Protein AF-A0A0K8U5Z9-F1 (afdb_monomer)

Mean predicted aligned error: 18.18 Å

InterPro domains:
  IPR028974 TSP type-3 repeat [SSF103647] (393-458)

Solvent-accessible surface area (backbone atoms only — not comparable to full-atom values): 28623 Å² total; per-residue (Å²): 112,55,76,53,70,53,75,48,70,63,86,96,46,80,46,78,51,72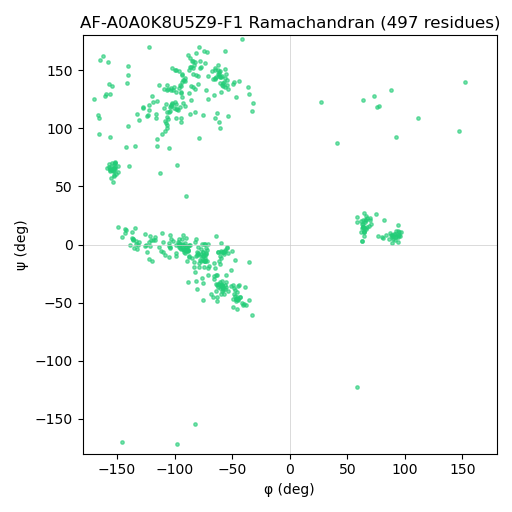,55,82,56,80,74,88,82,92,71,101,77,82,78,72,84,50,69,85,72,48,47,69,58,53,59,46,53,57,50,46,73,73,64,78,67,91,80,92,84,88,82,92,83,87,84,85,91,76,88,86,86,84,84,85,87,84,87,80,82,87,90,84,89,88,85,90,83,89,88,81,89,81,91,79,82,88,86,86,87,85,87,84,85,87,86,89,81,90,76,90,81,90,76,79,85,69,81,77,75,78,72,76,33,47,73,55,68,88,77,55,34,20,70,71,26,62,36,29,44,61,84,81,46,45,34,73,71,34,67,37,32,42,57,86,78,53,37,37,75,68,24,62,36,35,35,53,58,80,52,40,23,56,57,30,66,38,32,38,14,79,68,53,40,38,50,75,45,60,37,37,45,24,84,72,52,44,42,51,72,41,58,38,46,34,23,68,63,54,44,35,51,74,43,58,40,40,47,8,76,61,67,29,40,60,68,30,58,36,47,48,32,63,73,51,42,33,70,75,25,62,36,40,45,30,60,73,52,42,27,79,73,24,53,35,37,45,36,62,73,52,40,22,82,70,24,58,37,34,45,28,60,61,52,43,20,76,72,25,60,40,33,38,26,73,66,52,41,21,78,72,25,50,38,35,36,18,67,71,52,44,26,91,72,27,56,40,35,3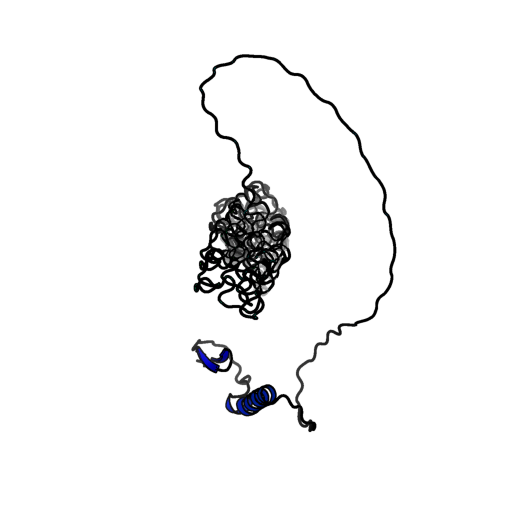2,19,66,77,54,44,23,83,73,43,61,40,37,35,17,69,76,52,42,46,95,77,44,64,42,44,45,17,64,78,54,42,30,87,76,23,61,38,49,54,40,44,65,53,46,27,76,78,24,62,37,36,43,61,86,82,53,40,25,83,77,25,55,38,38,44,60,86,80,53,43,18,84,71,24,62,40,36,42,38,75,81,53,40,21,81,72,22,59,41,36,35,25,68,74,53,42,16,61,56,20,54,39,38,31,24,60,79,55,43,34,86,72,37,54,38,36,32,22,65,80,53,43,23,56,78,33,62,41,37,30,22,63,81,48,43,24,72,50,28,32,35,55,55,5,60,65,56,40,59,82,76,50,68,52,78,39,36,81,24,46,78,81,48,31,50,71,80,39,54,36,62,52,41,62,84,48,44,59,93,74,40,56,32,76,44,9,79,82,60,65,59,92,125

Structure (mmCIF, N/CA/C/O backbone):
data_AF-A0A0K8U5Z9-F1
#
_entry.id   AF-A0A0K8U5Z9-F1
#
loop_
_atom_site.group_PDB
_atom_site.id
_atom_site.type_symbol
_atom_site.label_atom_id
_atom_site.label_alt_id
_atom_site.label_comp_id
_atom_site.label_asym_id
_atom_site.label_entity_id
_atom_site.label_seq_id
_atom_site.pdbx_PDB_ins_code
_atom_site.Cartn_x
_atom_site.Cartn_y
_atom_site.Cartn_z
_atom_site.occupancy
_atom_site.B_iso_or_equiv
_atom_site.auth_seq_id
_atom_site.auth_comp_id
_atom_site.auth_asym_id
_atom_site.auth_atom_id
_atom_site.pdbx_PDB_model_num
ATOM 1 N N . MET A 1 1 ? 17.920 -26.132 25.962 1.00 36.66 1 MET A N 1
ATOM 2 C CA . MET A 1 1 ? 19.042 -25.831 25.040 1.00 36.66 1 MET A CA 1
ATOM 3 C C . MET A 1 1 ? 19.056 -26.894 23.954 1.00 36.66 1 MET A C 1
ATOM 5 O O . MET A 1 1 ? 19.840 -27.839 24.026 1.00 36.66 1 MET A O 1
ATOM 9 N N . GLY A 1 2 ? 18.119 -26.790 23.013 1.00 43.84 2 GLY A N 1
ATOM 10 C CA . GLY A 1 2 ? 18.152 -27.577 21.784 1.00 43.84 2 GLY A CA 1
ATOM 11 C C . GLY A 1 2 ? 19.141 -26.939 20.813 1.00 43.84 2 GLY A C 1
ATOM 12 O O . GLY A 1 2 ? 19.318 -25.725 20.826 1.00 43.84 2 GLY A O 1
ATOM 13 N N . ARG A 1 3 ? 19.834 -27.761 20.027 1.00 42.06 3 ARG A N 1
ATOM 14 C CA . ARG A 1 3 ? 20.599 -27.310 18.863 1.00 42.06 3 ARG A CA 1
ATOM 15 C C . ARG A 1 3 ? 19.789 -27.693 17.641 1.00 42.06 3 ARG A C 1
ATOM 17 O O . ARG A 1 3 ? 19.616 -28.889 17.417 1.00 42.06 3 ARG A O 1
ATOM 24 N N . PHE A 1 4 ? 19.314 -26.703 16.899 1.00 47.22 4 PHE A N 1
ATOM 25 C CA . PHE A 1 4 ? 18.760 -26.910 15.568 1.00 47.22 4 PHE A CA 1
ATOM 26 C C . PHE A 1 4 ? 19.868 -26.668 14.551 1.00 47.22 4 PHE A C 1
ATOM 28 O O . PHE A 1 4 ? 20.607 -25.689 14.653 1.00 47.22 4 PHE A O 1
ATOM 35 N N . THR A 1 5 ? 20.024 -27.608 13.625 1.00 42.28 5 THR A N 1
ATOM 36 C CA . THR A 1 5 ? 20.978 -27.516 12.523 1.00 42.28 5 THR A CA 1
ATOM 37 C C . THR A 1 5 ? 20.190 -27.677 11.237 1.00 42.28 5 THR A C 1
ATOM 39 O O . THR A 1 5 ? 19.703 -28.775 10.971 1.00 42.28 5 THR A O 1
ATOM 42 N N . PHE A 1 6 ? 20.075 -26.605 10.460 1.00 49.59 6 PHE A N 1
ATOM 43 C CA . PHE A 1 6 ? 19.545 -26.664 9.102 1.00 49.59 6 PHE A CA 1
ATOM 44 C C . PHE A 1 6 ? 20.711 -26.841 8.124 1.00 49.59 6 PHE A C 1
ATOM 46 O O . PHE A 1 6 ? 21.819 -26.338 8.344 1.00 49.59 6 PHE A O 1
ATOM 53 N N . LEU A 1 7 ? 20.484 -27.650 7.091 1.00 44.81 7 LEU A N 1
ATOM 54 C CA . LEU A 1 7 ? 21.443 -27.919 6.024 1.00 44.81 7 LEU A CA 1
ATOM 55 C C . LEU A 1 7 ? 20.937 -27.212 4.772 1.00 44.81 7 LEU A C 1
ATOM 57 O O . LEU A 1 7 ? 19.972 -27.675 4.174 1.00 44.81 7 LEU A O 1
ATOM 61 N N . VAL A 1 8 ? 21.591 -26.113 4.406 1.00 47.22 8 VAL A N 1
ATOM 62 C CA . VAL A 1 8 ? 21.262 -25.323 3.215 1.00 47.22 8 VAL A CA 1
ATOM 63 C C . VAL A 1 8 ? 22.146 -25.801 2.066 1.00 47.22 8 VAL A C 1
ATOM 65 O O . VAL A 1 8 ? 23.359 -25.990 2.239 1.00 47.22 8 VAL A O 1
ATOM 68 N N . LEU A 1 9 ? 21.530 -26.065 0.915 1.00 43.53 9 LEU A N 1
ATOM 69 C CA . LEU A 1 9 ? 22.205 -26.472 -0.312 1.00 43.53 9 LEU A CA 1
ATOM 70 C C . LEU A 1 9 ? 22.194 -25.287 -1.285 1.00 43.53 9 LEU A C 1
ATOM 72 O O . LEU A 1 9 ? 21.195 -25.069 -1.953 1.00 43.53 9 LEU A O 1
ATOM 76 N N . CYS A 1 10 ? 23.310 -24.566 -1.387 1.00 44.69 10 CYS A N 1
ATOM 77 C CA . CYS A 1 10 ? 23.512 -23.563 -2.436 1.00 44.69 10 CYS A CA 1
ATOM 78 C C . CYS A 1 10 ? 24.361 -24.205 -3.542 1.00 44.69 10 CYS A C 1
ATOM 80 O O . CYS A 1 10 ? 25.543 -24.527 -3.343 1.00 44.69 10 CYS A O 1
ATOM 82 N N . GLY A 1 11 ? 23.742 -24.484 -4.690 1.00 64.06 11 GLY A N 1
ATOM 83 C CA . GLY A 1 11 ? 24.374 -25.188 -5.807 1.00 64.06 11 GLY A CA 1
ATOM 84 C C . GLY A 1 11 ? 24.905 -26.582 -5.426 1.00 64.06 11 GLY A C 1
ATOM 85 O O . GLY A 1 11 ? 24.177 -27.456 -4.960 1.00 64.06 11 GLY A O 1
ATOM 86 N N . LEU A 1 12 ? 26.208 -26.831 -5.624 1.00 51.00 12 LEU A N 1
ATOM 87 C CA . LEU A 1 12 ? 26.854 -28.117 -5.293 1.00 51.00 12 LEU A CA 1
ATOM 88 C C . LEU A 1 12 ? 27.425 -28.190 -3.862 1.00 51.00 12 LEU A C 1
ATOM 90 O O . LEU A 1 12 ? 28.099 -29.176 -3.525 1.00 51.00 12 LEU A O 1
ATOM 94 N N . ILE A 1 13 ? 27.203 -27.170 -3.028 1.00 38.03 13 ILE A N 1
ATOM 95 C CA . ILE A 1 13 ? 27.810 -27.048 -1.698 1.00 38.03 13 ILE A CA 1
ATOM 96 C C . ILE A 1 13 ? 26.724 -27.118 -0.619 1.00 38.03 13 ILE A C 1
ATOM 98 O O . ILE A 1 13 ? 25.785 -26.334 -0.606 1.00 38.03 13 ILE A O 1
ATOM 102 N N . LEU A 1 14 ? 26.881 -28.066 0.313 1.00 45.00 14 LEU A N 1
ATOM 103 C CA . LEU A 1 14 ? 26.001 -28.222 1.473 1.00 45.00 14 LEU A CA 1
ATOM 104 C C . LEU A 1 14 ? 26.660 -27.605 2.715 1.00 45.00 14 LEU A C 1
ATOM 106 O O . LEU A 1 14 ? 27.711 -28.087 3.159 1.00 45.00 14 LEU A O 1
ATOM 110 N N . SER A 1 15 ? 26.025 -26.585 3.288 1.00 41.19 15 SER A N 1
ATOM 111 C CA . SER A 1 15 ? 26.491 -25.861 4.476 1.00 41.19 15 SER A CA 1
ATOM 112 C C . SER A 1 15 ? 25.547 -26.094 5.659 1.00 41.19 15 SER A C 1
ATOM 114 O O . SER A 1 15 ? 24.331 -26.103 5.507 1.00 41.19 15 SER A O 1
ATOM 116 N N . ALA A 1 16 ? 26.106 -26.315 6.855 1.00 43.75 16 ALA A N 1
ATOM 117 C CA . ALA A 1 16 ? 25.338 -26.557 8.079 1.00 43.75 16 ALA A CA 1
ATOM 118 C C . ALA A 1 16 ? 25.357 -25.314 8.975 1.00 43.75 16 ALA A C 1
ATOM 120 O O . ALA A 1 16 ? 26.408 -24.975 9.529 1.00 43.75 16 ALA A O 1
ATOM 121 N N . VAL A 1 17 ? 24.203 -24.678 9.163 1.00 44.56 17 VAL A N 1
ATOM 122 C CA . VAL A 1 17 ? 24.038 -23.527 10.063 1.00 44.56 17 VAL A CA 1
ATOM 123 C C . VAL A 1 17 ? 23.361 -24.015 11.343 1.00 44.56 17 VAL A C 1
ATOM 125 O O . VAL A 1 17 ? 22.437 -24.821 11.292 1.00 44.56 17 VAL A O 1
ATOM 128 N N . SER A 1 18 ? 23.874 -23.629 12.518 1.00 43.69 18 SER A N 1
ATOM 129 C CA . SER A 1 18 ? 23.323 -24.073 13.809 1.00 43.69 18 SER A CA 1
ATOM 130 C C . SER A 1 18 ? 23.023 -22.909 14.741 1.00 43.69 18 SER A C 1
ATOM 132 O O . SER A 1 18 ? 23.949 -22.244 15.208 1.00 43.69 18 SER A O 1
ATOM 134 N N . PHE A 1 19 ? 21.750 -22.755 15.093 1.00 42.69 19 PHE A N 1
ATOM 135 C CA . PHE A 1 19 ? 21.274 -21.781 16.073 1.00 42.69 19 PHE A CA 1
ATOM 136 C C . PHE A 1 19 ? 21.171 -22.399 17.477 1.00 42.69 19 PHE A C 1
ATOM 138 O O . PHE A 1 19 ? 20.895 -23.592 17.645 1.00 42.69 19 PHE A O 1
ATOM 145 N N . ASN A 1 20 ? 21.422 -21.589 18.513 1.00 41.28 20 ASN A N 1
ATOM 146 C CA . ASN A 1 20 ? 21.188 -21.967 19.913 1.00 41.28 20 ASN A CA 1
ATOM 147 C C . ASN A 1 20 ? 20.099 -21.061 20.511 1.00 41.28 20 ASN A C 1
ATOM 149 O O . ASN A 1 20 ? 20.426 -20.078 21.169 1.00 41.28 20 ASN A O 1
ATOM 153 N N . GLY A 1 21 ? 18.830 -21.420 20.313 1.00 38.69 21 GLY A N 1
ATOM 154 C CA . GLY A 1 21 ? 17.681 -20.825 21.005 1.00 38.69 21 GLY A CA 1
ATOM 155 C C . GLY A 1 21 ? 17.253 -21.651 22.226 1.00 38.69 21 GLY A C 1
ATOM 156 O O . GLY A 1 21 ? 17.446 -22.873 22.282 1.00 38.69 21 GLY A O 1
ATOM 157 N N . ALA A 1 22 ? 16.705 -20.994 23.248 1.00 35.56 22 ALA A N 1
ATOM 158 C CA . ALA A 1 22 ? 16.238 -21.627 24.478 1.00 35.56 22 ALA A CA 1
ATOM 159 C C . ALA A 1 22 ? 14.704 -21.702 24.515 1.00 35.56 22 ALA A C 1
ATOM 161 O O . ALA A 1 22 ? 14.079 -20.895 25.179 1.00 35.56 22 ALA A O 1
ATOM 162 N N . PHE A 1 23 ? 14.118 -22.719 23.880 1.00 36.81 23 PHE A N 1
ATOM 163 C CA . PHE A 1 23 ? 12.707 -23.056 24.092 1.00 36.81 23 PHE A CA 1
ATOM 164 C C . PHE A 1 23 ? 12.519 -23.977 25.306 1.00 36.81 23 PHE A C 1
ATOM 166 O O . PHE A 1 23 ? 13.281 -24.935 25.517 1.00 36.81 23 PHE A O 1
ATOM 173 N N . VAL A 1 24 ? 11.499 -23.661 26.105 1.00 43.12 24 VAL A N 1
ATOM 174 C CA . VAL A 1 24 ? 10.912 -24.502 27.150 1.00 43.12 24 VAL A CA 1
ATOM 175 C C . VAL A 1 24 ? 9.554 -24.962 26.634 1.00 43.12 24 VAL A C 1
ATOM 177 O O . VAL A 1 24 ? 8.602 -24.202 26.665 1.00 43.12 24 VAL A O 1
ATOM 180 N N . SER A 1 25 ? 9.446 -26.216 26.212 1.00 38.19 25 SER A N 1
ATOM 181 C CA . SER A 1 25 ? 8.189 -26.963 26.274 1.00 38.19 25 SER A CA 1
ATOM 182 C C . SER A 1 25 ? 8.508 -28.457 26.267 1.00 38.19 25 SER A C 1
ATOM 184 O O . SER A 1 25 ? 9.484 -28.918 25.668 1.00 38.19 25 SER A O 1
ATOM 186 N N . GLY A 1 26 ? 7.783 -29.197 27.102 1.00 42.81 26 GLY A N 1
ATOM 187 C CA . GLY A 1 26 ? 8.053 -30.591 27.401 1.00 42.81 26 GLY A CA 1
ATOM 188 C C . GLY A 1 26 ? 7.196 -31.530 26.572 1.00 42.81 26 GLY A C 1
ATOM 189 O O . GLY A 1 26 ? 6.005 -31.604 26.813 1.00 42.81 26 GLY A O 1
ATOM 190 N N . ASP A 1 27 ? 7.825 -32.328 25.714 1.00 36.81 27 ASP A N 1
ATOM 191 C CA . ASP A 1 27 ? 7.513 -33.752 25.565 1.00 36.81 27 ASP A CA 1
ATOM 192 C C . ASP A 1 27 ? 8.698 -34.464 24.883 1.00 36.81 27 ASP A C 1
ATOM 194 O O . ASP A 1 27 ? 9.217 -34.035 23.854 1.00 36.81 27 ASP A O 1
ATOM 198 N N . ASP A 1 28 ? 9.180 -35.549 25.482 1.00 43.66 28 ASP A N 1
ATOM 199 C CA . ASP A 1 28 ? 10.490 -36.166 25.207 1.00 43.66 28 ASP A CA 1
ATOM 200 C C . ASP A 1 28 ? 10.394 -37.230 24.087 1.00 43.66 28 ASP A C 1
ATOM 202 O O . ASP A 1 28 ? 10.945 -38.332 24.202 1.00 43.66 28 ASP A O 1
ATOM 206 N N . SER A 1 29 ? 9.633 -36.951 23.016 1.00 45.25 29 SER A N 1
ATOM 207 C CA . SER A 1 29 ? 9.351 -37.952 21.969 1.00 45.25 29 SER A CA 1
ATOM 208 C C . SER A 1 29 ? 9.456 -37.517 20.502 1.00 45.25 29 SER A C 1
ATOM 210 O O . SER A 1 29 ? 9.397 -38.399 19.646 1.00 45.25 29 SER A O 1
ATOM 212 N N . ASN A 1 30 ? 9.737 -36.248 20.177 1.00 48.53 30 ASN A N 1
ATOM 213 C CA . ASN A 1 30 ? 9.819 -35.801 18.776 1.00 48.53 30 ASN A CA 1
ATOM 214 C C . ASN A 1 30 ? 11.238 -35.391 18.336 1.00 48.53 30 ASN A C 1
ATOM 216 O O . ASN A 1 30 ? 11.506 -34.250 17.973 1.00 48.53 30 ASN A O 1
ATOM 220 N N . VAL A 1 31 ? 12.185 -36.336 18.384 1.00 51.44 31 VAL A N 1
ATOM 221 C CA . VAL A 1 31 ? 13.505 -36.152 17.757 1.00 51.44 31 VAL A CA 1
ATOM 222 C C . VAL A 1 31 ? 13.451 -36.757 16.357 1.00 51.44 31 VAL A C 1
ATOM 224 O O . VAL A 1 31 ? 13.403 -37.981 16.214 1.00 51.44 31 VAL A O 1
ATOM 227 N N . GLY A 1 32 ? 13.457 -35.897 15.334 1.00 49.88 32 GLY A N 1
ATOM 228 C CA . GLY A 1 32 ? 13.536 -36.294 13.927 1.00 49.88 32 GLY A CA 1
ATOM 229 C C . GLY A 1 32 ? 14.767 -37.163 13.605 1.00 49.88 32 GLY A C 1
ATOM 230 O O . GLY A 1 32 ? 15.690 -37.290 14.421 1.00 49.88 32 GLY A O 1
ATOM 231 N N . PRO A 1 33 ? 14.800 -37.814 12.428 1.00 53.69 33 PRO A N 1
ATOM 232 C CA . PRO A 1 33 ? 15.883 -38.721 12.066 1.00 53.69 33 PRO A CA 1
ATOM 233 C C . PRO A 1 33 ? 17.231 -37.989 12.059 1.00 53.69 33 PRO A C 1
ATOM 235 O O . PRO A 1 33 ? 17.388 -36.921 11.478 1.00 53.69 33 PRO A O 1
ATOM 238 N N . SER A 1 34 ? 18.228 -38.578 12.719 1.00 57.56 34 SER A N 1
ATOM 239 C CA . SER A 1 34 ? 19.574 -38.003 12.805 1.00 57.56 34 SER A CA 1
ATOM 240 C C . SER A 1 34 ? 20.239 -37.879 11.428 1.00 57.56 34 SER A C 1
ATOM 242 O O . SER A 1 34 ? 19.991 -38.684 10.534 1.00 57.56 34 SER A O 1
ATOM 244 N N . GLU A 1 35 ? 21.182 -36.946 11.281 1.00 52.16 35 GLU A N 1
ATOM 245 C CA . GLU A 1 35 ? 21.986 -36.745 10.059 1.00 52.16 35 GLU A CA 1
ATOM 246 C C . GLU A 1 35 ? 22.585 -38.060 9.514 1.00 52.16 35 GLU A C 1
ATOM 248 O O . GLU A 1 35 ? 22.602 -38.317 8.311 1.00 52.16 35 GLU A O 1
ATOM 253 N N . ALA A 1 36 ? 23.014 -38.958 10.409 1.00 57.34 36 ALA A N 1
ATOM 254 C CA . ALA A 1 36 ? 23.545 -40.270 10.042 1.00 57.34 36 ALA A CA 1
ATOM 255 C C . ALA A 1 36 ? 22.497 -41.202 9.402 1.00 57.34 36 ALA A C 1
ATOM 257 O O . ALA A 1 36 ? 22.865 -42.101 8.643 1.00 57.34 36 ALA A O 1
ATOM 258 N N . GLN A 1 37 ? 21.214 -41.013 9.718 1.00 58.53 37 GLN A N 1
ATOM 259 C CA . GLN A 1 37 ? 20.091 -41.753 9.140 1.00 58.53 37 GLN A CA 1
ATOM 260 C C . GLN A 1 37 ? 19.675 -41.185 7.776 1.00 58.53 37 GLN A C 1
ATOM 262 O O . GLN A 1 37 ? 19.280 -41.971 6.919 1.00 58.53 37 GLN A O 1
ATOM 267 N N . CYS A 1 38 ? 19.829 -39.877 7.544 1.00 53.44 38 CYS A N 1
ATOM 268 C CA . CYS A 1 38 ? 19.439 -39.222 6.286 1.00 53.44 38 CYS A CA 1
ATOM 269 C C . CYS A 1 38 ? 20.550 -39.225 5.218 1.00 53.44 38 CYS A C 1
ATOM 271 O O . CYS A 1 38 ? 20.264 -39.367 4.028 1.00 53.44 38 CYS A O 1
ATOM 273 N N . ARG A 1 39 ? 21.829 -39.163 5.622 1.00 62.94 39 ARG A N 1
ATOM 274 C CA . ARG A 1 39 ? 22.999 -39.114 4.718 1.00 62.94 39 ARG A CA 1
ATOM 275 C C . ARG A 1 39 ? 23.009 -40.167 3.589 1.00 62.94 39 ARG A C 1
ATOM 277 O O . ARG A 1 39 ? 23.338 -39.792 2.466 1.00 62.94 39 ARG A O 1
ATOM 284 N N . PRO A 1 40 ? 22.650 -41.450 3.807 1.00 61.88 40 PRO A N 1
ATOM 285 C CA . PRO A 1 40 ? 22.680 -42.449 2.736 1.00 61.88 40 PRO A CA 1
ATOM 286 C C . PRO A 1 40 ? 21.665 -42.181 1.618 1.00 61.88 40 PRO A C 1
ATOM 288 O O . PRO A 1 40 ? 21.900 -42.575 0.478 1.00 61.88 40 PRO A O 1
ATOM 291 N N . TYR A 1 41 ? 20.539 -41.541 1.943 1.00 62.78 41 TYR A N 1
ATOM 292 C CA . TYR A 1 41 ? 19.476 -41.231 0.986 1.00 62.78 41 TYR A CA 1
ATOM 293 C C . TYR A 1 41 ? 19.818 -39.978 0.173 1.00 62.78 41 TYR A C 1
ATOM 295 O O . TYR A 1 41 ? 19.641 -39.976 -1.041 1.00 62.78 41 TYR A O 1
ATOM 303 N N . ILE A 1 42 ? 20.434 -38.981 0.814 1.00 61.16 42 ILE A N 1
ATOM 304 C CA . ILE A 1 42 ? 20.927 -37.757 0.162 1.00 61.16 42 ILE A CA 1
ATOM 305 C C . ILE A 1 42 ? 22.085 -38.078 -0.799 1.00 61.16 42 ILE A C 1
ATOM 307 O O . ILE A 1 42 ? 22.082 -37.652 -1.951 1.00 61.16 42 ILE A O 1
ATOM 311 N N . GLU A 1 43 ? 23.048 -38.910 -0.383 1.00 62.88 43 GLU A N 1
ATOM 312 C CA . GLU A 1 43 ? 24.146 -39.355 -1.262 1.00 62.88 43 GLU A CA 1
ATOM 313 C C . GLU A 1 43 ? 23.649 -40.176 -2.465 1.00 62.88 43 GLU A C 1
ATOM 315 O O . GLU A 1 43 ? 24.300 -40.209 -3.513 1.00 62.88 43 GLU A O 1
ATOM 320 N N . LYS A 1 44 ? 22.497 -40.842 -2.323 1.00 62.16 44 LYS A N 1
ATOM 321 C CA . LYS A 1 44 ? 21.847 -41.575 -3.408 1.00 62.16 44 LYS A CA 1
ATOM 322 C C . LYS A 1 44 ? 21.165 -40.617 -4.392 1.00 62.16 44 LYS A C 1
ATOM 324 O O . LYS A 1 44 ? 21.437 -40.737 -5.581 1.00 62.16 44 LYS A O 1
ATOM 329 N N . ALA A 1 45 ? 20.396 -39.640 -3.906 1.00 59.56 45 ALA A N 1
ATOM 330 C CA . ALA A 1 45 ? 19.744 -38.623 -4.739 1.00 59.56 45 ALA A CA 1
ATOM 331 C C . ALA A 1 45 ? 20.761 -37.793 -5.548 1.00 59.56 45 ALA A C 1
ATOM 333 O O . ALA A 1 45 ? 20.615 -37.627 -6.755 1.00 59.56 45 ALA A O 1
ATOM 334 N N . ILE A 1 46 ? 21.873 -37.386 -4.922 1.00 62.72 46 ILE A N 1
ATOM 335 C CA . ILE A 1 46 ? 22.962 -36.662 -5.603 1.00 62.72 46 ILE A CA 1
ATOM 336 C C . ILE A 1 46 ? 23.623 -37.521 -6.695 1.00 62.72 46 ILE A C 1
ATOM 338 O O . ILE A 1 46 ? 24.049 -37.001 -7.725 1.00 62.72 46 ILE A O 1
ATOM 342 N N . ASN A 1 47 ? 23.743 -38.838 -6.494 1.00 55.84 47 ASN A N 1
ATOM 343 C CA . ASN A 1 47 ? 24.288 -39.729 -7.524 1.00 55.84 47 ASN A CA 1
ATOM 344 C C . ASN A 1 47 ? 23.293 -39.996 -8.662 1.00 55.84 47 ASN A C 1
ATOM 346 O O . ASN A 1 47 ? 23.727 -40.166 -9.801 1.00 55.84 47 ASN A O 1
ATOM 350 N N . GLU A 1 48 ? 21.992 -40.031 -8.375 1.00 59.78 48 GLU A N 1
ATOM 351 C CA . GLU A 1 48 ? 20.939 -40.191 -9.385 1.00 59.78 48 GLU A CA 1
ATOM 352 C C . GLU A 1 48 ? 20.854 -38.944 -10.285 1.00 59.78 48 GLU A C 1
ATOM 354 O O . GLU A 1 48 ? 20.889 -39.089 -11.508 1.00 59.78 48 GLU A O 1
ATOM 359 N N . LEU A 1 49 ? 20.937 -37.736 -9.710 1.00 57.22 49 LEU A N 1
ATOM 360 C CA . LEU A 1 49 ? 21.028 -36.471 -10.458 1.00 57.22 49 LEU A CA 1
ATOM 361 C C . LEU A 1 49 ? 22.297 -36.369 -11.323 1.00 57.22 49 LEU A C 1
ATOM 363 O O . LEU A 1 49 ? 22.265 -35.839 -12.426 1.00 57.22 49 LEU A O 1
ATOM 367 N N . LYS A 1 50 ? 23.424 -36.934 -10.869 1.00 53.47 50 LYS A N 1
ATOM 368 C CA . LYS A 1 50 ? 24.699 -36.896 -11.612 1.00 53.47 50 LYS A CA 1
ATOM 369 C C . LYS A 1 50 ? 24.814 -37.905 -12.753 1.00 53.47 50 LYS A C 1
ATOM 371 O O . LYS A 1 50 ? 25.757 -37.803 -13.537 1.00 53.47 50 LYS A O 1
ATOM 376 N N . THR A 1 51 ? 23.958 -38.927 -12.811 1.00 57.53 51 THR A N 1
ATOM 377 C CA . THR A 1 51 ? 24.151 -40.056 -13.743 1.00 57.53 51 THR A CA 1
ATOM 378 C C . THR A 1 51 ? 23.003 -40.294 -14.717 1.00 57.53 51 THR A C 1
ATOM 380 O O . THR A 1 51 ? 23.217 -41.015 -15.689 1.00 57.53 51 THR A O 1
ATOM 383 N N . GLY A 1 52 ? 21.837 -39.671 -14.520 1.00 51.09 52 GLY A N 1
ATOM 384 C CA . GLY A 1 52 ? 20.772 -39.608 -15.527 1.00 51.09 52 GLY A CA 1
ATOM 385 C C . GLY A 1 52 ? 20.138 -40.947 -15.943 1.00 51.09 52 GLY A C 1
ATOM 386 O O . GLY A 1 52 ? 19.446 -40.982 -16.956 1.00 51.09 52 GLY A O 1
ATOM 387 N N . GLU A 1 53 ? 20.332 -42.052 -15.210 1.00 43.03 53 GLU A N 1
ATOM 388 C CA . GLU A 1 53 ? 19.665 -43.336 -15.504 1.00 43.03 53 GLU A CA 1
ATOM 389 C C . GLU A 1 53 ? 18.786 -43.827 -14.335 1.00 43.03 53 GLU A C 1
ATOM 391 O O . GLU A 1 53 ? 19.293 -43.996 -13.222 1.00 43.03 53 GLU A O 1
ATOM 396 N N . PRO A 1 54 ? 17.499 -44.169 -14.564 1.00 46.53 54 PRO A N 1
ATOM 397 C CA . PRO A 1 54 ? 16.677 -44.843 -13.569 1.00 46.53 54 PRO A CA 1
ATOM 398 C C . PRO A 1 54 ? 16.926 -46.358 -13.633 1.00 46.53 54 PRO A C 1
ATOM 400 O O . PRO A 1 54 ? 16.935 -46.955 -14.712 1.00 46.53 54 PRO A O 1
ATOM 403 N N . SER A 1 55 ? 17.089 -47.021 -12.483 1.00 40.34 55 SER A N 1
ATOM 404 C CA . SER A 1 55 ? 17.140 -48.491 -12.429 1.00 40.34 55 SER A CA 1
ATOM 405 C C . SER A 1 55 ? 16.006 -49.077 -11.583 1.00 40.34 55 SER A C 1
ATOM 407 O O . SER A 1 55 ? 15.844 -48.758 -10.408 1.00 40.34 55 SER A O 1
ATOM 409 N N . ASP A 1 56 ? 15.223 -49.947 -12.227 1.00 44.41 56 ASP A N 1
ATOM 410 C CA . ASP A 1 56 ? 14.094 -50.712 -11.691 1.00 44.41 56 ASP A CA 1
ATOM 411 C C . ASP A 1 56 ? 14.436 -51.562 -10.446 1.00 44.41 56 ASP A C 1
ATOM 413 O O . ASP A 1 56 ? 15.397 -52.339 -10.459 1.00 44.41 56 ASP A O 1
ATOM 417 N N . GLY A 1 57 ? 13.543 -51.563 -9.441 1.00 36.22 57 GLY A N 1
ATOM 418 C CA . GLY A 1 57 ? 13.385 -52.687 -8.499 1.00 36.22 57 GLY A CA 1
ATOM 419 C C . GLY A 1 57 ? 12.994 -52.334 -7.054 1.00 36.22 57 GLY A C 1
ATOM 420 O O . GLY A 1 57 ? 13.854 -52.067 -6.224 1.00 36.22 57 GLY A O 1
ATOM 421 N N . ILE A 1 58 ? 11.697 -52.432 -6.742 1.00 41.16 58 ILE A N 1
ATOM 422 C CA . ILE A 1 58 ? 11.049 -52.211 -5.429 1.00 41.16 58 ILE A CA 1
ATOM 423 C C . ILE A 1 58 ? 11.375 -53.319 -4.399 1.00 41.16 58 ILE A C 1
ATOM 425 O O . ILE A 1 58 ? 11.321 -54.499 -4.744 1.00 41.16 58 ILE A O 1
ATOM 429 N N . GLU A 1 59 ? 11.507 -52.972 -3.108 1.00 30.17 59 GLU A N 1
ATOM 430 C CA . GLU A 1 59 ? 10.909 -53.778 -2.024 1.00 30.17 59 GLU A CA 1
ATOM 431 C C . GLU A 1 59 ? 10.331 -52.863 -0.925 1.00 30.17 59 GLU A C 1
ATOM 433 O O . GLU A 1 59 ? 11.050 -52.290 -0.111 1.00 30.17 59 GLU A O 1
ATOM 438 N N . ALA A 1 60 ? 9.004 -52.703 -0.948 1.00 38.50 60 ALA A N 1
ATOM 439 C CA . ALA A 1 60 ? 8.224 -52.094 0.118 1.00 38.50 60 ALA A CA 1
ATOM 440 C C . ALA A 1 60 ? 8.192 -53.043 1.325 1.00 38.50 60 ALA A C 1
ATOM 442 O O . ALA A 1 60 ? 7.779 -54.199 1.200 1.00 38.50 60 ALA A O 1
ATOM 443 N N . GLY A 1 61 ? 8.602 -52.549 2.489 1.00 33.44 61 GLY A N 1
ATOM 444 C CA . GLY A 1 61 ? 8.540 -53.283 3.744 1.00 33.44 61 GLY A CA 1
ATOM 445 C C . GLY A 1 61 ? 8.751 -52.362 4.938 1.00 33.44 61 GLY A C 1
ATOM 446 O O . GLY A 1 61 ? 9.875 -51.947 5.189 1.00 33.44 61 GLY A O 1
ATOM 447 N N . ASP A 1 62 ? 7.653 -52.145 5.665 1.00 30.88 62 ASP A N 1
ATOM 448 C CA . ASP A 1 62 ? 7.530 -51.609 7.031 1.00 30.88 62 ASP A CA 1
ATOM 449 C C . ASP A 1 62 ? 7.323 -50.078 7.190 1.00 30.88 62 ASP A C 1
ATOM 451 O O . ASP A 1 62 ? 8.251 -49.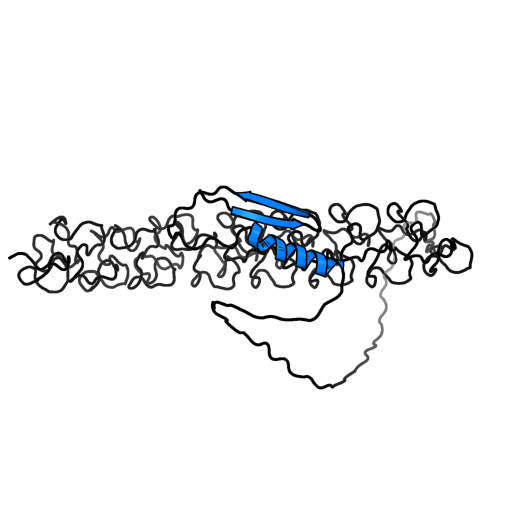284 7.286 1.00 30.88 62 ASP A O 1
ATOM 455 N N . ILE A 1 63 ? 6.027 -49.727 7.254 1.00 39.09 63 ILE A N 1
ATOM 456 C CA . ILE A 1 63 ? 5.351 -48.434 7.526 1.00 39.09 63 ILE A CA 1
ATOM 457 C C . ILE A 1 63 ? 5.439 -48.065 9.042 1.00 39.09 63 ILE A C 1
ATOM 459 O O . ILE A 1 63 ? 5.682 -48.968 9.851 1.00 39.09 63 ILE A O 1
ATOM 463 N N . PRO A 1 64 ? 5.136 -46.820 9.486 1.00 31.67 64 PRO A N 1
ATOM 464 C CA . PRO A 1 64 ? 3.754 -46.567 9.922 1.00 31.67 64 PRO A CA 1
ATOM 465 C C . PRO A 1 64 ? 3.173 -45.196 9.519 1.00 31.67 64 PRO A C 1
ATOM 467 O O . PRO A 1 64 ? 3.867 -44.214 9.303 1.00 31.67 64 PRO A O 1
ATOM 470 N N . SER A 1 65 ? 1.850 -45.227 9.418 1.00 41.16 65 SER A N 1
ATOM 471 C CA . SER A 1 65 ? 0.866 -44.210 9.051 1.00 41.16 65 SER A CA 1
ATOM 472 C C . SER A 1 65 ? 0.915 -42.896 9.843 1.00 41.16 65 SER A C 1
ATOM 474 O O . SER A 1 65 ? 0.854 -42.936 11.071 1.00 41.16 65 SER A O 1
ATOM 476 N N . GLY A 1 66 ? 0.859 -41.781 9.113 1.00 29.38 66 GLY A N 1
ATOM 477 C CA . GLY A 1 66 ? 0.328 -40.469 9.505 1.00 29.38 66 GLY A CA 1
ATOM 478 C C . GLY A 1 66 ? -0.414 -39.895 8.288 1.00 29.38 66 GLY A C 1
ATOM 479 O O . GLY A 1 66 ? -0.078 -40.267 7.167 1.00 29.38 66 GLY A O 1
ATOM 480 N N . GLU A 1 67 ? -1.489 -39.150 8.513 1.00 29.58 67 GLU A N 1
ATOM 481 C CA . GLU A 1 67 ? -2.595 -38.859 7.588 1.00 29.58 67 GLU A CA 1
ATOM 482 C C . GLU A 1 67 ? -2.245 -38.382 6.169 1.00 29.58 67 GLU A C 1
ATOM 484 O O . GLU A 1 67 ? -1.402 -37.525 5.948 1.00 29.58 67 GLU A O 1
ATOM 489 N N . THR A 1 68 ? -2.983 -38.934 5.202 1.00 26.75 68 THR A N 1
ATOM 490 C CA . THR A 1 68 ? -3.137 -38.407 3.845 1.00 26.75 68 THR A CA 1
ATOM 491 C C . THR A 1 68 ? -4.403 -37.555 3.792 1.00 26.75 68 THR A C 1
ATOM 493 O O . THR A 1 68 ? -5.496 -38.106 3.954 1.00 26.75 68 THR A O 1
ATOM 496 N N . ILE A 1 69 ? -4.268 -36.266 3.494 1.00 26.61 69 ILE A N 1
ATOM 497 C CA . ILE A 1 69 ? -5.323 -35.452 2.882 1.00 26.61 69 ILE A CA 1
ATOM 498 C C . ILE A 1 69 ? -5.035 -35.372 1.380 1.00 26.61 69 ILE A C 1
ATOM 500 O O . ILE A 1 69 ? -3.896 -35.215 0.953 1.00 26.61 69 ILE A O 1
ATOM 504 N N . SER A 1 70 ? -6.065 -35.644 0.583 1.00 25.30 70 SER A N 1
ATOM 505 C CA . SER A 1 70 ? -6.043 -35.653 -0.878 1.00 25.30 70 SER A CA 1
ATOM 506 C C . SER A 1 70 ? -6.834 -34.455 -1.383 1.00 25.30 70 SER A C 1
ATOM 508 O O . SER A 1 70 ? -7.974 -34.292 -0.960 1.00 25.30 70 SER A O 1
ATOM 510 N N . ALA A 1 71 ? -6.291 -33.723 -2.351 1.00 25.30 71 ALA A N 1
ATOM 511 C CA . ALA A 1 71 ? -7.077 -32.968 -3.317 1.00 25.30 71 ALA A CA 1
ATOM 512 C C . ALA A 1 71 ? -6.680 -33.455 -4.719 1.00 25.30 71 ALA A C 1
ATOM 514 O O . ALA A 1 71 ? -5.507 -33.474 -5.087 1.00 25.30 71 ALA A O 1
ATOM 515 N N . GLU A 1 72 ? -7.663 -33.979 -5.453 1.00 25.92 72 GLU A N 1
ATOM 516 C CA . GLU A 1 72 ? -7.534 -34.411 -6.843 1.00 25.92 72 GLU A CA 1
ATOM 517 C C . GLU A 1 72 ? -7.767 -33.206 -7.767 1.00 25.92 72 GLU A C 1
ATOM 519 O O . GLU A 1 72 ? -8.851 -32.630 -7.737 1.00 25.92 72 GLU A O 1
ATOM 524 N N . VAL A 1 73 ? -6.819 -32.884 -8.654 1.00 25.67 73 VAL A N 1
ATOM 525 C CA . VAL A 1 73 ? -7.087 -32.043 -9.834 1.00 25.67 73 VAL A CA 1
ATOM 526 C C . VAL A 1 73 ? -7.581 -32.948 -10.966 1.00 25.67 73 VAL A C 1
ATOM 528 O O . VAL A 1 73 ? -6.859 -33.806 -11.482 1.00 25.67 73 VAL A O 1
ATOM 531 N N . SER A 1 74 ? -8.854 -32.786 -11.328 1.00 26.05 74 SER A N 1
ATOM 532 C CA . SER A 1 74 ? -9.471 -33.397 -12.509 1.00 26.05 74 SER A CA 1
ATOM 533 C C . SER A 1 74 ? -9.161 -32.566 -13.751 1.00 26.05 74 SER A C 1
ATOM 535 O O . SER A 1 74 ? -9.691 -31.477 -13.916 1.00 26.05 74 SER A O 1
ATOM 537 N N . THR A 1 75 ? -8.390 -33.124 -14.681 1.00 28.58 75 THR A N 1
ATOM 538 C CA . THR A 1 75 ? -8.284 -32.620 -16.056 1.00 28.58 75 THR A CA 1
ATOM 539 C C . THR A 1 75 ? -9.381 -33.240 -16.917 1.00 28.58 75 THR A C 1
ATOM 541 O O . THR A 1 75 ? -9.538 -34.461 -16.902 1.00 28.58 75 THR A O 1
ATOM 544 N N . ASN A 1 76 ? -10.141 -32.435 -17.675 1.00 25.89 76 ASN A N 1
ATOM 545 C CA . ASN A 1 76 ? -10.833 -32.880 -18.896 1.00 25.89 76 ASN A CA 1
ATOM 546 C C . ASN A 1 76 ? -11.373 -31.716 -19.765 1.00 25.89 76 ASN A C 1
ATOM 548 O O . ASN A 1 76 ? -12.431 -31.174 -19.470 1.00 25.89 76 ASN A O 1
ATOM 552 N N . ASN A 1 77 ? -10.732 -31.569 -20.933 1.00 27.58 77 ASN A N 1
ATOM 553 C CA . ASN A 1 77 ? -11.286 -31.361 -22.288 1.00 27.58 77 ASN A CA 1
ATOM 554 C C . ASN A 1 77 ? -11.823 -29.981 -22.754 1.00 27.58 77 ASN A C 1
ATOM 556 O O . ASN A 1 77 ? -12.880 -29.534 -22.323 1.00 27.58 77 ASN A O 1
ATOM 560 N N . GLU A 1 78 ? -11.163 -29.475 -23.812 1.00 28.70 78 GLU A N 1
ATOM 561 C CA . GLU A 1 78 ? -11.660 -28.705 -24.988 1.00 28.70 78 GLU A CA 1
ATOM 562 C C . GLU A 1 78 ? -13.004 -29.231 -25.601 1.00 28.70 78 GLU A C 1
ATOM 564 O O . GLU A 1 78 ? -13.405 -30.338 -25.204 1.00 28.70 78 GLU A O 1
ATOM 569 N N . PRO A 1 79 ? -13.667 -28.625 -26.647 1.00 45.50 79 PRO A N 1
ATOM 570 C CA . PRO A 1 79 ? -13.248 -27.570 -27.624 1.00 45.50 79 PRO A CA 1
ATOM 571 C C . PRO A 1 79 ? -14.342 -26.550 -28.116 1.00 45.50 79 PRO A C 1
ATOM 573 O O . PRO A 1 79 ? -15.485 -26.593 -27.666 1.00 45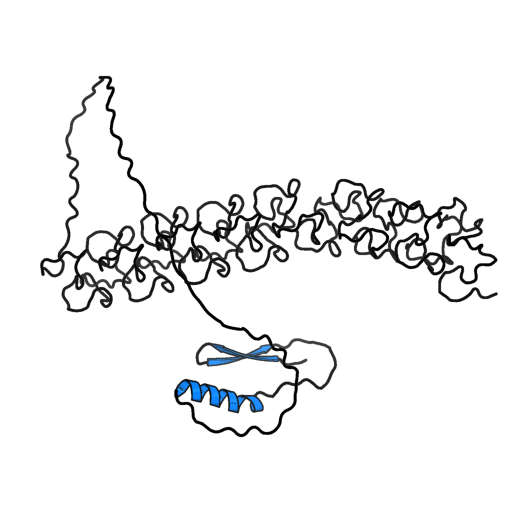.50 79 PRO A O 1
ATOM 576 N N . ASP A 1 80 ? -13.966 -25.759 -29.150 1.00 28.70 80 ASP A N 1
ATOM 577 C CA . ASP A 1 80 ? -14.720 -25.051 -30.240 1.00 28.70 80 ASP A CA 1
ATOM 578 C C . ASP A 1 80 ? -14.724 -23.500 -30.147 1.00 28.70 80 ASP A C 1
ATOM 580 O O . ASP A 1 80 ? -15.254 -22.952 -29.193 1.00 28.70 80 ASP A O 1
ATOM 584 N N . GLN A 1 81 ? -14.034 -22.727 -31.011 1.00 30.52 81 GLN A N 1
ATOM 585 C CA . GLN A 1 81 ? -14.207 -22.405 -32.458 1.00 30.52 81 GLN A CA 1
ATOM 586 C C . GLN A 1 81 ? -15.377 -21.448 -32.819 1.00 30.52 81 GLN A C 1
ATOM 588 O O . GLN A 1 81 ? -16.537 -21.790 -32.600 1.00 30.52 81 GLN A O 1
ATOM 593 N N . GLN A 1 82 ? -15.017 -20.387 -33.578 1.00 30.09 82 GLN A N 1
ATOM 594 C CA . GLN A 1 82 ? -15.812 -19.418 -34.388 1.00 30.09 82 GLN A CA 1
ATOM 595 C C . GLN A 1 82 ? -16.332 -18.170 -33.636 1.00 30.09 82 GLN A C 1
ATOM 597 O O . GLN A 1 82 ? -16.864 -18.294 -32.545 1.00 30.09 82 GLN A O 1
ATOM 602 N N . ASP A 1 83 ? -16.212 -16.934 -34.142 1.00 30.50 83 ASP A N 1
ATOM 603 C CA . ASP A 1 83 ? -16.564 -16.472 -35.494 1.00 30.50 83 ASP A CA 1
ATOM 604 C C . ASP A 1 83 ? -15.955 -15.089 -35.848 1.00 30.50 83 ASP A C 1
ATOM 606 O O . ASP A 1 83 ? -15.661 -14.264 -34.987 1.00 30.50 83 ASP A O 1
ATOM 610 N N . ASP A 1 84 ? -15.875 -14.846 -37.156 1.00 31.36 84 ASP A N 1
ATOM 611 C CA . ASP A 1 84 ? -15.414 -13.644 -37.860 1.00 31.36 84 ASP A CA 1
ATOM 612 C C . ASP A 1 84 ? -16.285 -12.379 -37.637 1.00 31.36 84 ASP A C 1
ATOM 614 O O . ASP A 1 84 ? -17.516 -12.476 -37.594 1.00 31.36 84 ASP A O 1
ATOM 618 N N . ASN A 1 85 ? -15.697 -11.170 -37.726 1.00 31.86 85 ASN A N 1
ATOM 619 C CA . ASN A 1 85 ? -16.224 -10.100 -38.603 1.00 31.86 85 ASN A CA 1
ATOM 620 C C . ASN A 1 85 ? -15.308 -8.871 -38.764 1.00 31.86 85 ASN A C 1
ATOM 622 O O . ASN A 1 85 ? -15.004 -8.158 -37.818 1.00 31.86 85 ASN A O 1
ATOM 626 N N . ALA A 1 86 ? -15.013 -8.566 -40.029 1.00 30.61 86 ALA A N 1
ATOM 627 C CA . ALA A 1 86 ? -14.559 -7.272 -40.539 1.00 30.61 86 ALA A CA 1
ATOM 628 C C . ALA A 1 86 ? -15.732 -6.288 -40.757 1.00 30.61 86 ALA A C 1
ATOM 630 O O . ALA A 1 86 ? -16.868 -6.752 -40.863 1.00 30.61 86 ALA A O 1
ATOM 631 N N . ILE A 1 87 ? -15.425 -4.982 -40.921 1.00 31.72 87 ILE A N 1
ATOM 632 C CA . ILE A 1 87 ? -16.147 -3.835 -41.571 1.00 31.72 87 ILE A CA 1
ATOM 633 C C . ILE A 1 87 ? -15.663 -2.552 -40.831 1.00 31.72 87 ILE A C 1
ATOM 635 O O . ILE A 1 87 ? -15.547 -2.604 -39.622 1.00 31.72 87 ILE A O 1
ATOM 639 N N . ASP A 1 88 ? -15.369 -1.362 -41.370 1.00 29.89 88 ASP A N 1
ATOM 640 C CA . ASP A 1 88 ? -15.500 -0.700 -42.673 1.00 29.89 88 ASP A CA 1
ATOM 641 C C . ASP A 1 88 ? -14.477 0.452 -42.754 1.00 29.89 88 ASP A C 1
ATOM 643 O O . ASP A 1 88 ? -14.110 1.068 -41.761 1.00 29.89 88 ASP A O 1
ATOM 647 N N . SER A 1 89 ? -14.161 0.807 -43.988 1.00 32.16 89 SER A N 1
ATOM 648 C CA . SER A 1 89 ? -13.502 2.016 -44.470 1.00 32.16 89 SER A CA 1
ATOM 649 C C . SER A 1 89 ? -14.156 3.360 -44.090 1.00 32.16 89 SER A C 1
ATOM 651 O O . SER A 1 89 ? -15.380 3.489 -44.045 1.00 32.16 89 SER A O 1
ATOM 653 N N . GLY A 1 90 ? -13.331 4.411 -43.976 1.00 28.38 90 GLY A N 1
ATOM 654 C CA . GLY A 1 90 ? -13.791 5.794 -43.808 1.00 28.38 90 GLY A CA 1
ATOM 655 C C . GLY A 1 90 ? -12.772 6.874 -44.197 1.00 28.38 90 GLY A C 1
ATOM 656 O O . GLY A 1 90 ? -12.349 7.651 -43.354 1.00 28.38 90 GLY A O 1
ATOM 657 N N . GLU A 1 91 ? -12.415 6.977 -45.484 1.00 30.12 91 GLU A N 1
ATOM 658 C CA . GLU A 1 91 ? -11.826 8.203 -46.055 1.00 30.12 91 GLU A CA 1
ATOM 659 C C . GLU A 1 91 ? -12.779 9.407 -45.878 1.00 30.12 91 GLU A C 1
ATOM 661 O O . GLU A 1 91 ? -13.955 9.292 -46.232 1.00 30.12 91 GLU A O 1
ATOM 666 N N . MET A 1 92 ? -12.271 10.595 -45.502 1.00 31.02 92 MET A N 1
ATOM 667 C CA . MET A 1 92 ? -12.754 11.884 -46.046 1.00 31.02 92 MET A CA 1
ATOM 668 C C . MET A 1 92 ? -11.831 13.093 -45.758 1.00 31.02 92 MET A C 1
ATOM 670 O O . MET A 1 92 ? -11.919 13.763 -44.741 1.00 31.02 92 MET A O 1
ATOM 674 N N . GLN A 1 93 ? -10.976 13.378 -46.742 1.00 28.97 93 GLN A N 1
ATOM 675 C CA . GLN A 1 93 ? -10.716 14.673 -47.399 1.00 28.97 93 GLN A CA 1
ATOM 676 C C . GLN A 1 93 ? -10.949 16.025 -46.670 1.00 28.97 93 GLN A C 1
ATOM 678 O O . GLN A 1 93 ? -12.077 16.453 -46.458 1.00 28.97 93 GLN A O 1
ATOM 683 N N . SER A 1 94 ? -9.843 16.785 -46.619 1.00 28.59 94 SER A N 1
ATOM 684 C CA . SER A 1 94 ? -9.646 18.177 -47.086 1.00 28.59 94 SER A CA 1
ATOM 685 C C . SER A 1 94 ? -10.420 19.343 -46.454 1.00 28.59 94 SER A C 1
ATOM 687 O O . SER A 1 94 ? -11.621 19.469 -46.659 1.00 28.59 94 SER A O 1
ATOM 689 N N . ASP A 1 95 ? -9.671 20.339 -45.961 1.00 30.12 95 ASP A N 1
ATOM 690 C CA . ASP A 1 95 ? -9.786 21.725 -46.444 1.00 30.12 95 ASP A CA 1
ATOM 691 C C . ASP A 1 95 ? -8.528 22.562 -46.107 1.00 30.12 95 ASP A C 1
ATOM 693 O O . ASP A 1 95 ? -8.053 22.603 -44.978 1.00 30.12 95 ASP A O 1
ATOM 697 N N . GLN A 1 96 ? -7.983 23.241 -47.123 1.00 28.64 96 GLN A N 1
ATOM 698 C CA . GLN A 1 96 ? -6.966 24.301 -47.011 1.00 28.64 96 GLN A CA 1
ATOM 699 C C . GLN A 1 96 ? -7.641 25.704 -47.068 1.00 28.64 96 GLN A C 1
ATOM 701 O O . GLN A 1 96 ? -8.851 25.795 -47.262 1.00 28.64 96 GLN A O 1
ATOM 706 N N . PRO A 1 97 ? -6.900 26.829 -47.154 1.00 42.34 97 PRO A N 1
ATOM 707 C CA . PRO A 1 97 ? -6.200 27.537 -46.083 1.00 42.34 97 PRO A CA 1
ATOM 708 C C . PRO A 1 97 ? -6.691 29.005 -45.988 1.00 42.34 97 PRO A C 1
ATOM 710 O O . PRO A 1 97 ? -7.348 29.521 -46.897 1.00 42.34 97 PRO A O 1
ATOM 713 N N . VAL A 1 98 ? -6.311 29.750 -44.947 1.00 30.80 98 VAL A N 1
ATOM 714 C CA . VAL A 1 98 ? -6.432 31.222 -44.951 1.00 30.80 98 VAL A CA 1
ATOM 715 C C . VAL A 1 98 ? -5.124 31.830 -44.470 1.00 30.80 98 VAL A C 1
ATOM 717 O O . VAL A 1 98 ? -4.741 31.678 -43.318 1.00 30.80 98 VAL A O 1
ATOM 720 N N . GLY A 1 99 ? -4.435 32.499 -45.392 1.00 27.62 99 GLY A N 1
ATOM 721 C CA . GLY A 1 99 ? -3.269 33.315 -45.092 1.00 27.62 99 GLY A CA 1
ATOM 722 C C . GLY A 1 99 ? -3.652 34.717 -44.637 1.00 27.62 99 GLY A C 1
ATOM 723 O O . GLY A 1 99 ? -4.708 35.229 -45.004 1.00 27.62 99 GLY A O 1
ATOM 724 N N . ASP A 1 100 ? -2.728 35.358 -43.930 1.00 31.62 100 ASP A N 1
ATOM 725 C CA . ASP A 1 100 ? -2.608 36.809 -43.920 1.00 31.62 100 ASP A CA 1
ATOM 726 C C . ASP A 1 100 ? -1.129 37.216 -43.908 1.00 31.62 100 ASP A C 1
ATOM 728 O O . ASP A 1 100 ? -0.263 36.579 -43.313 1.00 31.62 100 ASP A O 1
ATOM 732 N N . GLU A 1 101 ? -0.846 38.252 -44.692 1.00 31.42 101 GLU A N 1
ATOM 733 C CA . GLU A 1 101 ? 0.481 38.667 -45.128 1.00 31.42 101 GLU A CA 1
ATOM 734 C C . GLU A 1 101 ? 1.186 39.635 -44.152 1.00 31.42 101 GLU A C 1
ATOM 736 O O . GLU A 1 101 ? 0.561 40.554 -43.627 1.00 31.42 101 GLU A O 1
ATOM 741 N N . LYS A 1 102 ? 2.531 39.551 -44.156 1.00 28.06 102 LYS A N 1
ATOM 742 C CA . LYS A 1 102 ? 3.548 40.617 -43.955 1.00 28.06 102 LYS A CA 1
ATOM 743 C C . LYS A 1 102 ? 3.803 41.149 -42.536 1.00 28.06 102 LYS A C 1
ATOM 745 O O . LYS A 1 102 ? 3.066 42.000 -42.061 1.00 28.06 102 LYS A O 1
ATOM 750 N N . GLU A 1 103 ? 5.041 40.958 -42.066 1.00 31.77 103 GLU A N 1
ATOM 751 C CA . GLU A 1 103 ? 6.092 41.978 -42.242 1.00 31.77 103 GLU A CA 1
ATOM 752 C C . GLU A 1 103 ? 7.501 41.356 -42.180 1.00 31.77 103 GLU A C 1
ATOM 754 O O . GLU A 1 103 ? 7.837 40.586 -41.292 1.00 31.77 103 GLU A O 1
ATOM 759 N N . THR A 1 104 ? 8.312 41.675 -43.185 1.00 25.61 104 THR A N 1
ATOM 760 C CA . THR A 1 104 ? 9.686 41.210 -43.404 1.00 25.61 104 THR A CA 1
ATOM 761 C C . THR A 1 104 ? 10.701 42.017 -42.594 1.00 25.61 104 THR A C 1
ATOM 763 O O . THR A 1 104 ? 10.725 43.244 -42.728 1.00 25.61 104 THR A O 1
ATOM 766 N N . VAL A 1 105 ? 11.641 41.348 -41.923 1.00 29.59 105 VAL A N 1
ATOM 767 C CA . VAL A 1 105 ? 13.007 41.863 -41.731 1.00 29.59 105 VAL A CA 1
ATOM 768 C C . VAL A 1 105 ? 13.985 40.751 -42.100 1.00 29.59 105 VAL A C 1
ATOM 770 O O . VAL A 1 105 ? 14.119 39.766 -41.388 1.00 29.59 105 VAL A O 1
ATOM 773 N N . GLU A 1 106 ? 14.640 40.923 -43.248 1.00 29.22 106 GLU A N 1
ATOM 774 C CA . GLU A 1 106 ? 15.778 40.115 -43.681 1.00 29.22 106 GLU A CA 1
ATOM 775 C C . GLU A 1 106 ? 16.973 40.343 -42.746 1.00 29.22 106 GLU A C 1
ATOM 777 O O . GLU A 1 106 ? 17.423 41.482 -42.577 1.00 29.22 106 GLU A O 1
ATOM 782 N N . ILE A 1 107 ? 17.545 39.254 -42.237 1.00 32.44 107 ILE A N 1
ATOM 783 C CA . ILE A 1 107 ? 18.990 39.143 -42.051 1.00 32.44 107 ILE A CA 1
ATOM 784 C C . ILE A 1 107 ? 19.398 37.833 -42.732 1.00 32.44 107 ILE A C 1
ATOM 786 O O . ILE A 1 107 ? 18.882 36.769 -42.419 1.00 32.44 107 ILE A O 1
ATOM 790 N N . THR A 1 108 ? 20.245 37.975 -43.745 1.00 32.12 108 THR A N 1
ATOM 791 C CA . THR A 1 108 ? 20.953 36.931 -44.496 1.00 32.12 108 THR A CA 1
ATOM 792 C C . THR A 1 108 ? 21.785 36.079 -43.523 1.00 32.12 108 THR A C 1
ATOM 794 O O . THR A 1 108 ? 22.331 36.635 -42.578 1.00 32.12 108 THR A O 1
ATOM 797 N N . ASP A 1 109 ? 21.882 34.759 -43.637 1.00 29.36 109 ASP A N 1
ATOM 798 C CA . ASP A 1 109 ? 22.517 34.005 -44.718 1.00 29.36 109 ASP A CA 1
ATOM 799 C C . ASP A 1 109 ? 22.044 32.535 -44.705 1.00 29.36 109 ASP A C 1
ATOM 801 O O . ASP A 1 109 ? 21.463 32.059 -43.738 1.00 29.36 109 ASP A O 1
ATOM 805 N N . ALA A 1 110 ? 22.249 31.864 -45.834 1.00 41.53 110 ALA A N 1
ATOM 806 C CA . ALA A 1 110 ? 21.773 30.527 -46.153 1.00 41.53 110 ALA A CA 1
ATOM 807 C C . ALA A 1 110 ? 22.611 29.394 -45.539 1.00 41.53 110 ALA A C 1
ATOM 809 O O . ALA A 1 110 ? 23.827 29.417 -45.686 1.00 41.53 110 ALA A O 1
ATOM 810 N N . GLU A 1 111 ? 21.921 28.376 -45.032 1.00 35.94 111 GLU A N 1
ATOM 811 C CA . GLU A 1 111 ? 22.267 26.943 -44.996 1.00 35.94 111 GLU A CA 1
ATOM 812 C C . GLU A 1 111 ? 20.894 26.254 -44.866 1.00 35.94 111 GLU A C 1
ATOM 814 O O . GLU A 1 111 ? 20.167 26.486 -43.911 1.00 35.94 111 GLU A O 1
ATOM 819 N N . SER A 1 112 ? 20.264 25.874 -45.981 1.00 36.38 112 SER A N 1
ATOM 820 C CA . SER A 1 112 ? 20.283 24.493 -46.478 1.00 36.38 112 SER A CA 1
ATOM 821 C C . SER A 1 112 ? 20.128 23.511 -45.323 1.00 36.38 112 SER A C 1
ATOM 823 O O . SER A 1 112 ? 21.126 23.082 -44.766 1.00 36.38 112 SER A O 1
ATOM 825 N N . ALA A 1 113 ? 18.878 23.200 -44.973 1.00 41.44 113 ALA A N 1
ATOM 826 C CA . ALA A 1 113 ? 18.567 21.922 -44.356 1.00 41.44 113 ALA A CA 1
ATOM 827 C C . ALA A 1 113 ? 18.988 20.857 -45.375 1.00 41.44 113 ALA A C 1
ATOM 829 O O . ALA A 1 113 ? 18.359 20.716 -46.429 1.00 41.44 113 ALA A O 1
ATOM 830 N N . GLU A 1 114 ? 20.152 20.267 -45.143 1.00 40.84 114 GLU A N 1
ATOM 831 C CA . GLU A 1 114 ? 20.458 18.944 -45.654 1.00 40.84 114 GLU A CA 1
ATOM 832 C C . GLU A 1 114 ? 19.659 18.014 -44.732 1.00 40.84 114 GLU A C 1
ATOM 834 O O . GLU A 1 114 ? 19.878 18.013 -43.527 1.00 40.84 114 GLU A O 1
ATOM 839 N N . GLU A 1 115 ? 18.626 17.363 -45.276 1.00 46.28 115 GLU A N 1
ATOM 840 C CA . GLU A 1 115 ? 18.249 16.034 -44.789 1.00 46.28 115 GLU A CA 1
ATOM 841 C C . GLU A 1 115 ? 19.549 15.230 -44.883 1.00 46.28 115 GLU A C 1
ATOM 843 O O . GLU A 1 115 ? 20.081 15.073 -45.990 1.00 46.28 115 GLU A O 1
ATOM 848 N N . GLU A 1 116 ? 20.137 14.876 -43.742 1.00 45.56 116 GLU A N 1
ATOM 849 C CA . GLU A 1 116 ? 21.239 13.925 -43.728 1.00 45.56 116 GLU A CA 1
ATOM 850 C C . GLU A 1 116 ? 20.641 12.599 -44.216 1.00 45.56 116 GLU A C 1
ATOM 852 O O . GLU A 1 116 ? 19.768 12.027 -43.580 1.00 45.56 116 GLU A O 1
ATOM 857 N N . GLU A 1 117 ? 20.996 12.181 -45.437 1.00 46.31 117 GLU A N 1
ATOM 858 C CA . GLU A 1 117 ? 20.909 10.764 -45.791 1.00 46.31 117 GLU A CA 1
ATOM 859 C C . GLU A 1 117 ? 21.867 10.068 -44.822 1.00 46.31 117 GLU A C 1
ATOM 861 O O . GLU A 1 117 ? 23.086 10.212 -44.989 1.00 46.31 117 GLU A O 1
ATOM 866 N N . GLU A 1 118 ? 21.323 9.372 -43.822 1.00 56.16 118 GLU A N 1
ATOM 867 C CA . GLU A 1 118 ? 22.064 8.397 -43.026 1.00 56.16 118 GLU A CA 1
ATOM 868 C C . GLU A 1 118 ? 22.854 7.511 -43.969 1.00 56.16 118 GLU A C 1
ATOM 870 O O . GLU A 1 118 ? 22.407 7.042 -45.029 1.00 56.16 118 GLU A O 1
ATOM 875 N N . LYS A 1 119 ? 24.137 7.456 -43.676 1.00 60.38 119 LYS A N 1
ATOM 876 C CA . LYS A 1 119 ? 25.125 7.043 -44.639 1.00 60.38 119 LYS A CA 1
ATOM 877 C C . LYS A 1 119 ? 25.417 5.579 -44.383 1.00 60.38 119 LYS A C 1
ATOM 879 O O . LYS A 1 119 ? 26.548 5.288 -44.025 1.00 60.38 119 LYS A O 1
ATOM 884 N N . SER A 1 120 ? 24.424 4.729 -44.661 1.00 68.12 120 SER A N 1
ATOM 885 C CA . SER A 1 120 ? 24.476 3.269 -44.501 1.00 68.12 120 SER A CA 1
ATOM 886 C C . SER A 1 120 ? 25.881 2.721 -44.770 1.00 68.12 120 SER A C 1
ATOM 888 O O . SER A 1 120 ? 26.396 2.874 -45.900 1.00 68.12 120 SER A O 1
ATOM 890 N N . ILE A 1 121 ? 26.502 2.166 -43.735 1.00 83.44 121 ILE A N 1
ATOM 891 C CA . ILE A 1 121 ? 27.841 1.584 -43.775 1.00 83.44 121 ILE A CA 1
ATOM 892 C C . ILE A 1 121 ? 27.759 0.152 -44.327 1.00 83.44 121 ILE A C 1
ATOM 894 O O . ILE A 1 121 ? 26.685 -0.413 -44.470 1.00 83.44 121 ILE A O 1
ATOM 898 N N . ASP A 1 122 ? 28.885 -0.315 -44.856 1.00 87.00 122 ASP A N 1
ATOM 899 C CA . ASP A 1 122 ? 29.109 -1.653 -45.422 1.00 87.00 122 ASP A CA 1
ATOM 900 C C . ASP A 1 122 ? 30.540 -1.985 -44.985 1.00 87.00 122 ASP A C 1
ATOM 902 O O . ASP A 1 122 ? 31.514 -1.595 -45.660 1.00 87.00 122 ASP A O 1
ATOM 906 N N . THR A 1 123 ? 30.655 -2.497 -43.757 1.00 88.75 123 THR A N 1
ATOM 907 C CA . THR A 1 123 ? 31.921 -2.679 -43.034 1.00 88.75 123 THR A CA 1
ATOM 908 C C . THR A 1 123 ? 32.836 -3.673 -43.756 1.00 88.75 123 THR A C 1
ATOM 910 O O . THR A 1 123 ? 34.002 -3.347 -44.054 1.00 88.75 123 THR A O 1
ATOM 913 N N . ASP A 1 124 ? 32.318 -4.835 -44.156 1.00 88.94 124 ASP A N 1
ATOM 914 C CA . ASP A 1 124 ? 33.095 -5.895 -44.807 1.00 88.94 124 ASP A CA 1
ATOM 915 C C . ASP A 1 124 ? 33.277 -5.703 -46.339 1.00 88.94 124 ASP A C 1
ATOM 917 O O . ASP A 1 124 ? 34.238 -6.206 -46.961 1.00 88.94 124 ASP A O 1
ATOM 921 N N . GLY A 1 125 ? 32.427 -4.883 -46.967 1.00 88.75 125 GLY A N 1
ATOM 922 C CA . GLY A 1 125 ? 32.449 -4.564 -48.390 1.00 88.75 125 GLY A CA 1
ATOM 923 C C . GLY A 1 125 ? 31.784 -5.601 -49.306 1.00 88.75 125 GLY A C 1
ATOM 924 O O . GLY A 1 125 ? 32.152 -5.655 -50.502 1.00 88.75 125 GLY A O 1
ATOM 925 N N . ASP A 1 126 ? 30.890 -6.455 -48.807 1.00 90.12 126 ASP A N 1
ATOM 926 C CA . ASP A 1 126 ? 30.163 -7.462 -49.583 1.00 90.12 126 ASP A CA 1
ATOM 927 C C . ASP A 1 126 ? 28.979 -6.875 -50.386 1.00 90.12 126 ASP A C 1
ATOM 929 O O . ASP A 1 126 ? 28.598 -7.416 -51.446 1.00 90.12 126 ASP A O 1
ATOM 933 N N . GLY A 1 127 ? 28.528 -5.680 -49.988 1.00 88.06 127 GLY A N 1
ATOM 934 C CA . GLY A 1 127 ? 27.455 -4.910 -50.604 1.00 88.06 127 GLY A CA 1
ATOM 935 C C . GLY A 1 127 ? 26.073 -5.069 -49.964 1.00 88.06 127 GLY A C 1
ATOM 936 O O . GLY A 1 127 ? 25.102 -4.636 -50.607 1.00 88.06 127 GLY A O 1
ATOM 937 N N . ILE A 1 128 ? 25.986 -5.697 -48.796 1.00 86.06 128 ILE A N 1
ATOM 938 C CA . ILE A 1 128 ? 24.925 -5.563 -47.795 1.00 86.06 128 ILE A CA 1
ATOM 939 C C . ILE A 1 128 ? 25.301 -4.371 -46.883 1.00 86.06 128 ILE A C 1
ATOM 941 O O . ILE A 1 128 ? 26.394 -3.819 -47.002 1.00 86.06 128 ILE A O 1
ATOM 945 N N . ARG A 1 129 ? 24.336 -3.813 -46.160 1.00 86.69 129 ARG A N 1
ATOM 946 C CA . ARG A 1 129 ? 24.556 -2.696 -45.229 1.00 86.69 129 ARG A CA 1
ATOM 947 C C . ARG A 1 129 ? 24.576 -3.258 -43.817 1.00 86.69 129 ARG A C 1
ATOM 949 O O . ARG A 1 129 ? 23.873 -4.237 -43.650 1.00 86.69 129 ARG A O 1
ATOM 956 N N . ASN A 1 130 ? 25.278 -2.632 -42.876 1.00 84.31 130 ASN A N 1
ATOM 957 C CA . ASN A 1 130 ? 25.345 -3.106 -41.485 1.00 84.31 130 ASN A CA 1
ATOM 958 C C . ASN A 1 130 ? 23.940 -3.405 -40.912 1.00 84.31 130 ASN A C 1
ATOM 960 O O . ASN A 1 130 ? 23.676 -4.574 -40.687 1.00 84.31 130 ASN A O 1
ATOM 964 N N . GLU A 1 131 ? 23.009 -2.435 -40.977 1.00 79.19 131 GLU A N 1
ATOM 965 C CA . GLU A 1 131 ? 21.549 -2.559 -40.691 1.00 79.19 131 GLU A CA 1
ATOM 966 C C . GLU A 1 131 ? 20.795 -3.754 -41.345 1.00 79.19 131 GLU A C 1
ATOM 968 O O . GLU A 1 131 ? 19.614 -3.975 -41.114 1.00 79.19 131 GLU A O 1
ATOM 973 N N . ASP A 1 132 ? 21.396 -4.445 -42.318 1.00 82.56 132 ASP A N 1
ATOM 974 C CA . ASP A 1 132 ? 20.799 -5.563 -43.062 1.00 82.56 132 ASP A CA 1
ATOM 975 C C . ASP A 1 132 ? 21.753 -6.792 -43.109 1.00 82.56 132 ASP A C 1
ATOM 977 O O . ASP A 1 132 ? 21.463 -7.764 -43.834 1.00 82.56 132 ASP A O 1
ATOM 981 N N . ASP A 1 133 ? 22.933 -6.738 -42.470 1.00 86.38 133 ASP A N 1
ATOM 982 C CA . ASP A 1 133 ? 24.024 -7.706 -42.630 1.00 86.38 133 ASP A CA 1
ATOM 983 C C . ASP A 1 133 ? 24.174 -8.617 -41.417 1.00 86.38 133 ASP A C 1
ATOM 985 O O . ASP A 1 133 ? 24.490 -8.198 -40.321 1.00 86.38 133 ASP A O 1
ATOM 989 N N . THR A 1 134 ? 24.053 -9.918 -41.658 1.00 87.38 134 THR A N 1
ATOM 990 C CA . THR A 1 134 ? 24.146 -10.955 -40.622 1.00 87.38 134 THR A CA 1
ATOM 991 C C . THR A 1 134 ? 25.588 -11.353 -40.254 1.00 87.38 134 THR A C 1
ATOM 993 O O . THR A 1 134 ? 25.766 -12.370 -39.585 1.00 87.38 134 THR A O 1
ATOM 996 N N . ASP A 1 135 ? 26.602 -10.710 -40.845 1.00 88.56 135 ASP A N 1
ATOM 997 C CA . ASP A 1 135 ? 28.052 -10.946 -40.656 1.00 88.56 135 ASP A CA 1
ATOM 998 C C . ASP A 1 135 ? 28.791 -9.620 -40.936 1.00 88.56 135 ASP A C 1
ATOM 1000 O O . ASP A 1 135 ? 29.533 -9.522 -41.919 1.00 88.56 135 ASP A O 1
ATOM 1004 N N . ILE A 1 136 ? 28.524 -8.592 -40.117 1.00 89.12 136 ILE A N 1
ATOM 1005 C CA . ILE A 1 136 ? 28.914 -7.183 -40.352 1.00 89.12 136 ILE A CA 1
ATOM 1006 C C . ILE A 1 136 ? 30.422 -7.012 -40.622 1.00 89.12 136 ILE A C 1
ATOM 1008 O O . ILE A 1 136 ? 30.818 -6.259 -41.524 1.00 89.12 136 ILE A O 1
ATOM 1012 N N . ASP A 1 137 ? 31.289 -7.732 -39.903 1.00 90.00 137 ASP A N 1
ATOM 1013 C CA . ASP A 1 137 ? 32.749 -7.666 -40.070 1.00 90.00 137 ASP A CA 1
ATOM 1014 C C . ASP A 1 137 ? 33.320 -8.622 -41.153 1.00 90.00 137 ASP A C 1
ATOM 1016 O O . ASP A 1 137 ? 34.492 -8.521 -41.574 1.00 90.00 137 ASP A O 1
ATOM 1020 N N . GLY A 1 138 ? 32.490 -9.546 -41.651 1.00 90.62 138 GLY A N 1
ATOM 1021 C CA . GLY A 1 138 ? 32.810 -10.544 -42.669 1.00 90.62 138 GLY A CA 1
ATOM 1022 C C . GLY A 1 138 ? 33.769 -11.657 -42.215 1.00 90.62 138 GLY A C 1
ATOM 1023 O O . GLY A 1 138 ? 34.466 -12.278 -43.055 1.00 90.62 138 GLY A O 1
ATOM 1024 N N . ASP A 1 139 ? 33.885 -11.930 -40.914 1.00 91.62 139 ASP A N 1
ATOM 1025 C CA . ASP A 1 139 ? 34.752 -12.969 -40.359 1.00 91.62 139 ASP A CA 1
ATOM 1026 C C . ASP A 1 139 ? 34.174 -14.394 -40.452 1.00 91.62 139 ASP A C 1
ATOM 1028 O O . ASP A 1 139 ? 34.935 -15.382 -40.377 1.00 91.62 139 ASP A O 1
ATOM 1032 N N . ASN A 1 140 ? 32.909 -14.525 -40.871 1.00 89.44 140 ASN A N 1
ATOM 1033 C CA . ASN A 1 140 ? 32.102 -15.749 -40.938 1.00 89.44 140 ASN A CA 1
ATOM 1034 C C . ASN A 1 140 ? 31.595 -16.251 -39.572 1.00 89.44 140 ASN A C 1
ATOM 1036 O O . ASN A 1 140 ? 31.373 -17.473 -39.435 1.00 89.44 140 ASN A O 1
ATOM 1040 N N . LYS A 1 141 ? 31.427 -15.366 -38.593 1.00 88.06 141 LYS A N 1
ATOM 1041 C CA . LYS A 1 141 ? 30.582 -15.562 -37.416 1.00 88.06 141 LYS A CA 1
ATOM 1042 C C . LYS A 1 141 ? 29.324 -14.694 -37.588 1.00 88.06 141 LYS A C 1
ATOM 1044 O O . LYS A 1 141 ? 29.438 -13.578 -38.056 1.00 88.06 141 LYS A O 1
ATOM 1049 N N . PRO A 1 142 ? 28.124 -15.248 -37.349 1.00 86.75 142 PRO A N 1
ATOM 1050 C CA . PRO A 1 142 ? 26.912 -14.432 -37.318 1.00 86.75 142 PRO A CA 1
ATOM 1051 C C . PRO A 1 142 ? 26.974 -13.384 -36.199 1.00 86.75 142 PRO A C 1
ATOM 1053 O O . PRO A 1 142 ? 27.574 -13.723 -35.179 1.00 86.75 142 PRO A O 1
ATOM 1056 N N . ASN A 1 143 ? 26.318 -12.228 -36.369 1.00 82.56 143 ASN A N 1
ATOM 1057 C CA . ASN A 1 143 ? 26.230 -11.143 -35.371 1.00 82.56 143 ASN A CA 1
ATOM 1058 C C . ASN A 1 143 ? 25.894 -11.673 -33.962 1.00 82.56 143 ASN A C 1
ATOM 1060 O O . ASN A 1 143 ? 26.755 -11.597 -33.096 1.00 82.56 143 ASN A O 1
ATOM 1064 N N . GLU A 1 144 ? 24.780 -12.414 -33.813 1.00 78.50 144 GLU A N 1
ATOM 1065 C CA . GLU A 1 144 ? 24.327 -13.158 -32.600 1.00 78.50 144 GLU A CA 1
ATOM 1066 C C . GLU A 1 144 ? 25.372 -14.098 -31.932 1.00 78.50 144 GLU A C 1
ATOM 1068 O O . GLU A 1 144 ? 25.094 -14.831 -30.981 1.00 78.50 144 GLU A O 1
ATOM 1073 N N . GLN A 1 145 ? 26.551 -14.276 -32.531 1.00 82.25 145 GLN A N 1
ATOM 1074 C CA . GLN A 1 145 ? 27.624 -15.160 -32.063 1.00 82.25 145 GLN A CA 1
ATOM 1075 C C . GLN A 1 145 ? 29.009 -14.507 -32.178 1.00 82.25 145 GLN A C 1
ATOM 1077 O O . GLN A 1 145 ? 30.020 -15.229 -32.065 1.00 82.25 145 GLN A O 1
ATOM 1082 N N . ASP A 1 146 ? 29.076 -13.207 -32.459 1.00 87.12 146 ASP A N 1
ATOM 1083 C CA . ASP A 1 146 ? 30.317 -12.452 -32.537 1.00 87.12 146 ASP A CA 1
ATOM 1084 C C . ASP A 1 146 ? 30.534 -11.586 -31.295 1.00 87.12 146 ASP A C 1
ATOM 1086 O O . ASP A 1 146 ? 29.627 -10.928 -30.827 1.00 87.12 146 ASP A O 1
ATOM 1090 N N . GLU A 1 147 ? 31.758 -11.604 -30.764 1.00 87.69 147 GLU A N 1
ATOM 1091 C CA . GLU A 1 147 ? 32.137 -10.827 -29.570 1.00 87.69 147 GLU A CA 1
ATOM 1092 C C . GLU A 1 147 ? 32.649 -9.410 -29.946 1.00 87.69 147 GLU A C 1
ATOM 1094 O O . GLU A 1 147 ? 33.052 -8.671 -29.057 1.00 87.69 147 GLU A O 1
ATOM 1099 N N . ASP A 1 148 ? 32.768 -9.100 -31.245 1.00 89.12 148 ASP A N 1
ATOM 1100 C CA . ASP A 1 148 ? 33.307 -7.862 -31.859 1.00 89.12 148 ASP A CA 1
ATOM 1101 C C . ASP A 1 148 ? 32.597 -7.700 -33.216 1.0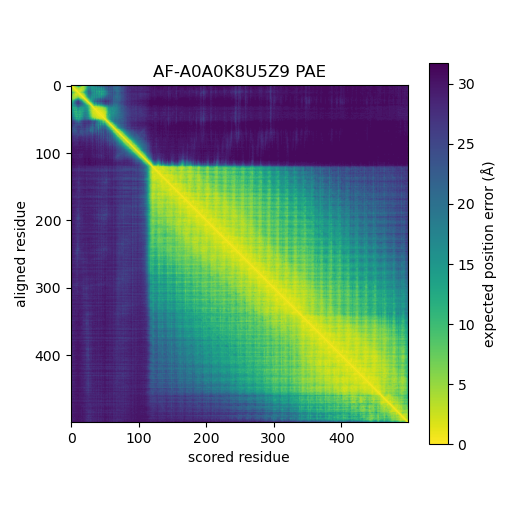0 89.12 148 ASP A C 1
ATOM 1103 O O . ASP A 1 148 ? 33.160 -8.032 -34.265 1.00 89.12 148 ASP A O 1
ATOM 1107 N N . MET A 1 149 ? 31.306 -7.361 -33.165 1.00 88.75 149 MET A N 1
ATOM 1108 C CA . MET A 1 149 ? 30.375 -7.472 -34.293 1.00 88.75 149 MET A CA 1
ATOM 1109 C C . MET A 1 149 ? 30.740 -6.553 -35.469 1.00 88.75 149 MET A C 1
ATOM 1111 O O . MET A 1 149 ? 30.706 -6.989 -36.626 1.00 88.75 149 MET A O 1
ATOM 1115 N N . ASP A 1 150 ? 31.173 -5.323 -35.194 1.00 89.69 150 ASP A N 1
ATOM 1116 C CA . ASP A 1 150 ? 31.608 -4.364 -36.213 1.00 89.69 150 ASP A CA 1
ATOM 1117 C C . ASP A 1 150 ? 33.093 -4.537 -36.639 1.00 89.69 150 ASP A C 1
ATOM 1119 O O . ASP A 1 150 ? 33.562 -3.986 -37.651 1.00 89.69 150 ASP A O 1
ATOM 1123 N N . GLY A 1 151 ? 33.861 -5.341 -35.897 1.00 89.44 151 GLY A N 1
ATOM 1124 C CA . GLY A 1 151 ? 35.258 -5.658 -36.169 1.00 89.44 151 GLY A CA 1
ATOM 1125 C C . GLY A 1 151 ? 36.244 -4.501 -35.954 1.00 89.44 151 GLY A C 1
ATOM 1126 O O . GLY A 1 151 ? 37.352 -4.514 -36.543 1.00 89.44 151 GLY A O 1
ATOM 1127 N N . ASP A 1 152 ? 35.898 -3.473 -35.177 1.00 90.25 152 ASP A N 1
ATOM 1128 C CA . ASP A 1 152 ? 36.781 -2.349 -34.861 1.00 90.25 152 ASP A CA 1
ATOM 1129 C C . ASP A 1 152 ? 37.879 -2.718 -33.835 1.00 90.25 152 ASP A C 1
ATOM 1131 O O . ASP A 1 152 ? 38.975 -2.109 -33.816 1.00 90.25 152 ASP A O 1
ATOM 1135 N N . GLY A 1 153 ? 37.657 -3.809 -33.092 1.00 89.88 153 GLY A N 1
ATOM 1136 C CA . GLY A 1 153 ? 38.538 -4.353 -32.068 1.00 89.88 153 GLY A CA 1
ATOM 1137 C C . GLY A 1 153 ? 38.245 -3.904 -30.633 1.00 89.88 153 GLY A C 1
ATOM 1138 O O . GLY A 1 153 ? 39.129 -4.108 -29.776 1.00 89.88 153 GLY A O 1
ATOM 1139 N N . ILE A 1 154 ? 37.103 -3.267 -30.397 1.00 87.69 154 ILE A N 1
ATOM 1140 C CA . ILE A 1 154 ? 36.361 -3.189 -29.136 1.00 87.69 154 ILE A CA 1
ATOM 1141 C C . ILE A 1 154 ? 35.460 -4.448 -29.056 1.00 87.69 154 ILE A C 1
ATOM 1143 O O . ILE A 1 154 ? 35.353 -5.185 -30.027 1.00 87.69 154 ILE A O 1
ATOM 1147 N N . LEU A 1 155 ? 35.036 -4.853 -27.859 1.00 87.81 155 LEU A N 1
ATOM 1148 C CA . LEU A 1 155 ? 34.113 -5.991 -27.709 1.00 87.81 155 LEU A CA 1
ATOM 1149 C C . LEU A 1 155 ? 32.712 -5.420 -27.526 1.00 87.81 155 LEU A C 1
ATOM 1151 O O . LEU A 1 155 ? 32.655 -4.363 -26.912 1.00 87.81 155 LEU A O 1
ATOM 1155 N N . ASN A 1 156 ? 31.651 -6.118 -27.947 1.00 83.94 156 ASN A N 1
ATOM 1156 C CA . ASN A 1 156 ? 30.269 -5.620 -27.823 1.00 83.94 156 ASN A CA 1
ATOM 1157 C C . ASN A 1 156 ? 29.976 -5.106 -26.392 1.00 83.94 156 ASN A C 1
ATOM 1159 O O . ASN A 1 156 ? 29.618 -3.953 -26.241 1.00 83.94 156 ASN A O 1
ATOM 1163 N N . GLU A 1 157 ? 30.349 -5.874 -25.351 1.00 81.06 157 GLU A N 1
ATOM 1164 C CA . GLU A 1 157 ? 30.257 -5.501 -23.911 1.00 81.06 157 GLU A CA 1
ATOM 1165 C C . GLU A 1 157 ? 31.023 -4.216 -23.484 1.00 81.06 157 GLU A C 1
ATOM 1167 O O . GLU A 1 157 ? 31.046 -3.842 -22.312 1.00 81.06 157 GLU A O 1
ATOM 1172 N N . GLU A 1 158 ? 31.810 -3.607 -24.373 1.00 83.75 158 GLU A N 1
ATOM 1173 C CA . GLU A 1 158 ? 32.547 -2.358 -24.143 1.00 83.75 158 GLU A CA 1
ATOM 1174 C C . GLU A 1 158 ? 32.395 -1.379 -25.336 1.00 83.75 158 GLU A C 1
ATOM 1176 O O . GLU A 1 158 ? 33.217 -0.451 -25.436 1.00 83.75 158 GLU A O 1
ATOM 1181 N N . ASP A 1 159 ? 31.446 -1.608 -26.257 1.00 87.56 159 ASP A N 1
ATOM 1182 C CA . ASP A 1 159 ? 31.270 -0.835 -27.494 1.00 87.56 159 ASP A CA 1
ATOM 1183 C C . ASP A 1 159 ? 30.064 0.105 -27.441 1.00 87.56 159 ASP A C 1
ATOM 1185 O O . ASP A 1 159 ? 28.970 -0.298 -27.081 1.00 87.56 159 ASP A O 1
ATOM 1189 N N . ASP A 1 160 ? 30.267 1.355 -27.862 1.00 88.56 160 ASP A N 1
ATOM 1190 C CA . ASP A 1 160 ? 29.219 2.386 -27.846 1.00 88.56 160 ASP A CA 1
ATOM 1191 C C . ASP A 1 160 ? 28.363 2.362 -29.152 1.00 88.56 160 ASP A C 1
ATOM 1193 O O . ASP A 1 160 ? 27.547 3.265 -29.346 1.00 88.56 160 ASP A O 1
ATOM 1197 N N . ASP A 1 161 ? 28.663 1.465 -30.106 1.00 90.12 161 ASP A N 1
ATOM 1198 C CA . ASP A 1 161 ? 28.102 1.357 -31.478 1.00 90.12 161 ASP A CA 1
ATOM 1199 C C . ASP A 1 161 ? 28.281 -0.100 -31.972 1.00 90.12 161 ASP A C 1
ATOM 1201 O O . ASP A 1 161 ? 29.151 -0.373 -32.805 1.00 90.12 161 ASP A O 1
ATOM 1205 N N . ILE A 1 162 ? 27.538 -1.048 -31.377 1.00 89.94 162 ILE A N 1
ATOM 1206 C CA . ILE A 1 162 ? 27.748 -2.508 -31.524 1.00 89.94 162 ILE A CA 1
ATOM 1207 C C . ILE A 1 162 ? 27.681 -2.969 -32.991 1.00 89.94 162 ILE A C 1
ATOM 1209 O O . ILE A 1 162 ? 28.533 -3.750 -33.435 1.00 89.94 162 ILE A O 1
ATOM 1213 N N . ASP A 1 163 ? 26.722 -2.469 -33.771 1.00 89.38 163 ASP A N 1
ATOM 1214 C CA . ASP A 1 163 ? 26.531 -2.839 -35.181 1.00 89.38 163 ASP A CA 1
ATOM 1215 C C . ASP A 1 163 ? 27.374 -1.977 -36.168 1.00 89.38 163 ASP A C 1
ATOM 1217 O O . ASP A 1 163 ? 27.525 -2.270 -37.372 1.00 89.38 163 ASP A O 1
ATOM 1221 N N . GLY A 1 164 ? 27.995 -0.904 -35.670 1.00 88.81 164 GLY A N 1
ATOM 1222 C CA . GLY A 1 164 ? 28.863 -0.003 -36.420 1.00 88.81 164 GLY A CA 1
ATOM 1223 C C . GLY A 1 164 ? 28.154 0.824 -37.501 1.00 88.81 164 GLY A C 1
ATOM 1224 O O . GLY A 1 164 ? 28.805 1.225 -38.493 1.00 88.81 164 GLY A O 1
ATOM 1225 N N . ASP A 1 165 ? 26.843 1.052 -37.405 1.00 88.31 165 ASP A N 1
ATOM 1226 C CA . ASP A 1 165 ? 26.059 1.819 -38.374 1.00 88.31 165 ASP A CA 1
ATOM 1227 C C . ASP A 1 165 ? 26.171 3.353 -38.206 1.00 88.31 165 ASP A C 1
ATOM 1229 O O . ASP A 1 165 ? 25.854 4.102 -39.153 1.00 88.31 165 ASP A O 1
ATOM 1233 N N . VAL A 1 166 ? 26.799 3.804 -37.102 1.00 88.94 166 VAL A N 1
ATOM 1234 C CA . VAL A 1 166 ? 27.019 5.199 -36.650 1.00 88.94 166 VAL A CA 1
ATOM 1235 C C . VAL A 1 166 ? 25.906 5.765 -35.755 1.00 88.94 166 VAL A C 1
ATOM 1237 O O . VAL A 1 166 ? 25.965 6.955 -35.396 1.00 88.94 166 VAL A O 1
ATOM 1240 N N . ILE A 1 167 ? 24.914 4.970 -35.389 1.00 87.56 167 ILE A N 1
ATOM 1241 C CA . ILE A 1 167 ? 23.949 5.259 -34.338 1.00 87.56 167 ILE A CA 1
ATOM 1242 C C . ILE A 1 167 ? 24.498 4.631 -33.042 1.00 87.56 167 ILE A C 1
ATOM 1244 O O . ILE A 1 167 ? 24.854 3.468 -33.025 1.00 87.56 167 ILE A O 1
ATOM 1248 N N . PRO A 1 168 ? 24.714 5.417 -31.973 1.00 88.62 168 PRO A N 1
ATOM 1249 C CA . PRO A 1 168 ? 25.152 4.842 -30.702 1.00 88.62 168 PRO A CA 1
ATOM 1250 C C . PRO A 1 168 ? 24.053 3.983 -30.074 1.00 88.62 168 PRO A C 1
ATOM 1252 O O . PRO A 1 168 ? 22.898 4.394 -30.207 1.00 88.62 168 PRO A O 1
ATOM 1255 N N . ASN A 1 169 ? 24.420 2.936 -29.320 1.00 87.50 169 ASN A N 1
ATOM 1256 C CA . ASN A 1 169 ? 23.469 2.021 -28.665 1.00 87.50 169 ASN A CA 1
ATOM 1257 C C . ASN A 1 169 ? 22.349 2.784 -27.930 1.00 87.50 169 ASN A C 1
ATOM 1259 O O . ASN A 1 169 ? 21.190 2.559 -28.239 1.00 87.50 169 ASN A O 1
ATOM 1263 N N . GLU A 1 170 ? 22.703 3.820 -27.139 1.00 83.31 170 GLU A N 1
ATOM 1264 C CA . GLU A 1 170 ? 21.782 4.728 -26.403 1.00 83.31 170 GLU A CA 1
ATOM 1265 C C . GLU A 1 170 ? 20.694 5.437 -27.247 1.00 83.31 170 GLU A C 1
ATOM 1267 O O . GLU A 1 170 ? 20.002 6.321 -26.740 1.00 83.31 170 GLU A O 1
ATOM 1272 N N . ARG A 1 171 ? 20.651 5.239 -28.575 1.00 85.50 171 ARG A N 1
ATOM 1273 C CA . ARG A 1 171 ? 19.602 5.739 -29.486 1.00 85.50 171 ARG A CA 1
ATOM 1274 C C . ARG A 1 171 ? 19.363 4.823 -30.691 1.00 85.50 171 ARG A C 1
ATOM 1276 O O . ARG A 1 171 ? 18.816 5.315 -31.695 1.00 85.50 171 ARG A O 1
ATOM 1283 N N . ASP A 1 172 ? 19.843 3.586 -30.666 1.00 87.94 172 ASP A N 1
ATOM 1284 C CA . ASP A 1 172 ? 19.736 2.681 -31.806 1.00 87.94 172 ASP A CA 1
ATOM 1285 C C . ASP A 1 172 ? 18.455 1.843 -31.717 1.00 87.94 172 ASP A C 1
ATOM 1287 O O . ASP A 1 172 ? 18.272 1.113 -30.753 1.00 87.94 172 ASP A O 1
ATOM 1291 N N . PRO A 1 173 ? 17.530 1.936 -32.691 1.00 87.81 173 PRO A N 1
ATOM 1292 C CA . PRO A 1 173 ? 16.332 1.098 -32.704 1.00 87.81 173 PRO A CA 1
ATOM 1293 C C . PRO A 1 173 ? 16.575 -0.389 -33.050 1.00 87.81 173 PRO A C 1
ATOM 1295 O O . PRO A 1 173 ? 15.587 -1.131 -33.104 1.00 87.81 173 PRO A O 1
ATOM 1298 N N . ASP A 1 174 ? 17.804 -0.780 -33.400 1.00 88.25 174 ASP A N 1
ATOM 1299 C CA . ASP A 1 174 ? 18.243 -2.140 -33.769 1.00 88.25 174 ASP A CA 1
ATOM 1300 C C . ASP A 1 174 ? 19.721 -2.308 -33.342 1.00 88.25 174 ASP A C 1
ATOM 1302 O O . ASP A 1 174 ? 20.613 -2.344 -34.190 1.00 88.25 174 ASP A O 1
ATOM 1306 N N . ILE A 1 175 ? 19.979 -2.322 -32.023 1.00 89.31 175 ILE A N 1
ATOM 1307 C CA . ILE A 1 175 ? 21.334 -2.231 -31.422 1.00 89.31 175 ILE A CA 1
ATOM 1308 C C . ILE A 1 175 ? 22.285 -3.322 -31.950 1.00 89.31 175 ILE A C 1
ATOM 1310 O O . ILE A 1 175 ? 23.474 -3.065 -32.168 1.00 89.31 175 ILE A O 1
ATOM 1314 N N . ASP A 1 176 ? 21.778 -4.535 -32.186 1.00 87.44 176 ASP A N 1
ATOM 1315 C CA . ASP A 1 176 ? 22.561 -5.686 -32.651 1.00 87.44 176 ASP A CA 1
ATOM 1316 C C . ASP A 1 176 ? 22.584 -5.861 -34.192 1.00 87.44 176 ASP A C 1
ATOM 1318 O O . ASP A 1 176 ? 23.266 -6.745 -34.743 1.00 87.44 176 ASP A O 1
ATOM 1322 N N . GLY A 1 177 ? 21.842 -5.019 -34.917 1.00 86.19 177 GLY A N 1
ATOM 1323 C CA . GLY A 1 177 ? 21.769 -5.002 -36.373 1.00 86.19 177 GLY A CA 1
ATOM 1324 C C . GLY A 1 177 ? 21.302 -6.319 -37.010 1.00 86.19 177 GLY A C 1
ATOM 1325 O O . GLY A 1 177 ? 21.656 -6.602 -38.170 1.00 86.19 177 GLY A O 1
ATOM 1326 N N . ASP A 1 178 ? 20.560 -7.181 -36.304 1.00 84.00 178 ASP A N 1
ATOM 1327 C CA . ASP A 1 178 ? 20.063 -8.451 -36.852 1.00 84.00 178 ASP A CA 1
ATOM 1328 C C . ASP A 1 178 ? 18.840 -8.273 -37.784 1.00 84.00 178 ASP A C 1
ATOM 1330 O O . ASP A 1 178 ? 18.498 -9.169 -38.590 1.00 84.00 178 ASP A O 1
ATOM 1334 N N . GLY A 1 179 ? 18.232 -7.081 -37.743 1.00 84.88 179 GLY A N 1
ATOM 1335 C CA . GLY A 1 179 ? 17.061 -6.683 -38.515 1.00 84.88 179 GLY A CA 1
ATOM 1336 C C . GLY A 1 179 ? 15.718 -6.914 -37.809 1.00 84.88 179 GLY A C 1
ATOM 1337 O O . GLY A 1 179 ? 14.666 -6.864 -38.482 1.00 84.88 179 GLY A O 1
ATOM 1338 N N . VAL A 1 180 ? 15.733 -7.221 -36.514 1.00 86.69 180 VAL A N 1
ATOM 1339 C CA . VAL A 1 180 ? 14.622 -7.156 -35.562 1.00 86.69 180 VAL A CA 1
ATOM 1340 C C . VAL A 1 180 ? 14.796 -5.865 -34.751 1.00 86.69 180 VAL A C 1
ATOM 1342 O O . VAL A 1 180 ? 15.892 -5.480 -34.409 1.00 86.69 180 VAL A O 1
ATOM 1345 N N . LEU A 1 181 ? 13.710 -5.118 -34.542 1.00 88.75 181 LEU A N 1
ATOM 1346 C CA . LEU A 1 181 ? 13.801 -3.888 -33.741 1.00 88.75 181 LEU A CA 1
ATOM 1347 C C . LEU A 1 181 ? 13.851 -4.267 -32.262 1.00 88.75 181 LEU A C 1
ATOM 1349 O O . LEU A 1 181 ? 13.186 -5.247 -31.929 1.00 88.75 181 LEU A O 1
ATOM 1353 N N . ASN A 1 182 ? 14.484 -3.457 -31.408 1.00 87.25 182 ASN A N 1
ATOM 1354 C CA . ASN A 1 182 ? 14.604 -3.724 -29.963 1.00 87.25 182 ASN A CA 1
ATOM 1355 C C . ASN A 1 182 ? 13.261 -4.172 -29.339 1.00 87.25 182 ASN A C 1
ATOM 1357 O O . ASN A 1 182 ? 13.178 -5.252 -28.768 1.00 87.25 182 ASN A O 1
ATOM 1361 N N . VAL A 1 183 ? 12.173 -3.453 -29.652 1.00 86.12 183 VAL A N 1
ATOM 1362 C CA . VAL A 1 183 ? 10.774 -3.742 -29.238 1.00 86.12 183 VAL A CA 1
ATOM 1363 C C . VAL A 1 183 ? 10.184 -5.093 -29.668 1.00 86.12 183 VAL A C 1
ATOM 1365 O O . VAL A 1 183 ? 9.063 -5.446 -29.323 1.00 86.12 183 VAL A O 1
ATOM 1368 N N . ASP A 1 184 ? 10.839 -5.820 -30.565 1.00 87.69 184 ASP A N 1
ATOM 1369 C CA . ASP A 1 184 ? 10.440 -7.162 -31.002 1.00 87.69 184 ASP A CA 1
ATOM 1370 C C . ASP A 1 184 ? 11.568 -8.191 -30.733 1.00 87.69 184 ASP A C 1
ATOM 1372 O O . ASP A 1 184 ? 11.396 -9.385 -31.053 1.00 87.69 184 ASP A O 1
ATOM 1376 N N . ASP A 1 185 ? 12.706 -7.746 -30.186 1.00 87.88 185 ASP A N 1
ATOM 1377 C CA . ASP A 1 185 ? 13.882 -8.554 -29.882 1.00 87.88 185 ASP A CA 1
ATOM 1378 C C . ASP A 1 185 ? 13.796 -9.176 -28.481 1.00 87.88 185 ASP A C 1
ATOM 1380 O O . ASP A 1 185 ? 12.930 -8.879 -27.670 1.00 87.88 185 ASP A O 1
ATOM 1384 N N . ARG A 1 186 ? 14.619 -10.186 -28.229 1.00 88.94 186 ARG A N 1
ATOM 1385 C CA . ARG A 1 186 ? 14.730 -10.915 -26.964 1.00 88.94 186 ARG A CA 1
ATOM 1386 C C . ARG A 1 186 ? 16.156 -10.910 -26.424 1.00 88.94 186 ARG A C 1
ATOM 1388 O O . ARG A 1 186 ? 16.394 -11.641 -25.460 1.00 88.94 186 ARG A O 1
ATOM 1395 N N . ASP A 1 187 ? 17.067 -10.273 -27.145 1.00 88.25 187 ASP A N 1
ATOM 1396 C CA . ASP A 1 187 ? 18.513 -10.194 -26.931 1.00 88.25 187 ASP A CA 1
ATOM 1397 C C . ASP A 1 187 ? 18.960 -8.888 -27.616 1.00 88.25 187 ASP A C 1
ATOM 1399 O O . ASP A 1 187 ? 19.550 -8.927 -28.690 1.00 88.25 187 ASP A O 1
ATOM 1403 N N . ILE A 1 188 ? 18.514 -7.745 -27.072 1.00 89.00 188 ILE A N 1
ATOM 1404 C CA . ILE A 1 188 ? 18.570 -6.425 -27.733 1.00 89.00 188 ILE A CA 1
ATOM 1405 C C . ILE A 1 188 ? 20.005 -6.024 -28.114 1.00 89.00 188 ILE A C 1
ATOM 1407 O O . ILE A 1 188 ? 20.210 -5.463 -29.188 1.00 89.00 188 ILE A O 1
ATOM 1411 N N . ASP A 1 189 ? 20.996 -6.343 -27.280 1.00 87.69 189 ASP A N 1
ATOM 1412 C CA . ASP A 1 189 ? 22.411 -6.026 -27.513 1.00 87.69 189 ASP A CA 1
ATOM 1413 C C . ASP A 1 189 ? 23.186 -7.134 -28.271 1.00 87.69 189 ASP A C 1
ATOM 1415 O O . ASP A 1 189 ? 24.348 -6.966 -28.675 1.00 87.69 189 ASP A O 1
ATOM 1419 N N . GLY A 1 190 ? 22.546 -8.288 -28.482 1.00 86.25 190 GLY A N 1
ATOM 1420 C CA . GLY A 1 190 ? 23.085 -9.440 -29.192 1.00 86.25 190 GLY A CA 1
ATOM 1421 C C . GLY A 1 190 ? 24.276 -10.130 -28.513 1.00 86.25 190 GLY A C 1
ATOM 1422 O O . GLY A 1 190 ? 25.041 -10.833 -29.200 1.00 86.25 190 GLY A O 1
ATOM 1423 N N . ASP A 1 191 ? 24.488 -9.972 -27.200 1.00 84.50 191 ASP A N 1
ATOM 1424 C CA . ASP A 1 191 ? 25.598 -10.609 -26.472 1.00 84.50 191 ASP A CA 1
ATOM 1425 C C . ASP A 1 191 ? 25.378 -12.128 -26.235 1.00 84.50 191 ASP A C 1
ATOM 1427 O O . ASP A 1 191 ? 26.320 -12.901 -25.950 1.00 84.50 191 ASP A O 1
ATOM 1431 N N . GLY A 1 192 ? 24.138 -12.593 -26.433 1.00 85.81 192 GLY A N 1
ATOM 1432 C CA . GLY A 1 192 ? 23.705 -13.974 -26.244 1.00 85.81 192 GLY A CA 1
ATOM 1433 C C . GLY A 1 192 ? 23.066 -14.269 -24.881 1.00 85.81 192 GLY A C 1
ATOM 1434 O O . GLY A 1 192 ? 22.839 -15.461 -24.567 1.00 85.81 192 GLY A O 1
ATOM 1435 N N . VAL A 1 193 ? 22.822 -13.248 -24.062 1.00 87.25 193 VAL A N 1
ATOM 1436 C CA . VAL A 1 193 ? 22.034 -13.246 -22.832 1.00 87.25 193 VAL A CA 1
ATOM 1437 C C . VAL A 1 193 ? 20.644 -12.679 -23.166 1.00 87.25 193 VAL A C 1
ATOM 1439 O O . VAL A 1 193 ? 20.512 -11.609 -23.720 1.00 87.25 193 VAL A O 1
ATOM 1442 N N . PRO A 1 194 ? 19.555 -13.427 -22.910 1.00 89.06 194 PRO A N 1
ATOM 1443 C CA . PRO A 1 194 ? 18.219 -12.891 -23.160 1.00 89.06 194 PRO A CA 1
ATOM 1444 C C . PRO A 1 194 ? 17.885 -11.725 -22.222 1.00 89.06 194 PRO A C 1
ATOM 1446 O O . PRO A 1 194 ? 18.156 -11.896 -21.032 1.00 89.06 194 PRO A O 1
ATOM 1449 N N . ASN A 1 195 ? 17.173 -10.699 -22.716 1.00 87.00 195 ASN A N 1
ATOM 1450 C CA . ASN A 1 195 ? 16.729 -9.501 -21.969 1.00 87.00 195 ASN A CA 1
ATOM 1451 C C . ASN A 1 195 ? 16.293 -9.830 -20.533 1.00 87.00 195 ASN A C 1
ATOM 1453 O O . ASN A 1 195 ? 16.879 -9.340 -19.582 1.00 87.00 195 ASN A O 1
ATOM 1457 N N . VAL A 1 196 ? 15.395 -10.819 -20.397 1.00 85.94 196 VAL A N 1
ATOM 1458 C CA . VAL A 1 196 ? 14.830 -11.320 -19.123 1.00 85.94 196 VAL A CA 1
ATOM 1459 C C . VAL A 1 196 ? 15.823 -11.806 -18.061 1.00 85.94 196 VAL A C 1
ATOM 1461 O O . VAL A 1 196 ? 15.425 -12.364 -17.049 1.00 85.94 196 VAL A O 1
ATOM 1464 N N . ILE A 1 197 ? 17.118 -11.861 -18.353 1.00 87.94 197 ILE A N 1
ATOM 1465 C CA . ILE A 1 197 ? 18.172 -12.175 -17.379 1.00 87.94 197 ILE A CA 1
ATOM 1466 C C . ILE A 1 197 ? 19.438 -11.354 -17.649 1.00 87.94 197 ILE A C 1
ATOM 1468 O O . ILE A 1 197 ? 20.516 -11.726 -17.155 1.00 87.94 197 ILE A O 1
ATOM 1472 N N . ASP A 1 198 ? 19.326 -10.330 -18.488 1.00 87.81 198 ASP A N 1
ATOM 1473 C CA . ASP A 1 198 ? 20.406 -9.412 -18.781 1.00 87.81 198 ASP A CA 1
ATOM 1474 C C . ASP A 1 198 ? 20.571 -8.418 -17.632 1.00 87.81 198 ASP A C 1
ATOM 1476 O O . ASP A 1 198 ? 19.672 -8.180 -16.834 1.00 87.81 198 ASP A O 1
ATOM 1480 N N . HIS A 1 199 ? 21.781 -7.912 -17.464 1.00 87.62 199 HIS A N 1
ATOM 1481 C CA . HIS A 1 199 ? 22.097 -6.892 -16.478 1.00 87.62 199 HIS A CA 1
ATOM 1482 C C . HIS A 1 199 ? 22.678 -5.628 -17.126 1.00 87.62 199 HIS A C 1
ATOM 1484 O O . HIS A 1 199 ? 23.194 -4.793 -16.379 1.00 87.62 199 HIS A O 1
ATOM 1490 N N . ASP A 1 200 ? 22.686 -5.554 -18.458 1.00 88.38 200 ASP A N 1
ATOM 1491 C CA . ASP A 1 200 ? 23.202 -4.468 -19.303 1.00 88.38 200 ASP A CA 1
ATOM 1492 C C . ASP A 1 200 ? 22.397 -4.470 -20.621 1.00 88.38 200 ASP A C 1
ATOM 1494 O O . ASP A 1 200 ? 22.900 -4.875 -21.662 1.00 88.38 200 ASP A O 1
ATOM 1498 N N . LEU A 1 201 ? 21.100 -4.151 -20.536 1.00 89.38 201 LEU A N 1
ATOM 1499 C CA . LEU A 1 201 ? 20.102 -4.439 -21.580 1.00 89.38 201 LEU A CA 1
ATOM 1500 C C . LEU A 1 201 ? 20.390 -3.747 -22.930 1.00 89.38 201 LEU A C 1
ATOM 1502 O O . LEU A 1 201 ? 20.124 -4.336 -23.979 1.00 89.38 201 LEU A O 1
ATOM 1506 N N . ASP A 1 202 ? 20.958 -2.539 -22.911 1.00 88.81 202 ASP A N 1
ATOM 1507 C CA . ASP A 1 202 ? 21.346 -1.776 -24.108 1.00 88.81 202 ASP A CA 1
ATOM 1508 C C . ASP A 1 202 ? 22.823 -1.975 -24.524 1.00 88.81 202 ASP A C 1
ATOM 1510 O O . ASP A 1 202 ? 23.285 -1.448 -25.546 1.00 88.81 202 ASP A O 1
ATOM 1514 N N . GLY A 1 203 ? 23.588 -2.732 -23.733 1.00 88.38 203 GLY A N 1
ATOM 1515 C CA . GLY A 1 203 ? 24.991 -3.039 -23.975 1.00 88.38 203 GLY A CA 1
ATOM 1516 C C . GLY A 1 203 ? 25.943 -1.834 -23.950 1.00 88.38 203 GLY A C 1
ATOM 1517 O O . GLY A 1 203 ? 27.033 -1.925 -24.527 1.00 88.38 203 GLY A O 1
ATOM 1518 N N . ASP A 1 204 ? 25.598 -0.694 -23.329 1.00 86.44 204 ASP A N 1
ATOM 1519 C CA . ASP A 1 204 ? 26.485 0.486 -23.254 1.00 86.44 204 ASP A CA 1
ATOM 1520 C C . ASP A 1 204 ? 27.641 0.328 -22.229 1.00 86.44 204 ASP A C 1
ATOM 1522 O O . ASP A 1 204 ? 28.601 1.126 -22.175 1.00 86.44 204 ASP A O 1
ATOM 1526 N N . GLY A 1 205 ? 27.586 -0.731 -21.412 1.00 86.06 205 GLY A N 1
ATOM 1527 C CA . GLY A 1 205 ? 28.565 -1.052 -20.379 1.00 86.06 205 GLY A CA 1
ATOM 1528 C C . GLY A 1 205 ? 28.247 -0.463 -18.997 1.00 86.06 205 GLY A C 1
ATOM 1529 O O . GLY A 1 205 ? 29.116 -0.495 -18.094 1.00 86.06 205 GLY A O 1
ATOM 1530 N N . VAL A 1 206 ? 27.060 0.114 -18.810 1.00 87.75 206 VAL A N 1
ATOM 1531 C CA . VAL A 1 206 ? 26.488 0.564 -17.543 1.00 87.75 206 VAL A CA 1
ATOM 1532 C C . VAL A 1 206 ? 25.411 -0.446 -17.112 1.00 87.75 206 VAL A C 1
ATOM 1534 O O . VAL A 1 206 ? 24.426 -0.648 -17.787 1.00 87.75 206 VAL A O 1
ATOM 1537 N N . PRO A 1 207 ? 25.573 -1.109 -15.951 1.00 88.75 207 PRO A N 1
ATOM 1538 C CA . PRO A 1 207 ? 24.580 -2.096 -15.529 1.00 88.75 207 PRO A CA 1
ATOM 1539 C C . PRO A 1 207 ? 23.211 -1.468 -15.234 1.00 88.75 207 PRO A C 1
ATOM 1541 O O . PRO A 1 207 ? 23.216 -0.439 -14.551 1.00 88.75 207 PRO A O 1
ATOM 1544 N N . ASN A 1 208 ? 22.108 -2.153 -15.575 1.00 85.81 208 ASN A N 1
ATOM 1545 C CA . ASN A 1 208 ? 20.711 -1.688 -15.429 1.00 85.81 208 ASN A CA 1
ATOM 1546 C C . ASN A 1 208 ? 20.462 -0.952 -14.096 1.00 85.81 208 ASN A C 1
ATOM 1548 O O . ASN A 1 208 ? 20.108 0.219 -14.088 1.00 85.81 208 ASN A O 1
ATOM 1552 N N . ILE A 1 209 ? 20.863 -1.568 -12.974 1.00 85.00 209 ILE A N 1
ATOM 1553 C CA . ILE A 1 209 ? 20.764 -1.038 -11.591 1.00 85.00 209 ILE A CA 1
ATOM 1554 C C . ILE A 1 209 ? 21.444 0.322 -11.320 1.00 85.00 209 ILE A C 1
ATOM 1556 O O . ILE A 1 209 ? 21.481 0.838 -10.206 1.00 85.00 209 ILE A O 1
ATOM 1560 N N . VAL A 1 210 ? 22.201 0.868 -12.264 1.00 87.38 210 VAL A N 1
ATOM 1561 C CA . VAL A 1 210 ? 22.764 2.224 -12.161 1.00 87.38 210 VAL A CA 1
ATOM 1562 C C . VAL A 1 210 ? 22.637 3.001 -13.465 1.00 87.38 210 VAL A C 1
ATOM 1564 O O . VAL A 1 210 ? 23.196 4.112 -13.554 1.00 87.38 210 VAL A O 1
ATOM 1567 N N . ASP A 1 211 ? 21.962 2.413 -14.446 1.00 87.62 211 ASP A N 1
ATOM 1568 C CA . ASP A 1 211 ? 21.613 3.064 -15.687 1.00 87.62 211 ASP A CA 1
ATOM 1569 C C . ASP A 1 211 ? 20.515 4.102 -15.444 1.00 87.62 211 ASP A C 1
ATOM 1571 O O . ASP A 1 211 ? 19.963 4.252 -14.358 1.00 87.62 211 ASP A O 1
ATOM 1575 N N . LYS A 1 212 ? 20.313 4.964 -16.423 1.00 88.06 212 LYS A N 1
ATOM 1576 C CA . LYS A 1 212 ? 19.275 5.979 -16.465 1.00 88.06 212 LYS A CA 1
ATOM 1577 C C . LYS A 1 212 ? 18.437 5.873 -17.726 1.00 88.06 212 LYS A C 1
ATOM 1579 O O . LYS A 1 212 ? 17.622 6.777 -17.901 1.00 88.06 212 LYS A O 1
ATOM 1584 N N . ASP A 1 213 ? 18.756 4.925 -18.596 1.00 88.00 213 ASP A N 1
ATOM 1585 C CA . ASP A 1 213 ? 18.198 4.696 -19.924 1.00 88.00 213 ASP A CA 1
ATOM 1586 C C . ASP A 1 213 ? 18.400 3.197 -20.233 1.00 88.00 213 ASP A C 1
ATOM 1588 O O . ASP A 1 213 ? 19.241 2.853 -21.053 1.00 88.00 213 ASP A O 1
ATOM 1592 N N . ILE A 1 214 ? 17.749 2.314 -19.456 1.00 88.62 214 ILE A N 1
ATOM 1593 C CA . ILE A 1 214 ? 18.047 0.862 -19.426 1.00 88.62 214 ILE A CA 1
ATOM 1594 C C . ILE A 1 214 ? 17.864 0.201 -20.801 1.00 88.62 214 ILE A C 1
ATOM 1596 O O . ILE A 1 214 ? 18.640 -0.685 -21.148 1.00 88.62 214 ILE A O 1
ATOM 1600 N N . ASP A 1 215 ? 16.885 0.637 -21.592 1.00 87.75 215 ASP A N 1
ATOM 1601 C CA . ASP A 1 215 ? 16.580 0.091 -22.920 1.00 87.75 215 ASP A CA 1
ATOM 1602 C C . ASP A 1 215 ? 17.306 0.813 -24.080 1.00 87.75 215 ASP A C 1
ATOM 1604 O O . ASP A 1 215 ? 17.234 0.389 -25.241 1.00 87.75 215 ASP A O 1
ATOM 1608 N N . GLY A 1 216 ? 18.010 1.909 -23.777 1.00 87.44 216 GLY A N 1
ATOM 1609 C CA . GLY A 1 216 ? 18.773 2.699 -24.735 1.00 87.44 216 GLY A CA 1
ATOM 1610 C C . GLY A 1 216 ? 17.933 3.430 -25.792 1.00 87.44 216 GLY A C 1
ATOM 1611 O O . GLY A 1 216 ? 18.450 3.737 -26.875 1.00 87.44 216 GLY A O 1
ATOM 1612 N N . ASP A 1 217 ? 16.655 3.746 -25.554 1.00 85.62 217 ASP A N 1
ATOM 1613 C CA . ASP A 1 217 ? 15.829 4.459 -26.547 1.00 85.62 217 ASP A CA 1
ATOM 1614 C C . ASP A 1 217 ? 16.113 5.986 -26.598 1.00 85.62 217 ASP A C 1
ATOM 1616 O O . ASP A 1 217 ? 15.759 6.707 -27.559 1.00 85.62 217 ASP A O 1
ATOM 1620 N N . GLY A 1 218 ? 16.824 6.497 -25.588 1.00 87.25 218 GLY A N 1
ATOM 1621 C CA . GLY A 1 218 ? 17.215 7.893 -25.444 1.00 87.25 218 GLY A CA 1
ATOM 1622 C C . GLY A 1 218 ? 16.215 8.763 -24.675 1.00 87.25 218 GLY A C 1
ATOM 1623 O O . GLY A 1 218 ? 16.352 10.010 -24.701 1.00 87.25 218 GLY A O 1
ATOM 1624 N N . VAL A 1 219 ? 15.206 8.156 -24.055 1.00 88.31 219 VAL A N 1
ATOM 1625 C CA . VAL A 1 219 ? 14.380 8.696 -22.976 1.00 88.31 219 VAL A CA 1
ATOM 1626 C C . VAL A 1 219 ? 15.176 8.476 -21.680 1.00 88.31 219 VAL A C 1
ATOM 1628 O O . VAL A 1 219 ? 16.381 8.694 -21.661 1.00 88.31 219 VAL A O 1
ATOM 1631 N N . SER A 1 220 ? 14.561 8.385 -20.523 1.00 89.06 220 SER A N 1
ATOM 1632 C CA . SER A 1 220 ? 15.290 8.125 -19.288 1.00 89.06 220 SER A CA 1
ATOM 1633 C C . SER A 1 220 ? 14.309 7.470 -18.360 1.00 89.06 220 SER A C 1
ATOM 1635 O O . SER A 1 220 ? 13.245 8.076 -18.247 1.00 89.06 220 SER A O 1
ATOM 1637 N N . ASN A 1 221 ? 14.692 6.419 -17.642 1.00 85.75 221 ASN A N 1
ATOM 1638 C CA . ASN A 1 221 ? 13.814 5.588 -16.808 1.00 85.75 221 ASN A CA 1
ATOM 1639 C C . ASN A 1 221 ? 12.650 6.372 -16.171 1.00 85.75 221 ASN A C 1
ATOM 1641 O O . ASN A 1 221 ? 11.518 6.229 -16.590 1.00 85.75 221 ASN A O 1
ATOM 1645 N N . ALA A 1 222 ? 12.955 7.384 -15.344 1.00 82.88 222 ALA A N 1
ATOM 1646 C CA . ALA A 1 222 ? 11.970 8.253 -14.668 1.00 82.88 222 ALA A CA 1
ATOM 1647 C C . ALA A 1 222 ? 11.061 9.145 -15.561 1.00 82.88 222 ALA A C 1
ATOM 1649 O O . ALA A 1 222 ? 10.521 10.160 -15.115 1.00 82.88 222 ALA A O 1
ATOM 1650 N N . ASN A 1 223 ? 11.096 8.995 -16.881 1.00 85.69 223 ASN A N 1
ATOM 1651 C CA . ASN A 1 223 ? 10.199 9.627 -17.858 1.00 85.69 223 ASN A CA 1
ATOM 1652 C C . ASN A 1 223 ? 9.891 8.661 -19.011 1.00 85.69 223 ASN A C 1
ATOM 1654 O O . ASN A 1 223 ? 9.402 9.122 -20.054 1.00 85.69 223 ASN A O 1
ATOM 1658 N N . ASP A 1 224 ? 10.289 7.404 -18.860 1.00 87.75 224 ASP A N 1
ATOM 1659 C CA . ASP A 1 224 ? 10.022 6.356 -19.809 1.00 87.75 224 ASP A CA 1
ATOM 1660 C C . ASP A 1 224 ? 8.640 5.781 -19.559 1.00 87.75 224 ASP A C 1
ATOM 1662 O O . ASP A 1 224 ? 8.095 5.877 -18.469 1.00 87.75 224 ASP A O 1
ATOM 1666 N N . ASN A 1 225 ? 8.033 5.273 -20.614 1.00 87.81 225 ASN A N 1
ATOM 1667 C CA . ASN A 1 225 ? 6.728 4.641 -20.548 1.00 87.81 225 ASN A CA 1
ATOM 1668 C C . ASN A 1 225 ? 6.805 3.162 -20.937 1.00 87.81 225 ASN A C 1
ATOM 1670 O O . ASN A 1 225 ? 5.740 2.575 -21.088 1.00 87.81 225 ASN A O 1
ATOM 1674 N N . ASP A 1 226 ? 8.005 2.640 -21.193 1.00 88.88 226 ASP A N 1
ATOM 1675 C CA . ASP A 1 226 ? 8.327 1.293 -21.684 1.00 88.88 226 ASP A CA 1
ATOM 1676 C C . ASP A 1 226 ? 9.761 0.975 -21.203 1.00 88.88 226 ASP A C 1
ATOM 1678 O O . ASP A 1 226 ? 10.711 1.082 -21.970 1.00 88.88 226 ASP A O 1
ATOM 1682 N N . LEU A 1 227 ? 9.936 0.764 -19.891 1.00 89.50 227 LEU A N 1
ATOM 1683 C CA . LEU A 1 227 ? 11.243 0.809 -19.210 1.00 89.50 227 LEU A CA 1
ATOM 1684 C C . LEU A 1 227 ? 12.228 -0.276 -19.682 1.00 89.50 227 LEU A C 1
ATOM 1686 O O . LEU A 1 227 ? 13.436 -0.021 -19.730 1.00 89.50 227 LEU A O 1
ATOM 1690 N N . ASP A 1 228 ? 11.723 -1.455 -20.042 1.00 88.62 228 ASP A N 1
ATOM 1691 C CA . ASP A 1 228 ? 12.501 -2.573 -20.586 1.00 88.62 228 ASP A CA 1
ATOM 1692 C C . ASP A 1 228 ? 12.506 -2.623 -22.132 1.00 88.62 228 ASP A C 1
ATOM 1694 O O . ASP A 1 228 ? 13.165 -3.471 -22.750 1.00 88.62 228 ASP A O 1
ATOM 1698 N N . GLY A 1 229 ? 11.777 -1.705 -22.772 1.00 87.81 229 GLY A N 1
ATOM 1699 C CA . GLY A 1 229 ? 11.695 -1.562 -24.216 1.00 87.81 229 GLY A CA 1
ATOM 1700 C C . GLY A 1 229 ? 11.032 -2.734 -24.947 1.00 87.81 229 GLY A C 1
ATOM 1701 O O . GLY A 1 229 ? 11.281 -2.890 -26.151 1.00 87.81 229 GLY A O 1
ATOM 1702 N N . ASP A 1 230 ? 10.217 -3.578 -24.299 1.00 86.12 230 ASP A N 1
ATOM 1703 C CA . ASP A 1 230 ? 9.540 -4.720 -24.938 1.00 86.12 230 ASP A CA 1
ATOM 1704 C C . ASP A 1 230 ? 8.308 -4.321 -25.787 1.00 86.12 230 ASP A C 1
ATOM 1706 O O . ASP A 1 230 ? 7.768 -5.119 -26.578 1.00 86.12 230 ASP A O 1
ATOM 1710 N N . GLY A 1 231 ? 7.885 -3.056 -25.687 1.00 87.56 231 GLY A N 1
ATOM 1711 C CA . GLY A 1 231 ? 6.754 -2.496 -26.417 1.00 87.56 231 GLY A CA 1
ATOM 1712 C C . GLY A 1 231 ? 5.411 -2.578 -25.686 1.00 87.56 231 GLY A C 1
ATOM 1713 O O . GLY A 1 231 ? 4.380 -2.227 -26.300 1.00 87.56 231 GLY A O 1
ATOM 1714 N N . ILE A 1 232 ? 5.386 -3.061 -24.444 1.00 88.00 232 ILE A N 1
ATOM 1715 C CA . ILE A 1 232 ? 4.275 -2.975 -23.499 1.00 88.00 232 ILE A CA 1
ATOM 1716 C C . ILE A 1 232 ? 4.497 -1.726 -22.627 1.00 88.00 232 ILE A C 1
ATOM 1718 O O . ILE A 1 232 ? 5.571 -1.520 -22.091 1.00 88.00 232 ILE A O 1
ATOM 1722 N N . PRO A 1 233 ? 3.511 -0.817 -22.523 1.00 88.44 233 PRO A N 1
ATOM 1723 C CA . PRO A 1 233 ? 3.661 0.324 -21.628 1.00 88.44 233 PRO A CA 1
ATOM 1724 C C . PRO A 1 233 ? 3.752 -0.121 -20.163 1.00 88.44 233 PRO A C 1
ATOM 1726 O O . PRO A 1 233 ? 2.964 -0.995 -19.821 1.00 88.44 233 PRO A O 1
ATOM 1729 N N . ASN A 1 234 ? 4.552 0.544 -19.316 1.00 85.25 234 ASN A N 1
ATOM 1730 C CA . ASN A 1 234 ? 4.689 0.213 -17.881 1.00 85.25 234 ASN A CA 1
ATOM 1731 C C . ASN A 1 234 ? 3.321 -0.013 -17.197 1.00 85.25 234 ASN A C 1
ATOM 1733 O O . ASN A 1 234 ? 3.103 -1.059 -16.615 1.00 85.25 234 ASN A O 1
ATOM 1737 N N . GLU A 1 235 ? 2.343 0.886 -17.420 1.00 81.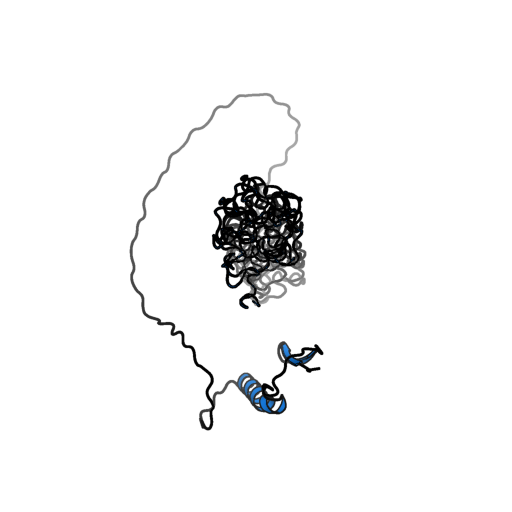19 235 GLU A N 1
ATOM 1738 C CA . GLU A 1 235 ? 0.952 0.789 -16.899 1.00 81.19 235 GLU A CA 1
ATOM 1739 C C . GLU A 1 235 ? 0.150 -0.462 -17.349 1.00 81.19 235 GLU A C 1
ATOM 1741 O O . GLU A 1 235 ? -1.000 -0.667 -16.954 1.00 81.19 235 GLU A O 1
ATOM 1746 N N . GLU A 1 236 ? 0.662 -1.238 -18.307 1.00 84.88 236 GLU A N 1
ATOM 1747 C CA . GLU A 1 236 ? 0.073 -2.487 -18.802 1.00 84.88 236 GLU A CA 1
ATOM 1748 C C . GLU A 1 236 ? 1.077 -3.664 -18.735 1.00 84.88 236 GLU A C 1
ATOM 1750 O O . GLU A 1 236 ? 0.769 -4.721 -19.312 1.00 84.88 236 GLU A O 1
ATOM 1755 N N . ASP A 1 237 ? 2.242 -3.487 -18.096 1.00 87.31 237 ASP A N 1
ATOM 1756 C CA . ASP A 1 237 ? 3.312 -4.483 -18.011 1.00 87.31 237 ASP A CA 1
ATOM 1757 C C . ASP A 1 237 ? 3.332 -5.207 -16.660 1.00 87.31 237 ASP A C 1
ATOM 1759 O O . ASP A 1 237 ? 3.279 -4.590 -15.608 1.00 87.31 237 ASP A O 1
ATOM 1763 N N . ASP A 1 238 ? 3.436 -6.536 -16.705 1.00 87.94 238 ASP A N 1
ATOM 1764 C CA . ASP A 1 238 ? 3.502 -7.373 -15.503 1.00 87.94 238 ASP A CA 1
ATOM 1765 C C . ASP A 1 238 ? 4.970 -7.551 -15.007 1.00 87.94 238 ASP A C 1
ATOM 1767 O O . ASP A 1 238 ? 5.174 -8.320 -14.066 1.00 87.94 238 ASP A O 1
ATOM 1771 N N . ASP A 1 239 ? 5.980 -6.987 -15.696 1.00 88.44 239 ASP A N 1
ATOM 1772 C CA . ASP A 1 239 ? 7.442 -7.158 -15.480 1.00 88.44 239 ASP A CA 1
ATOM 1773 C C . ASP A 1 239 ? 8.200 -5.890 -15.958 1.00 88.44 239 ASP A C 1
ATOM 1775 O O . ASP A 1 239 ? 8.909 -5.939 -16.960 1.00 88.44 239 ASP A O 1
ATOM 1779 N N . ILE A 1 240 ? 7.986 -4.741 -15.293 1.00 89.94 240 ILE A N 1
ATOM 1780 C CA . ILE A 1 240 ? 8.361 -3.387 -15.774 1.00 89.94 240 ILE A CA 1
ATOM 1781 C C . ILE A 1 240 ? 9.862 -3.230 -16.075 1.00 89.94 240 ILE A C 1
ATOM 1783 O O . ILE A 1 240 ? 10.220 -2.576 -17.056 1.00 89.94 240 ILE A O 1
ATOM 1787 N N . ASP A 1 241 ? 10.752 -3.805 -15.263 1.00 88.38 241 ASP A N 1
ATOM 1788 C CA . ASP A 1 241 ? 12.206 -3.735 -15.479 1.00 88.38 241 ASP A CA 1
ATOM 1789 C C . ASP A 1 241 ? 12.758 -4.866 -16.371 1.00 88.38 241 ASP A C 1
ATOM 1791 O O . ASP A 1 241 ? 13.948 -4.885 -16.725 1.00 88.38 241 ASP A O 1
ATOM 1795 N N . GLY A 1 242 ? 11.892 -5.815 -16.737 1.00 87.75 242 GLY A N 1
ATOM 1796 C CA . GLY A 1 242 ? 12.205 -6.958 -17.571 1.00 87.75 242 GLY A CA 1
ATOM 1797 C C . GLY A 1 242 ? 13.213 -7.930 -16.954 1.00 87.75 242 GLY A C 1
ATOM 1798 O O . GLY A 1 242 ? 13.911 -8.610 -17.713 1.00 87.75 242 GLY A O 1
ATOM 1799 N N . ASP A 1 243 ? 13.354 -8.050 -15.627 1.00 85.19 243 ASP A N 1
ATOM 1800 C CA . ASP A 1 243 ? 14.286 -8.999 -14.988 1.00 85.19 243 ASP A CA 1
ATOM 1801 C C . ASP A 1 243 ? 13.753 -10.453 -14.923 1.00 85.19 243 ASP A C 1
ATOM 1803 O O . ASP A 1 243 ? 14.484 -11.415 -14.599 1.00 85.19 243 ASP A O 1
ATOM 1807 N N . GLY A 1 244 ? 12.477 -10.642 -15.279 1.00 87.06 244 GLY A N 1
ATOM 1808 C CA . GLY A 1 244 ? 11.794 -11.929 -15.288 1.00 87.06 244 GLY A CA 1
ATOM 1809 C C . GLY A 1 244 ? 11.129 -12.314 -13.963 1.00 87.06 244 GLY A C 1
ATOM 1810 O O . GLY A 1 244 ? 10.704 -13.485 -13.824 1.00 87.06 244 GLY A O 1
ATOM 1811 N N . ILE A 1 245 ? 11.073 -11.405 -12.992 1.00 87.56 245 ILE A N 1
ATOM 1812 C CA . ILE A 1 245 ? 10.264 -11.457 -11.777 1.00 87.56 245 ILE A CA 1
ATOM 1813 C C . ILE A 1 245 ? 9.050 -10.537 -11.997 1.00 87.56 245 ILE A C 1
ATOM 1815 O O . ILE A 1 245 ? 9.215 -9.366 -12.267 1.00 87.56 245 ILE A O 1
ATOM 1819 N N . PRO A 1 246 ? 7.815 -11.056 -11.899 1.00 87.69 246 PRO A N 1
ATOM 1820 C CA . PRO A 1 246 ? 6.641 -10.198 -12.041 1.00 87.69 246 PRO A CA 1
ATOM 1821 C C . PRO A 1 246 ? 6.572 -9.119 -10.951 1.00 87.69 246 PRO A C 1
ATOM 1823 O O . PRO A 1 246 ? 6.923 -9.458 -9.816 1.00 87.69 246 PRO A O 1
ATOM 1826 N N . ASN A 1 247 ? 6.040 -7.929 -11.266 1.00 85.00 247 ASN A N 1
ATOM 1827 C CA . ASN A 1 247 ? 5.951 -6.773 -10.352 1.00 85.00 247 ASN A CA 1
ATOM 1828 C C . ASN A 1 247 ? 5.413 -7.174 -8.966 1.00 85.00 247 ASN A C 1
ATOM 1830 O O . ASN A 1 247 ? 6.088 -6.963 -7.968 1.00 85.00 247 ASN A O 1
ATOM 1834 N N . ASP A 1 248 ? 4.304 -7.935 -8.922 1.00 80.69 248 ASP A N 1
ATOM 1835 C CA . ASP A 1 248 ? 3.644 -8.439 -7.695 1.00 80.69 248 ASP A CA 1
ATOM 1836 C C . ASP A 1 248 ? 4.518 -9.348 -6.800 1.00 80.69 248 ASP A C 1
ATOM 1838 O O . ASP A 1 248 ? 4.083 -9.874 -5.769 1.00 80.69 248 ASP A O 1
ATOM 1842 N N . GLN A 1 249 ? 5.721 -9.696 -7.254 1.00 83.69 249 GLN A N 1
ATOM 1843 C CA . GLN A 1 249 ? 6.695 -10.522 -6.546 1.00 83.69 249 GLN A CA 1
ATOM 1844 C C . GLN A 1 249 ? 8.108 -9.926 -6.576 1.00 83.69 249 GLN A C 1
ATOM 1846 O O . GLN A 1 249 ? 9.037 -10.602 -6.092 1.00 83.69 249 GLN A O 1
ATOM 1851 N N . ASP A 1 250 ? 8.285 -8.741 -7.158 1.00 87.50 250 ASP A N 1
ATOM 1852 C CA . ASP A 1 250 ? 9.555 -8.034 -7.201 1.00 87.50 250 ASP A CA 1
ATOM 1853 C C . ASP A 1 250 ? 9.692 -7.101 -5.997 1.00 87.50 250 ASP A C 1
ATOM 1855 O O . ASP A 1 250 ? 8.729 -6.584 -5.470 1.00 87.50 250 ASP A O 1
ATOM 1859 N N . ASN A 1 251 ? 10.905 -6.978 -5.469 1.00 88.06 251 ASN A N 1
ATOM 1860 C CA . ASN A 1 251 ? 11.219 -6.077 -4.359 1.00 88.06 251 ASN A CA 1
ATOM 1861 C C . ASN A 1 251 ? 11.958 -4.819 -4.860 1.00 88.06 251 ASN A C 1
ATOM 1863 O O . ASN A 1 251 ? 12.547 -4.132 -4.025 1.00 88.06 251 ASN A O 1
ATOM 1867 N N . ASP A 1 252 ? 12.070 -4.629 -6.178 1.00 88.94 252 ASP A N 1
ATOM 1868 C CA . ASP A 1 252 ? 12.792 -3.558 -6.887 1.00 88.94 252 ASP A CA 1
ATOM 1869 C C . ASP A 1 252 ? 12.143 -3.406 -8.284 1.00 88.94 252 ASP A C 1
ATOM 1871 O O . ASP A 1 252 ? 12.765 -3.759 -9.280 1.00 88.94 252 ASP A O 1
ATOM 1875 N N . ILE A 1 253 ? 10.858 -3.014 -8.339 1.00 90.12 253 ILE A N 1
ATOM 1876 C CA . ILE A 1 253 ? 9.990 -3.113 -9.542 1.00 90.12 253 ILE A CA 1
ATOM 1877 C C . ILE A 1 253 ? 10.540 -2.346 -10.756 1.00 90.12 253 ILE A C 1
ATOM 1879 O O . ILE A 1 253 ? 10.417 -2.821 -11.885 1.00 90.12 253 ILE A O 1
ATOM 1883 N N . ASP A 1 254 ? 11.167 -1.188 -10.543 1.00 88.56 254 ASP A N 1
ATOM 1884 C CA . ASP A 1 254 ? 11.784 -0.380 -11.605 1.00 88.56 254 ASP A CA 1
ATOM 1885 C C . ASP A 1 254 ? 13.271 -0.723 -11.865 1.00 88.56 254 ASP A C 1
ATOM 1887 O O . ASP A 1 254 ? 13.934 -0.141 -12.737 1.00 88.56 254 ASP A O 1
ATOM 1891 N N . GLY A 1 255 ? 13.825 -1.660 -11.091 1.00 87.00 255 GLY A N 1
ATOM 1892 C CA . GLY A 1 255 ? 15.195 -2.137 -11.206 1.00 87.00 255 GLY A CA 1
ATOM 1893 C C . GLY A 1 255 ? 16.282 -1.087 -10.929 1.00 87.00 255 GLY A C 1
ATOM 1894 O O . GLY A 1 255 ? 17.442 -1.304 -11.322 1.00 87.00 255 GLY A O 1
ATOM 1895 N N . ASP A 1 256 ? 15.991 0.048 -10.274 1.00 84.06 256 ASP A N 1
ATOM 1896 C CA . ASP A 1 256 ? 16.970 1.118 -10.009 1.00 84.06 256 ASP A CA 1
ATOM 1897 C C . ASP A 1 256 ? 17.969 0.775 -8.879 1.00 84.06 256 ASP A C 1
ATOM 1899 O O . ASP A 1 256 ? 19.029 1.418 -8.714 1.00 84.06 256 ASP A O 1
ATOM 1903 N N . GLY A 1 257 ? 17.683 -0.283 -8.114 1.00 85.56 257 GLY A N 1
ATOM 1904 C CA . GLY A 1 257 ? 18.501 -0.764 -7.008 1.00 85.56 257 GLY A CA 1
ATOM 1905 C C . GLY A 1 257 ? 18.141 -0.197 -5.637 1.00 85.56 257 GLY A C 1
ATOM 1906 O O . GLY A 1 257 ? 18.918 -0.410 -4.677 1.00 85.56 257 GLY A O 1
ATOM 1907 N N . ILE A 1 258 ? 17.046 0.547 -5.533 1.00 87.00 258 ILE A N 1
ATOM 1908 C CA . ILE A 1 258 ? 16.365 0.941 -4.308 1.00 87.00 258 ILE A CA 1
ATOM 1909 C C . ILE A 1 258 ? 15.184 -0.027 -4.127 1.00 87.00 258 ILE A C 1
ATOM 1911 O O . ILE A 1 258 ? 14.343 -0.139 -4.993 1.00 87.00 258 ILE A O 1
ATOM 1915 N N . PRO A 1 259 ? 15.125 -0.777 -3.014 1.00 87.88 259 PRO A N 1
ATOM 1916 C CA . PRO A 1 259 ? 13.987 -1.664 -2.799 1.00 87.88 259 PRO A CA 1
ATOM 1917 C C . PRO A 1 259 ? 12.677 -0.885 -2.622 1.00 87.88 259 PRO A C 1
ATOM 1919 O O . PRO A 1 259 ? 12.750 0.190 -2.021 1.00 87.88 259 PRO A O 1
ATOM 1922 N N . ASN A 1 260 ? 11.536 -1.470 -3.013 1.00 86.44 260 ASN A N 1
ATOM 1923 C CA . ASN A 1 260 ? 10.204 -0.839 -2.945 1.00 86.44 260 ASN A CA 1
ATOM 1924 C C . ASN A 1 260 ? 9.942 -0.152 -1.585 1.00 86.44 260 ASN A C 1
ATOM 1926 O O . ASN A 1 260 ? 9.683 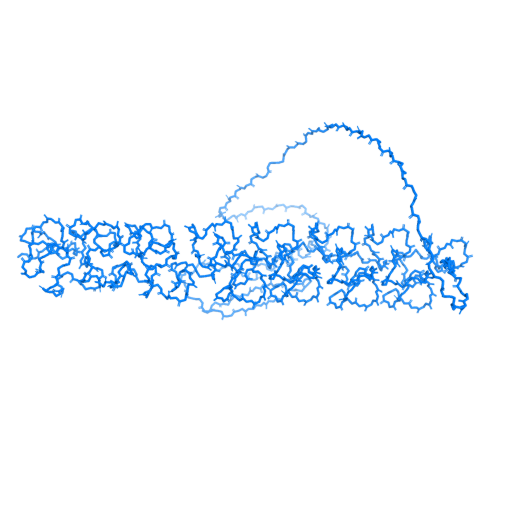1.044 -1.555 1.00 86.44 260 ASN A O 1
ATOM 1930 N N . ASP A 1 261 ? 10.229 -0.836 -0.458 1.00 81.38 261 ASP A N 1
ATOM 1931 C CA . ASP A 1 261 ? 10.123 -0.330 0.940 1.00 81.38 261 ASP A CA 1
ATOM 1932 C C . ASP A 1 261 ? 10.995 0.909 1.283 1.00 81.38 261 ASP A C 1
ATOM 1934 O O . ASP A 1 261 ? 11.163 1.321 2.445 1.00 81.38 261 ASP A O 1
ATOM 1938 N N . GLN A 1 262 ? 11.736 1.431 0.310 1.00 83.62 262 GLN A N 1
ATOM 1939 C CA . GLN A 1 262 ? 12.646 2.567 0.426 1.00 83.62 262 GLN A CA 1
ATOM 1940 C C . GLN A 1 262 ? 12.553 3.513 -0.777 1.00 83.62 262 GLN A C 1
ATOM 1942 O O . GLN A 1 262 ? 13.355 4.466 -0.797 1.00 83.62 262 GLN A O 1
ATOM 1947 N N . ASP A 1 263 ? 11.701 3.225 -1.762 1.00 87.44 263 ASP A N 1
ATOM 1948 C CA . ASP A 1 263 ? 11.593 3.999 -2.991 1.00 87.44 263 ASP A CA 1
ATOM 1949 C C . ASP A 1 263 ? 10.466 5.029 -2.912 1.00 87.44 263 ASP A C 1
ATOM 1951 O O . ASP A 1 263 ? 9.372 4.739 -2.458 1.00 87.44 263 ASP A O 1
ATOM 1955 N N . ASP A 1 264 ? 10.756 6.254 -3.354 1.00 87.62 264 ASP A N 1
ATOM 1956 C CA . ASP A 1 264 ? 9.769 7.335 -3.403 1.00 87.62 264 ASP A CA 1
ATOM 1957 C C . ASP A 1 264 ? 8.963 7.311 -4.742 1.00 87.62 264 ASP A C 1
ATOM 1959 O O . ASP A 1 264 ? 8.185 8.248 -4.964 1.00 87.62 264 ASP A O 1
ATOM 1963 N N . ASP A 1 265 ? 9.252 6.371 -5.661 1.00 87.81 265 ASP A N 1
ATOM 1964 C CA . ASP A 1 265 ? 8.745 6.237 -7.052 1.00 87.81 265 ASP A CA 1
ATOM 1965 C C . ASP A 1 265 ? 8.865 4.756 -7.514 1.00 87.81 265 ASP A C 1
ATOM 1967 O O . ASP A 1 265 ? 9.718 4.446 -8.342 1.00 87.81 265 ASP A O 1
ATOM 1971 N N . ILE A 1 266 ? 8.097 3.840 -6.901 1.00 90.12 266 ILE A N 1
ATOM 1972 C CA . ILE A 1 266 ? 8.301 2.369 -6.958 1.00 90.12 266 ILE A CA 1
ATOM 1973 C C . ILE A 1 266 ? 8.264 1.778 -8.378 1.00 90.12 266 ILE A C 1
ATOM 1975 O O . ILE A 1 266 ? 9.071 0.902 -8.692 1.00 90.12 266 ILE A O 1
ATOM 1979 N N . ASP A 1 267 ? 7.359 2.249 -9.235 1.00 87.62 267 ASP A N 1
ATOM 1980 C CA . ASP A 1 267 ? 7.208 1.780 -10.621 1.00 87.62 267 ASP A CA 1
ATOM 1981 C C . ASP A 1 267 ? 8.086 2.555 -11.635 1.00 87.62 267 ASP A C 1
ATOM 1983 O O . ASP A 1 267 ? 8.146 2.231 -12.830 1.00 87.62 267 ASP A O 1
ATOM 1987 N N . GLY A 1 268 ? 8.774 3.600 -11.164 1.00 85.62 268 GLY A N 1
ATOM 1988 C CA . GLY A 1 268 ? 9.673 4.437 -11.947 1.00 85.62 268 GLY A CA 1
ATOM 1989 C C . GLY A 1 268 ? 9.002 5.320 -13.011 1.00 85.62 268 GLY A C 1
ATOM 1990 O O . GLY A 1 268 ? 9.712 5.838 -13.888 1.00 85.62 268 GLY A O 1
ATOM 1991 N N . ASP A 1 269 ? 7.682 5.546 -12.983 1.00 80.56 269 ASP A N 1
ATOM 1992 C CA . ASP A 1 269 ? 6.972 6.338 -14.005 1.00 80.56 269 ASP A CA 1
ATOM 1993 C C . ASP A 1 269 ? 7.227 7.866 -13.889 1.00 80.56 269 ASP A C 1
ATOM 1995 O O . ASP A 1 269 ? 6.994 8.660 -14.826 1.00 80.56 269 ASP A O 1
ATOM 1999 N N . GLY A 1 270 ? 7.779 8.298 -12.748 1.00 82.88 270 GLY A N 1
ATOM 2000 C CA . GLY A 1 270 ? 8.103 9.683 -12.428 1.00 82.88 270 GLY A CA 1
ATOM 2001 C C . GLY A 1 270 ? 7.021 10.440 -11.644 1.00 82.88 270 GLY A C 1
ATOM 2002 O O . GLY A 1 270 ? 7.150 11.676 -11.471 1.00 82.88 270 GLY A O 1
ATOM 2003 N N . ILE A 1 271 ? 5.963 9.763 -11.204 1.00 85.19 271 ILE A N 1
ATOM 2004 C CA . ILE A 1 271 ? 4.953 10.198 -10.244 1.00 85.19 271 ILE A CA 1
ATOM 2005 C C . ILE A 1 271 ? 5.337 9.613 -8.871 1.00 85.19 271 ILE A C 1
ATOM 2007 O O . ILE A 1 271 ? 5.357 8.418 -8.678 1.00 85.19 271 ILE A O 1
ATOM 2011 N N . PRO A 1 272 ? 5.640 10.455 -7.866 1.00 87.06 272 PRO A N 1
ATOM 2012 C CA . PRO A 1 272 ? 5.999 9.928 -6.549 1.00 87.06 272 PRO A CA 1
ATOM 2013 C C . PRO A 1 272 ? 4.830 9.183 -5.894 1.00 87.06 272 PRO A C 1
ATOM 2015 O O . PRO A 1 272 ? 3.740 9.759 -5.940 1.00 87.06 272 PRO A O 1
ATOM 2018 N N . ASN A 1 273 ? 5.082 8.084 -5.166 1.00 86.12 273 ASN A N 1
ATOM 2019 C CA . ASN A 1 273 ? 4.065 7.188 -4.569 1.00 86.12 273 ASN A CA 1
ATOM 2020 C C . ASN A 1 273 ? 2.870 7.944 -3.956 1.00 86.12 273 ASN A C 1
ATOM 2022 O O . ASN A 1 273 ? 1.741 7.786 -4.387 1.00 86.12 273 ASN A O 1
ATOM 2026 N N . SER A 1 274 ? 3.133 8.933 -3.086 1.00 81.81 274 SER A N 1
ATOM 2027 C CA . SER A 1 274 ? 2.126 9.841 -2.475 1.00 81.81 274 SER A CA 1
ATOM 2028 C C . SER A 1 274 ? 1.187 10.629 -3.430 1.00 81.81 274 SER A C 1
ATOM 2030 O O . SER A 1 274 ? 0.446 11.528 -3.008 1.00 81.81 274 SER A O 1
ATOM 2032 N N . GLN A 1 275 ? 1.359 10.504 -4.746 1.00 83.88 275 GLN A N 1
ATOM 2033 C CA . GLN A 1 275 ? 0.568 11.139 -5.807 1.00 83.88 275 GLN A CA 1
ATOM 2034 C C . GLN A 1 275 ? 0.225 10.167 -6.937 1.00 83.88 275 GLN A C 1
ATOM 2036 O O . GLN A 1 275 ? -0.314 10.648 -7.948 1.00 83.88 275 GLN A O 1
ATOM 2041 N N . ASP A 1 276 ? 0.580 8.896 -6.789 1.00 86.81 276 ASP A N 1
ATOM 2042 C CA . ASP A 1 276 ? 0.273 7.850 -7.744 1.00 86.81 276 ASP A CA 1
ATOM 2043 C C . ASP A 1 276 ? -1.018 7.135 -7.355 1.00 86.81 276 ASP A C 1
ATOM 2045 O O . ASP A 1 276 ? -1.249 6.858 -6.186 1.00 86.81 276 ASP A O 1
ATOM 2049 N N . ASP A 1 277 ? -1.869 6.881 -8.347 1.00 87.56 277 ASP A N 1
ATOM 2050 C CA . ASP A 1 277 ? -3.115 6.139 -8.154 1.00 87.56 277 ASP A CA 1
ATOM 2051 C C . ASP A 1 277 ? -2.891 4.608 -8.367 1.00 87.56 277 ASP A C 1
ATOM 2053 O O . ASP A 1 277 ? -3.871 3.858 -8.291 1.00 87.56 277 ASP A O 1
ATOM 2057 N N . ASP A 1 278 ? -1.667 4.177 -8.724 1.00 87.38 278 ASP A N 1
ATOM 2058 C CA . ASP A 1 278 ? -1.224 2.804 -9.069 1.00 87.38 278 ASP A CA 1
ATOM 2059 C C . ASP A 1 278 ? 0.282 2.639 -8.727 1.00 87.38 278 ASP A C 1
ATOM 2061 O O . ASP A 1 278 ? 1.131 2.653 -9.613 1.00 87.38 278 ASP A O 1
ATOM 2065 N N . ILE A 1 279 ? 0.623 2.613 -7.430 1.00 89.56 279 ILE A N 1
ATOM 2066 C CA . ILE A 1 279 ? 2.002 2.804 -6.916 1.00 89.56 279 ILE A CA 1
ATOM 2067 C C . ILE A 1 279 ? 3.000 1.734 -7.394 1.00 89.56 279 ILE A C 1
ATOM 2069 O O . ILE A 1 279 ? 4.164 2.057 -7.638 1.00 89.56 279 ILE A O 1
ATOM 2073 N N . ASP A 1 280 ? 2.568 0.481 -7.516 1.00 87.81 280 ASP A N 1
ATOM 2074 C CA . ASP A 1 280 ? 3.409 -0.643 -7.945 1.00 87.81 280 ASP A CA 1
ATOM 2075 C C . ASP A 1 280 ? 3.348 -0.908 -9.466 1.00 87.81 280 ASP A C 1
ATOM 2077 O O . ASP A 1 280 ? 4.067 -1.766 -9.993 1.00 87.81 280 ASP A O 1
ATOM 2081 N N . GLY A 1 281 ? 2.497 -0.165 -10.181 1.00 84.94 281 GLY A N 1
ATOM 2082 C CA . GLY A 1 281 ? 2.332 -0.242 -11.626 1.00 84.94 281 GLY A CA 1
ATOM 2083 C C . GLY A 1 281 ? 1.766 -1.572 -12.136 1.00 84.94 281 GLY A C 1
ATOM 2084 O O . GLY A 1 281 ? 1.936 -1.881 -13.319 1.00 84.94 281 GLY A O 1
ATOM 2085 N N . ASP A 1 282 ? 1.105 -2.390 -11.306 1.00 80.44 282 ASP A N 1
ATOM 2086 C CA . ASP A 1 282 ? 0.548 -3.688 -11.727 1.00 80.44 282 ASP A CA 1
ATOM 2087 C C . ASP A 1 282 ? -0.775 -3.563 -12.532 1.00 80.44 282 ASP A C 1
ATOM 2089 O O . ASP A 1 282 ? -1.300 -4.534 -13.114 1.00 80.44 282 ASP A O 1
ATOM 2093 N N . GLY A 1 283 ? -1.322 -2.344 -12.605 1.00 82.38 283 GLY A N 1
ATOM 2094 C CA . GLY A 1 283 ? -2.554 -2.008 -13.312 1.00 82.38 283 GLY A CA 1
ATOM 2095 C C . GLY A 1 283 ? -3.829 -2.157 -12.471 1.00 82.38 283 GLY A C 1
ATOM 2096 O O . GLY A 1 283 ? -4.951 -2.072 -13.023 1.00 82.38 283 GLY A O 1
ATOM 2097 N N . ILE A 1 284 ? -3.704 -2.412 -11.169 1.00 85.12 284 ILE A N 1
ATOM 2098 C CA . ILE A 1 284 ? -4.747 -2.357 -10.149 1.00 85.12 284 ILE A CA 1
ATOM 2099 C C . ILE A 1 284 ? -4.558 -1.056 -9.361 1.00 85.12 284 ILE A C 1
ATOM 2101 O O . ILE A 1 284 ? -3.565 -0.819 -8.709 1.00 85.12 284 ILE A O 1
ATOM 2105 N N . LEU A 1 285 ? -5.577 -0.193 -9.397 1.00 86.62 285 LEU A N 1
ATOM 2106 C CA . LEU A 1 285 ? -5.535 1.059 -8.634 1.00 86.62 285 LEU A CA 1
ATOM 2107 C C . LEU A 1 285 ? -5.428 0.780 -7.131 1.00 86.62 285 LEU A C 1
ATOM 2109 O O . LEU A 1 285 ? -6.148 -0.113 -6.675 1.00 86.62 285 LEU A O 1
ATOM 2113 N N . ASN A 1 286 ? -4.705 1.628 -6.389 1.00 85.88 286 ASN A N 1
ATOM 2114 C CA . ASN A 1 286 ? -4.482 1.497 -4.938 1.00 85.88 286 ASN A CA 1
ATOM 2115 C C . ASN A 1 286 ? -5.781 1.178 -4.168 1.00 85.88 286 ASN A C 1
ATOM 2117 O O . ASN A 1 286 ? -5.832 0.202 -3.434 1.00 85.88 286 ASN A O 1
ATOM 2121 N N . GLU A 1 287 ? -6.896 1.874 -4.473 1.00 81.81 287 GLU A N 1
ATOM 2122 C CA . GLU A 1 287 ? -8.244 1.647 -3.883 1.00 81.81 287 GLU A CA 1
ATOM 2123 C C . GLU A 1 287 ? -8.819 0.214 -4.058 1.00 81.81 287 GLU A C 1
ATOM 2125 O O . GLU A 1 287 ? -9.954 -0.085 -3.666 1.00 81.81 287 GLU A O 1
ATOM 2130 N N . GLN A 1 288 ? -8.149 -0.647 -4.822 1.00 83.81 288 GLN A N 1
ATOM 2131 C CA . GLN A 1 288 ? -8.540 -2.022 -5.133 1.00 83.81 288 GLN A CA 1
ATOM 2132 C C . GLN A 1 288 ? -7.382 -3.017 -4.983 1.00 83.81 288 GLN A C 1
ATOM 2134 O O . GLN A 1 288 ? -7.618 -4.212 -5.239 1.00 83.81 288 GLN A O 1
ATOM 2139 N N . ASP A 1 289 ? -6.194 -2.550 -4.600 1.00 87.12 289 ASP A N 1
ATOM 2140 C CA . ASP A 1 289 ? -5.019 -3.383 -4.393 1.00 87.12 289 ASP A CA 1
ATOM 2141 C C . ASP A 1 289 ? -4.913 -3.839 -2.935 1.00 87.12 289 ASP A C 1
ATOM 2143 O O . ASP A 1 289 ? -5.278 -3.122 -2.021 1.00 87.12 289 ASP A O 1
ATOM 2147 N N . ASN A 1 290 ? -4.482 -5.082 -2.718 1.00 87.62 290 ASN A N 1
ATOM 2148 C CA . ASN A 1 290 ? -4.286 -5.642 -1.377 1.00 87.62 290 ASN A CA 1
ATOM 2149 C C . ASN A 1 290 ? -2.798 -5.638 -0.964 1.00 87.62 290 ASN A C 1
ATOM 2151 O O . ASN A 1 290 ? -2.491 -6.257 0.058 1.00 87.62 290 ASN A O 1
ATOM 2155 N N . ASP A 1 291 ? -1.909 -5.091 -1.795 1.00 88.69 291 ASP A N 1
ATOM 2156 C CA . ASP A 1 291 ? -0.448 -5.002 -1.649 1.00 88.69 291 ASP A CA 1
ATOM 2157 C C . ASP A 1 291 ? 0.030 -3.754 -2.429 1.00 88.69 291 ASP A C 1
ATOM 2159 O O . ASP A 1 291 ? 0.645 -3.872 -3.482 1.00 88.69 291 ASP A O 1
ATOM 2163 N N . ILE A 1 292 ? -0.372 -2.559 -1.970 1.00 90.00 292 ILE A N 1
ATOM 2164 C CA . ILE A 1 292 ? -0.309 -1.294 -2.740 1.00 90.00 292 ILE A CA 1
ATOM 2165 C C . ILE A 1 292 ? 1.111 -0.917 -3.195 1.00 90.00 292 ILE A C 1
ATOM 2167 O O . ILE A 1 292 ? 1.274 -0.346 -4.272 1.00 90.00 292 ILE A O 1
ATOM 2171 N N . ASP A 1 293 ? 2.134 -1.220 -2.396 1.00 88.62 293 ASP A N 1
ATOM 2172 C CA . ASP A 1 293 ? 3.538 -0.923 -2.704 1.00 88.62 293 ASP A CA 1
ATOM 2173 C C . ASP A 1 293 ? 4.291 -2.107 -3.358 1.00 88.62 293 ASP A C 1
ATOM 2175 O O . ASP A 1 293 ? 5.489 -2.026 -3.671 1.00 88.62 293 ASP A O 1
ATOM 2179 N N . GLY A 1 294 ? 3.593 -3.229 -3.561 1.00 86.62 294 GLY A N 1
ATOM 2180 C CA . GLY A 1 294 ? 4.113 -4.441 -4.179 1.00 86.62 294 GLY A CA 1
ATOM 2181 C C . GLY A 1 294 ? 5.264 -5.109 -3.416 1.00 86.62 294 GLY A C 1
ATOM 2182 O O . GLY A 1 294 ? 5.996 -5.914 -4.004 1.00 86.62 294 GLY A O 1
ATOM 2183 N N . ASP A 1 295 ? 5.497 -4.813 -2.130 1.00 83.19 295 ASP A N 1
ATOM 2184 C CA . ASP A 1 295 ? 6.626 -5.384 -1.378 1.00 83.19 295 ASP A CA 1
ATOM 2185 C C . ASP A 1 295 ? 6.419 -6.877 -1.002 1.00 83.19 295 ASP A C 1
ATOM 2187 O O . ASP A 1 295 ? 7.365 -7.610 -0.633 1.00 83.19 295 ASP A O 1
ATOM 2191 N N . GLY A 1 296 ? 5.182 -7.365 -1.151 1.00 84.31 296 GLY A N 1
ATOM 2192 C CA . GLY A 1 296 ? 4.759 -8.729 -0.858 1.00 84.31 296 GLY A CA 1
ATOM 2193 C C . GLY A 1 296 ? 4.160 -8.925 0.541 1.00 84.31 296 GLY A C 1
ATOM 2194 O O . GLY A 1 296 ? 3.975 -10.090 0.965 1.00 84.31 296 GLY A O 1
ATOM 2195 N N . ILE A 1 297 ? 3.923 -7.849 1.290 1.00 86.56 297 ILE A N 1
ATOM 2196 C CA . ILE A 1 297 ? 3.201 -7.792 2.558 1.00 86.56 297 ILE A CA 1
ATOM 2197 C C . ILE A 1 297 ? 1.798 -7.230 2.269 1.00 86.56 297 ILE A C 1
ATOM 2199 O O . ILE A 1 297 ? 1.655 -6.119 1.799 1.00 86.56 297 ILE A O 1
ATOM 2203 N N . PRO A 1 298 ? 0.722 -7.986 2.561 1.00 88.38 298 PRO A N 1
ATOM 2204 C CA . PRO A 1 298 ? -0.623 -7.457 2.361 1.00 88.38 298 PRO A CA 1
ATOM 2205 C C . PRO A 1 298 ? -0.881 -6.219 3.226 1.00 88.38 298 PRO A C 1
ATOM 2207 O O . PRO A 1 298 ? -0.438 -6.231 4.378 1.00 88.38 298 PRO A O 1
ATOM 2210 N N . ASN A 1 299 ? -1.677 -5.265 2.731 1.00 87.94 299 ASN A N 1
ATOM 2211 C CA . ASN A 1 299 ? -1.963 -3.996 3.416 1.00 87.94 299 ASN A CA 1
ATOM 2212 C C . ASN A 1 299 ? -2.349 -4.188 4.899 1.00 87.94 299 ASN A C 1
ATOM 2214 O O . ASN A 1 299 ? -1.754 -3.566 5.769 1.00 87.94 299 ASN A O 1
ATOM 2218 N N . ASP A 1 300 ? -3.214 -5.175 5.205 1.00 82.31 300 ASP A N 1
ATOM 2219 C CA . ASP A 1 300 ? -3.669 -5.553 6.568 1.00 82.31 300 ASP A CA 1
ATOM 2220 C C . ASP A 1 300 ? -2.551 -5.961 7.560 1.00 82.31 300 ASP A C 1
ATOM 2222 O O . ASP A 1 300 ? -2.792 -6.316 8.722 1.00 82.31 300 ASP A O 1
ATOM 2226 N N . GLN A 1 301 ? -1.316 -6.056 7.074 1.00 84.06 301 GLN A N 1
ATOM 2227 C CA . GLN A 1 301 ? -0.126 -6.504 7.784 1.00 84.06 301 GLN A CA 1
ATOM 2228 C C . GLN A 1 301 ? 1.095 -5.618 7.520 1.00 84.06 301 GLN A C 1
ATOM 2230 O O . GLN A 1 301 ? 2.176 -5.979 8.018 1.00 84.06 301 GLN A O 1
ATOM 2235 N N . ASP A 1 302 ? 0.941 -4.531 6.765 1.00 88.25 302 ASP A N 1
ATOM 2236 C CA . ASP A 1 302 ? 2.013 -3.592 6.467 1.00 88.25 302 ASP A CA 1
ATOM 2237 C C . ASP A 1 302 ? 2.037 -2.423 7.462 1.00 88.25 302 ASP A C 1
ATOM 2239 O O . ASP A 1 302 ? 1.003 -1.916 7.878 1.00 88.25 302 ASP A O 1
ATOM 2243 N N . ASP A 1 303 ? 3.243 -2.012 7.863 1.00 89.25 303 ASP A N 1
ATOM 2244 C CA . ASP A 1 303 ? 3.467 -0.854 8.732 1.00 89.25 303 ASP A CA 1
ATOM 2245 C C . ASP A 1 303 ? 3.667 0.460 7.907 1.00 89.25 303 ASP A C 1
ATOM 2247 O O . ASP A 1 303 ? 3.895 1.513 8.523 1.00 89.25 303 ASP A O 1
ATOM 2251 N N . ASP A 1 304 ? 3.704 0.391 6.564 1.00 89.62 304 ASP A N 1
ATOM 2252 C CA . ASP A 1 304 ? 3.978 1.479 5.592 1.00 89.62 304 ASP A CA 1
ATOM 2253 C C . ASP A 1 304 ? 3.295 1.187 4.225 1.00 89.62 304 ASP A C 1
ATOM 2255 O O . ASP A 1 304 ? 3.977 0.971 3.230 1.00 89.62 304 ASP A O 1
ATOM 2259 N N . ILE A 1 305 ? 1.955 1.124 4.197 1.00 91.00 305 ILE A N 1
ATOM 2260 C CA . ILE A 1 305 ? 1.144 0.534 3.100 1.00 91.00 305 ILE A CA 1
ATOM 2261 C C . ILE A 1 305 ? 1.403 1.143 1.709 1.00 91.00 305 ILE A C 1
ATOM 2263 O O . ILE A 1 305 ? 1.401 0.416 0.719 1.00 91.00 305 ILE A O 1
ATOM 2267 N N . ASP A 1 306 ? 1.608 2.458 1.614 1.00 89.06 306 ASP A N 1
ATOM 2268 C CA . ASP A 1 306 ? 1.851 3.158 0.342 1.00 89.06 306 ASP A CA 1
ATOM 2269 C C . ASP A 1 306 ? 3.347 3.266 -0.032 1.00 89.06 306 ASP A C 1
ATOM 2271 O O . ASP A 1 306 ? 3.722 3.882 -1.039 1.00 89.06 306 ASP A O 1
ATOM 2275 N N . GLY A 1 307 ? 4.228 2.710 0.805 1.00 87.25 307 GLY A N 1
ATOM 2276 C CA . GLY A 1 307 ? 5.672 2.720 0.607 1.00 87.25 307 GLY A CA 1
ATOM 2277 C C . GLY A 1 307 ? 6.318 4.114 0.592 1.00 87.25 307 GLY A C 1
ATOM 2278 O O . GLY A 1 307 ? 7.471 4.238 0.173 1.00 87.25 307 GLY A O 1
ATOM 2279 N N . ASP A 1 308 ? 5.654 5.197 1.030 1.00 83.25 308 ASP A N 1
ATOM 2280 C CA . ASP A 1 308 ? 6.211 6.563 0.945 1.00 83.25 308 ASP A CA 1
ATOM 2281 C C . ASP A 1 308 ? 7.318 6.857 1.994 1.00 83.25 308 ASP A C 1
ATOM 2283 O O . ASP A 1 308 ? 7.996 7.907 1.989 1.00 83.25 308 ASP A O 1
ATOM 2287 N N . GLY A 1 309 ? 7.528 5.911 2.915 1.00 85.31 309 GLY A N 1
ATOM 2288 C CA . GLY A 1 309 ? 8.517 5.965 3.983 1.00 85.31 309 GLY A CA 1
ATOM 2289 C C . GLY A 1 309 ? 8.031 6.664 5.259 1.00 85.31 309 GLY A C 1
ATOM 2290 O O . GLY A 1 309 ? 8.863 6.984 6.145 1.00 85.31 309 GLY A O 1
ATOM 2291 N N . ILE A 1 310 ? 6.738 6.971 5.366 1.00 87.62 310 ILE A N 1
ATOM 2292 C CA . ILE A 1 310 ? 6.048 7.459 6.556 1.00 87.62 310 ILE A CA 1
ATOM 2293 C C . ILE A 1 310 ? 5.192 6.312 7.124 1.00 87.62 310 ILE A C 1
ATOM 2295 O O . ILE A 1 310 ? 4.108 6.053 6.643 1.00 87.62 310 ILE A O 1
ATOM 2299 N N . PRO A 1 311 ? 5.590 5.729 8.273 1.00 89.50 311 PRO A N 1
ATOM 2300 C CA . PRO A 1 311 ? 4.823 4.636 8.871 1.00 89.50 311 PRO A CA 1
ATOM 2301 C C . PRO A 1 311 ? 3.365 5.018 9.139 1.00 89.50 311 PRO A C 1
ATOM 2303 O O . PRO A 1 311 ? 3.163 6.132 9.653 1.00 89.50 311 PRO A O 1
ATOM 2306 N N . ASN A 1 312 ? 2.433 4.077 8.945 1.00 89.44 312 ASN A N 1
ATOM 2307 C CA . ASN A 1 312 ? 0.977 4.281 9.006 1.00 89.44 312 ASN A CA 1
ATOM 2308 C C . ASN A 1 312 ? 0.541 5.128 10.218 1.00 89.44 312 ASN A C 1
ATOM 2310 O O . ASN A 1 312 ? -0.090 6.167 10.047 1.00 89.44 312 ASN A O 1
ATOM 2314 N N . GLU A 1 313 ? 1.054 4.824 11.428 1.00 84.75 313 GLU A N 1
ATOM 2315 C CA . GLU A 1 313 ? 0.833 5.574 12.695 1.00 84.75 313 GLU A CA 1
ATOM 2316 C C . GLU A 1 313 ? 1.159 7.096 12.644 1.00 84.75 313 GLU A C 1
ATOM 2318 O O . GLU A 1 313 ? 1.056 7.834 13.636 1.00 84.75 313 GLU A O 1
ATOM 2323 N N . LYS A 1 314 ? 1.737 7.593 11.547 1.00 87.31 314 LYS A N 1
ATOM 2324 C CA . LYS A 1 314 ? 2.086 9.004 11.314 1.00 87.31 314 LYS A CA 1
ATOM 2325 C C . LYS A 1 314 ? 1.658 9.519 9.948 1.00 87.31 314 LYS A C 1
ATOM 2327 O O . LYS A 1 314 ? 1.885 10.726 9.723 1.00 87.31 314 LYS A O 1
ATOM 2332 N N . ASP A 1 315 ? 1.108 8.672 9.094 1.00 88.94 315 ASP A N 1
ATOM 2333 C CA . ASP A 1 315 ? 0.581 9.106 7.816 1.00 88.94 315 ASP A CA 1
ATOM 2334 C C . ASP A 1 315 ? -0.792 9.773 7.989 1.00 88.94 315 ASP A C 1
ATOM 2336 O O . ASP A 1 315 ? -1.411 9.719 9.047 1.00 88.94 315 ASP A O 1
ATOM 2340 N N . ASN A 1 316 ? -1.188 10.600 7.028 1.00 90.00 316 ASN A N 1
ATOM 2341 C CA . ASN A 1 316 ? -2.523 11.183 6.950 1.00 90.00 316 ASN A CA 1
ATOM 2342 C C . ASN A 1 316 ? -3.260 10.716 5.680 1.00 90.00 316 ASN A C 1
ATOM 2344 O O . ASN A 1 316 ? -4.288 11.329 5.385 1.00 90.00 316 ASN A O 1
ATOM 2348 N N . ASP A 1 317 ? -2.681 9.781 4.925 1.00 89.69 317 ASP A N 1
ATOM 2349 C CA . ASP A 1 317 ? -3.117 9.217 3.639 1.00 89.69 317 ASP A CA 1
ATOM 2350 C C . ASP A 1 317 ? -2.474 7.811 3.512 1.00 89.69 317 ASP A C 1
ATOM 2352 O O . ASP A 1 317 ? -1.546 7.632 2.736 1.00 89.69 317 ASP A O 1
ATOM 2356 N N . ILE A 1 318 ? -2.849 6.874 4.399 1.00 90.94 318 ILE A N 1
ATOM 2357 C CA . ILE A 1 318 ? -2.118 5.604 4.647 1.00 90.94 318 ILE A CA 1
ATOM 2358 C C . ILE A 1 318 ? -2.012 4.712 3.399 1.00 90.94 318 ILE A C 1
ATOM 2360 O O . ILE A 1 318 ? -0.980 4.079 3.201 1.00 90.94 318 ILE A O 1
ATOM 2364 N N . ASP A 1 319 ? -3.053 4.668 2.571 1.00 89.44 319 ASP A N 1
ATOM 2365 C CA . ASP A 1 319 ? -3.118 3.865 1.345 1.00 89.44 319 ASP A CA 1
ATOM 2366 C C . ASP A 1 319 ? -2.681 4.640 0.081 1.00 89.44 319 ASP A C 1
ATOM 2368 O O . ASP A 1 319 ? -2.689 4.113 -1.036 1.00 89.44 319 ASP A O 1
ATOM 2372 N N . GLY A 1 320 ? -2.315 5.915 0.236 1.00 87.69 320 GLY A N 1
ATOM 2373 C CA . GLY A 1 320 ? -1.854 6.772 -0.848 1.00 87.69 320 GLY A CA 1
ATOM 2374 C C . GLY A 1 320 ? -2.900 7.086 -1.928 1.00 87.69 320 GLY A C 1
ATOM 2375 O O . GLY A 1 320 ? -2.522 7.596 -2.987 1.00 87.69 320 GLY A O 1
ATOM 2376 N N . ASP A 1 321 ? -4.203 6.841 -1.721 1.00 83.75 321 ASP A N 1
ATOM 2377 C CA . ASP A 1 321 ? -5.239 7.057 -2.752 1.00 83.75 321 ASP A CA 1
ATOM 2378 C C . ASP A 1 321 ? -5.565 8.559 -2.998 1.00 83.75 321 ASP A C 1
ATOM 2380 O O . ASP A 1 321 ? -6.268 8.961 -3.947 1.00 83.75 321 ASP A O 1
ATOM 2384 N N . GLY A 1 322 ? -5.030 9.433 -2.137 1.00 85.56 322 GLY A N 1
ATOM 2385 C CA . GLY A 1 322 ? -5.176 10.882 -2.192 1.00 85.56 322 GLY 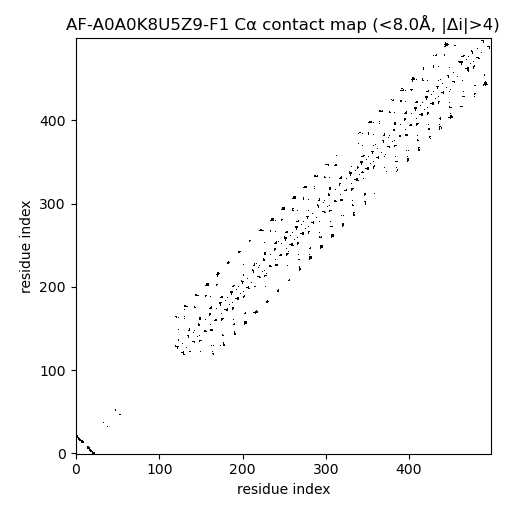A CA 1
ATOM 2386 C C . GLY A 1 322 ? -6.398 11.430 -1.443 1.00 85.56 322 GLY A C 1
ATOM 2387 O O . GLY A 1 322 ? -6.700 12.643 -1.561 1.00 85.56 322 GLY A O 1
ATOM 2388 N N . ILE A 1 323 ? -7.122 10.586 -0.711 1.00 87.75 323 ILE A N 1
ATOM 2389 C CA . ILE A 1 323 ? -8.170 10.911 0.249 1.00 87.75 323 ILE A CA 1
ATOM 2390 C C . ILE A 1 323 ? -7.547 10.860 1.655 1.00 87.75 323 ILE A C 1
ATOM 2392 O O . ILE A 1 323 ? -7.133 9.826 2.138 1.00 87.75 323 ILE A O 1
ATOM 2396 N N . PRO A 1 324 ? -7.505 11.990 2.383 1.00 89.88 324 PRO A N 1
ATOM 2397 C CA . PRO A 1 324 ? -6.960 11.968 3.736 1.00 89.88 324 PRO A CA 1
ATOM 2398 C C . PRO A 1 324 ? -7.743 11.021 4.652 1.00 89.88 324 PRO A C 1
ATOM 2400 O O . PRO A 1 324 ? -8.973 11.064 4.591 1.00 89.88 324 PRO A O 1
ATOM 2403 N N . ASN A 1 325 ? -7.071 10.335 5.586 1.00 87.81 325 ASN A N 1
ATOM 2404 C CA . ASN A 1 325 ? -7.690 9.339 6.477 1.00 87.81 325 ASN A CA 1
ATOM 2405 C C . ASN A 1 325 ? -8.982 9.834 7.164 1.00 87.81 325 ASN A C 1
ATOM 2407 O O . ASN A 1 325 ? -9.938 9.090 7.329 1.00 87.81 325 ASN A O 1
ATOM 2411 N N . ASP A 1 326 ? -9.066 11.127 7.524 1.00 84.44 326 ASP A N 1
ATOM 2412 C CA . ASP A 1 326 ? -10.252 11.721 8.176 1.00 84.44 326 ASP A CA 1
ATOM 2413 C C . ASP A 1 326 ? -11.475 11.920 7.252 1.00 84.44 326 ASP A C 1
ATOM 2415 O O . ASP A 1 326 ? -12.551 12.347 7.698 1.00 84.44 326 ASP A O 1
ATOM 2419 N N . GLU A 1 327 ? -11.305 11.700 5.950 1.00 88.12 327 GLU A N 1
ATOM 2420 C CA . GLU A 1 327 ? -12.335 11.754 4.913 1.00 88.12 327 GLU A CA 1
ATOM 2421 C C . GLU A 1 327 ? -12.474 10.427 4.134 1.00 88.12 327 GLU A C 1
ATOM 2423 O O . GLU A 1 327 ? -13.324 10.393 3.231 1.00 88.12 327 GLU A O 1
ATOM 2428 N N . ASP A 1 328 ? -11.706 9.390 4.486 1.00 88.31 328 ASP A N 1
ATOM 2429 C CA . ASP A 1 328 ? -11.727 8.067 3.853 1.00 88.31 328 ASP A CA 1
ATOM 2430 C C . ASP A 1 328 ? -12.663 7.080 4.574 1.00 88.31 328 ASP A C 1
ATOM 2432 O O . ASP A 1 328 ? -12.866 7.168 5.783 1.00 88.31 328 ASP A O 1
ATOM 2436 N N . ASP A 1 329 ? -13.290 6.187 3.806 1.00 88.44 329 ASP A N 1
ATOM 2437 C CA . ASP A 1 329 ? -14.128 5.096 4.301 1.00 88.44 329 ASP A CA 1
ATOM 2438 C C . ASP A 1 329 ? -13.357 3.737 4.343 1.00 88.44 329 ASP A C 1
ATOM 2440 O O . ASP A 1 329 ? -13.963 2.767 4.806 1.00 88.44 329 ASP A O 1
ATOM 2444 N N . ASP A 1 330 ? -12.118 3.648 3.820 1.00 88.31 330 ASP A N 1
ATOM 2445 C CA . ASP A 1 330 ? -11.273 2.431 3.669 1.00 88.31 330 ASP A CA 1
ATOM 2446 C C . ASP A 1 330 ? -9.766 2.806 3.696 1.00 88.31 330 ASP A C 1
ATOM 2448 O O . ASP A 1 330 ? -9.101 2.823 2.670 1.00 88.31 330 ASP A O 1
ATOM 2452 N N . ILE A 1 331 ? -9.255 3.222 4.859 1.00 89.81 331 ILE A N 1
ATOM 2453 C CA . ILE A 1 331 ? -7.957 3.928 5.010 1.00 89.81 331 ILE A CA 1
ATOM 2454 C C . ILE A 1 331 ? -6.701 3.088 4.762 1.00 89.81 331 ILE A C 1
ATOM 2456 O O . ILE A 1 331 ? -5.628 3.665 4.603 1.00 89.81 331 ILE A O 1
ATOM 2460 N N . ASP A 1 332 ? -6.808 1.764 4.807 1.00 87.69 332 ASP A N 1
ATOM 2461 C CA . ASP A 1 332 ? -5.702 0.836 4.556 1.00 87.69 332 ASP A CA 1
ATOM 2462 C C . ASP A 1 332 ? -5.814 0.176 3.164 1.00 87.69 332 ASP A C 1
ATOM 2464 O O . ASP A 1 332 ? -4.960 -0.619 2.762 1.00 87.69 332 ASP A O 1
ATOM 2468 N N . GLY A 1 333 ? -6.867 0.506 2.407 1.00 86.56 333 GLY A N 1
ATOM 2469 C CA . GLY A 1 333 ? -7.114 0.011 1.059 1.00 86.56 333 GLY A CA 1
ATOM 2470 C C . GLY A 1 333 ? -7.370 -1.499 0.962 1.00 86.56 333 GLY A C 1
ATOM 2471 O O . GLY A 1 333 ? -7.386 -2.039 -0.147 1.00 86.56 333 GLY A O 1
ATOM 2472 N N . ASP A 1 334 ? -7.581 -2.225 2.068 1.00 83.56 334 ASP A N 1
ATOM 2473 C CA . ASP A 1 334 ? -7.722 -3.691 2.042 1.00 83.56 334 ASP A CA 1
ATOM 2474 C C . ASP A 1 334 ? -9.082 -4.159 1.452 1.00 83.56 334 ASP A C 1
ATOM 2476 O O . ASP A 1 334 ? -9.301 -5.340 1.109 1.00 83.56 334 ASP A O 1
ATOM 2480 N N . GLY A 1 335 ? -10.013 -3.213 1.276 1.00 85.38 335 GLY A N 1
ATOM 2481 C CA . GLY A 1 335 ? -11.346 -3.419 0.723 1.00 85.38 335 GLY A CA 1
ATOM 2482 C C . GLY A 1 335 ? -12.430 -3.711 1.768 1.00 85.38 335 GLY A C 1
ATOM 2483 O O . GLY A 1 335 ? -13.566 -4.076 1.382 1.00 85.38 335 GLY A O 1
ATOM 2484 N N . ILE A 1 336 ? -12.108 -3.621 3.057 1.00 85.50 336 ILE A N 1
ATOM 2485 C CA . ILE A 1 336 ? -13.008 -3.659 4.204 1.00 85.50 336 ILE A CA 1
ATOM 2486 C C . ILE A 1 336 ? -13.198 -2.213 4.692 1.00 85.50 336 ILE A C 1
ATOM 2488 O O . ILE A 1 336 ? -12.255 -1.546 5.070 1.00 85.50 336 ILE A O 1
ATOM 2492 N N . PRO A 1 337 ? -14.439 -1.696 4.715 1.00 87.81 337 PRO A N 1
ATOM 2493 C CA . PRO A 1 337 ? -14.670 -0.357 5.247 1.00 87.81 337 PRO A CA 1
ATOM 2494 C C . PRO A 1 337 ? -14.243 -0.253 6.714 1.00 87.81 337 PRO A C 1
ATOM 2496 O O . PRO A 1 337 ? -14.545 -1.180 7.466 1.00 87.81 337 PRO A O 1
ATOM 2499 N N . ASN A 1 338 ? -13.708 0.896 7.139 1.00 83.81 338 ASN A N 1
ATOM 2500 C CA . ASN A 1 338 ? -13.209 1.110 8.508 1.00 83.81 338 ASN A CA 1
ATOM 2501 C C . ASN A 1 338 ? -14.226 0.707 9.599 1.00 83.81 338 ASN A C 1
ATOM 2503 O O . ASN A 1 338 ? -13.854 0.159 10.627 1.00 83.81 338 ASN A O 1
ATOM 2507 N N . ASP A 1 339 ? -15.535 0.921 9.366 1.00 78.62 339 ASP A N 1
ATOM 2508 C CA . ASP A 1 339 ? -16.618 0.572 10.312 1.00 78.62 339 ASP A CA 1
ATOM 2509 C C . ASP A 1 339 ? -16.910 -0.938 10.427 1.00 78.62 339 ASP A C 1
ATOM 2511 O O . ASP A 1 339 ? -17.750 -1.369 11.223 1.00 78.62 339 ASP A O 1
ATOM 2515 N N . GLU A 1 340 ? -16.283 -1.752 9.582 1.00 81.81 340 GLU A N 1
ATOM 2516 C CA . GLU A 1 340 ? -16.308 -3.211 9.622 1.00 81.81 340 GLU A CA 1
ATOM 2517 C C . GLU A 1 340 ? -14.890 -3.806 9.792 1.00 81.81 340 GLU A C 1
ATOM 2519 O O . GLU A 1 340 ? -14.777 -5.043 9.777 1.00 81.81 340 GLU A O 1
ATOM 2524 N N . ASP A 1 341 ? -13.854 -2.969 9.953 1.00 85.94 341 ASP A N 1
ATOM 2525 C CA . ASP A 1 341 ? -12.456 -3.389 10.085 1.00 85.94 341 ASP A CA 1
ATOM 2526 C C . ASP A 1 341 ? -12.070 -3.744 11.532 1.00 85.94 341 ASP A C 1
ATOM 2528 O O . ASP A 1 341 ? -12.675 -3.297 12.503 1.00 85.94 341 ASP A O 1
ATOM 2532 N N . ALA A 1 342 ? -11.085 -4.630 11.679 1.00 85.12 342 ALA A N 1
ATOM 2533 C CA . ALA A 1 342 ? -10.473 -4.976 12.955 1.00 85.12 342 ALA A CA 1
ATOM 2534 C C . ALA A 1 342 ? -9.284 -4.070 13.339 1.00 85.12 342 ALA A C 1
ATOM 2536 O O . ALA A 1 342 ? -8.737 -4.285 14.427 1.00 85.12 342 ALA A O 1
ATOM 2537 N N . ASP A 1 343 ? -8.876 -3.160 12.454 1.00 86.06 343 ASP A N 1
ATOM 2538 C CA . ASP A 1 343 ? -7.865 -2.108 12.605 1.00 86.06 343 ASP A CA 1
ATOM 2539 C C . ASP A 1 343 ? -8.442 -0.795 12.027 1.00 86.06 343 ASP A C 1
ATOM 2541 O O . ASP A 1 343 ? -8.323 -0.492 10.844 1.00 86.06 343 ASP A O 1
ATOM 2545 N N . LEU A 1 344 ? -9.203 -0.071 12.851 1.00 88.62 344 LEU A N 1
ATOM 2546 C CA . LEU A 1 344 ? -10.090 1.013 12.422 1.00 88.62 344 LEU A CA 1
ATOM 2547 C C . LEU A 1 344 ? -9.337 2.265 11.955 1.00 88.62 344 LEU A C 1
ATOM 2549 O O . LEU A 1 344 ? -9.895 3.018 11.151 1.00 88.62 344 LEU A O 1
ATOM 2553 N N . ASP A 1 345 ? -8.115 2.490 12.448 1.00 86.81 345 ASP A N 1
ATOM 2554 C CA . ASP A 1 345 ? -7.244 3.607 12.062 1.00 86.81 345 ASP A CA 1
ATOM 2555 C C . ASP A 1 345 ? -6.088 3.207 11.117 1.00 86.81 345 ASP A C 1
ATOM 2557 O O . ASP A 1 345 ? -5.377 4.091 10.618 1.00 86.81 345 ASP A O 1
ATOM 2561 N N . GLY A 1 346 ? -5.972 1.912 10.791 1.00 86.12 346 GLY A N 1
ATOM 2562 C CA . GLY A 1 346 ? -5.063 1.373 9.780 1.00 86.12 346 GLY A CA 1
ATOM 2563 C C . GLY A 1 346 ? -3.591 1.435 10.191 1.00 86.12 346 GLY A C 1
ATOM 2564 O O . GLY A 1 346 ? -2.702 1.384 9.333 1.00 86.12 346 GLY A O 1
ATOM 2565 N N . ASP A 1 347 ? -3.288 1.603 11.483 1.00 84.12 347 ASP A N 1
ATOM 2566 C CA . ASP A 1 347 ? -1.918 1.811 11.956 1.00 84.12 347 ASP A CA 1
ATOM 2567 C C . ASP A 1 347 ? -1.085 0.515 12.083 1.00 84.12 347 ASP A C 1
ATOM 2569 O O . ASP A 1 347 ? 0.134 0.571 12.326 1.00 84.12 347 ASP A O 1
ATOM 2573 N N . GLY A 1 348 ? -1.729 -0.642 11.887 1.00 82.31 348 GLY A N 1
ATOM 2574 C CA . GLY A 1 348 ? -1.164 -1.985 12.006 1.00 82.31 348 GLY A CA 1
ATOM 2575 C C . GLY A 1 348 ? -1.366 -2.622 13.391 1.00 82.31 348 GLY A C 1
ATOM 2576 O O . GLY A 1 348 ? -0.854 -3.730 13.660 1.00 82.31 348 GLY A O 1
ATOM 2577 N N . ILE A 1 349 ? -2.056 -1.946 14.316 1.00 84.94 349 ILE A N 1
ATOM 2578 C CA . ILE A 1 349 ? -2.428 -2.440 15.641 1.00 84.94 349 ILE A CA 1
ATOM 2579 C C . ILE A 1 349 ? -3.935 -2.753 15.655 1.00 84.94 349 ILE A C 1
ATOM 2581 O O . ILE A 1 349 ? -4.770 -1.868 15.657 1.00 84.94 349 ILE A O 1
ATOM 2585 N N . PRO A 1 350 ? -4.333 -4.032 15.801 1.00 85.88 350 PRO A N 1
ATOM 2586 C CA . PRO A 1 350 ? -5.756 -4.371 15.854 1.00 85.88 350 PRO A CA 1
ATOM 2587 C C . PRO A 1 350 ? -6.473 -3.687 17.027 1.00 85.88 350 PRO A C 1
ATOM 2589 O O . PRO A 1 350 ? -5.951 -3.796 18.140 1.00 85.88 350 PRO A O 1
ATOM 2592 N N . ASN A 1 351 ? -7.700 -3.180 16.828 1.00 84.00 351 ASN A N 1
ATOM 2593 C CA . ASN A 1 351 ? -8.494 -2.375 17.783 1.00 84.00 351 ASN A CA 1
ATOM 2594 C C . ASN A 1 351 ? -8.380 -2.861 19.236 1.00 84.00 351 ASN A C 1
ATOM 2596 O O . ASN A 1 351 ? -7.991 -2.135 20.139 1.00 84.00 351 ASN A O 1
ATOM 2600 N N . LYS A 1 352 ? -8.596 -4.163 19.463 1.00 80.62 352 LYS A N 1
ATOM 2601 C CA . LYS A 1 352 ? -8.527 -4.813 20.791 1.00 80.62 352 LYS A CA 1
ATOM 2602 C C . LYS A 1 352 ? -7.167 -4.754 21.517 1.00 80.62 352 LYS A C 1
ATOM 2604 O O . LYS A 1 352 ? -7.026 -5.276 22.624 1.00 80.62 352 LYS A O 1
ATOM 2609 N N . ASP A 1 353 ? -6.098 -4.389 20.817 1.00 83.62 353 ASP A N 1
ATOM 2610 C CA . ASP A 1 353 ? -4.742 -4.223 21.348 1.00 83.62 353 ASP A CA 1
ATOM 2611 C C . ASP A 1 353 ? -4.250 -2.763 21.170 1.00 83.62 353 ASP A C 1
ATOM 2613 O O . ASP A 1 353 ? -3.085 -2.504 21.510 1.00 83.62 353 ASP A O 1
ATOM 2617 N N . ASP A 1 354 ? -5.099 -1.857 20.665 1.00 87.06 354 ASP A N 1
ATOM 2618 C CA . ASP A 1 354 ? -4.805 -0.444 20.422 1.00 87.06 354 ASP A CA 1
ATOM 2619 C C . ASP A 1 354 ? -5.249 0.446 21.594 1.00 87.06 354 ASP A C 1
ATOM 2621 O O . ASP A 1 354 ? -6.318 0.269 22.165 1.00 87.06 354 ASP A O 1
ATOM 2625 N N . ASP A 1 355 ? -4.402 1.406 21.968 1.00 88.94 355 ASP A N 1
ATOM 2626 C CA . ASP A 1 355 ? -4.699 2.398 23.000 1.00 88.94 355 ASP A CA 1
ATOM 2627 C C . ASP A 1 355 ? -5.402 3.665 22.417 1.00 88.94 355 ASP A C 1
ATOM 2629 O O . ASP A 1 355 ? -5.694 4.566 23.213 1.00 88.94 355 ASP A O 1
ATOM 2633 N N . ASP A 1 356 ? -5.577 3.795 21.089 1.00 89.56 356 ASP A N 1
ATOM 2634 C CA . ASP A 1 356 ? -6.097 4.969 20.337 1.00 89.56 356 ASP A CA 1
ATOM 2635 C C . ASP A 1 356 ? -6.844 4.521 19.050 1.00 89.56 356 ASP A C 1
ATOM 2637 O O . ASP A 1 356 ? -6.408 4.843 17.953 1.00 89.56 356 ASP A O 1
ATOM 2641 N N . ILE A 1 357 ? -7.941 3.757 19.188 1.00 89.88 357 ILE A N 1
ATOM 2642 C CA . ILE A 1 357 ? -8.597 2.975 18.105 1.00 89.88 357 ILE A CA 1
ATOM 2643 C C . ILE A 1 357 ? -8.988 3.797 16.863 1.00 89.88 357 ILE A C 1
ATOM 2645 O O . ILE A 1 357 ? -8.993 3.258 15.761 1.00 89.88 357 ILE A O 1
ATOM 2649 N N . ASP A 1 358 ? -9.339 5.077 17.015 1.00 88.56 358 ASP A N 1
ATOM 2650 C CA . ASP A 1 358 ? -9.732 5.956 15.903 1.00 88.56 358 ASP A CA 1
ATOM 2651 C C . ASP A 1 358 ? -8.594 6.838 15.355 1.00 88.56 358 ASP A C 1
ATOM 2653 O O . ASP A 1 358 ? -8.806 7.656 14.446 1.00 88.56 358 ASP A O 1
ATOM 2657 N N . GLY A 1 359 ? -7.392 6.724 15.926 1.00 88.00 359 GLY A N 1
ATOM 2658 C CA . GLY A 1 359 ? -6.204 7.463 15.513 1.00 88.00 359 GLY A CA 1
ATOM 2659 C C . GLY A 1 359 ? -6.291 8.990 15.686 1.00 88.00 359 GLY A C 1
ATOM 2660 O O . GLY A 1 359 ? -5.465 9.734 15.127 1.00 88.00 359 GLY A O 1
ATOM 2661 N N . ASP A 1 360 ? -7.255 9.537 16.445 1.00 86.56 360 ASP A N 1
ATOM 2662 C CA . ASP A 1 360 ? -7.430 10.994 16.584 1.00 86.56 360 ASP A CA 1
ATOM 2663 C C . ASP A 1 360 ? -6.343 11.658 17.467 1.00 86.56 360 ASP A C 1
ATOM 2665 O O . ASP A 1 3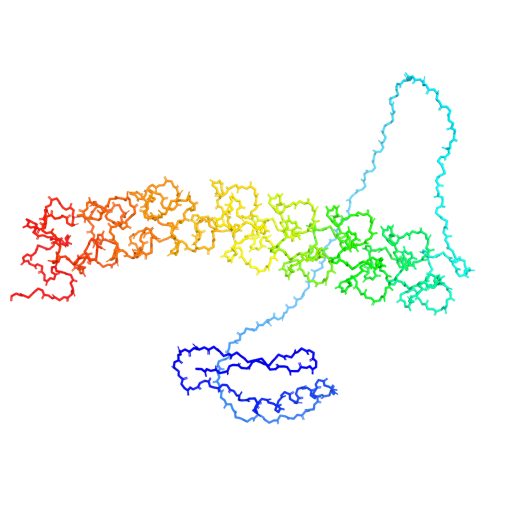60 ? -6.120 12.894 17.438 1.00 86.56 360 ASP A O 1
ATOM 2669 N N . GLY A 1 361 ? -5.597 10.835 18.212 1.00 88.25 361 GLY A N 1
ATOM 2670 C CA . GLY A 1 361 ? -4.535 11.230 19.127 1.00 88.25 361 GLY A CA 1
ATOM 2671 C C . GLY A 1 361 ? -4.993 11.403 20.579 1.00 88.25 361 GLY A C 1
ATOM 2672 O O . GLY A 1 361 ? -4.285 12.082 21.361 1.00 88.25 361 GLY A O 1
ATOM 2673 N N . VAL A 1 362 ? -6.156 10.864 20.938 1.00 89.19 362 VAL A N 1
ATOM 2674 C CA . VAL A 1 362 ? -6.737 10.818 22.278 1.00 89.19 362 VAL A CA 1
ATOM 2675 C C . VAL A 1 362 ? -6.993 9.357 22.632 1.00 89.19 362 VAL A C 1
ATOM 2677 O O . VAL A 1 362 ? -7.906 8.732 22.143 1.00 89.19 362 VAL A O 1
ATOM 2680 N N . SER A 1 363 ? -6.221 8.852 23.594 1.00 90.19 363 SER A N 1
ATOM 2681 C CA . SER A 1 363 ? -6.356 7.461 24.030 1.00 90.19 363 SER A CA 1
ATOM 2682 C C . SER A 1 363 ? -7.774 7.097 24.465 1.00 90.19 363 SER A C 1
ATOM 2684 O O . SER A 1 363 ? -8.369 7.915 25.176 1.00 90.19 363 SER A O 1
ATOM 2686 N N . ASN A 1 364 ? -8.186 5.850 24.230 1.00 88.31 364 ASN A N 1
ATOM 2687 C CA . ASN A 1 364 ? -9.519 5.310 24.538 1.00 88.31 364 ASN A CA 1
ATOM 2688 C C . ASN A 1 364 ? -10.014 5.709 25.953 1.00 88.31 364 ASN A C 1
ATOM 2690 O O . ASN A 1 364 ? -11.072 6.313 26.079 1.00 88.31 364 ASN A O 1
ATOM 2694 N N . GLU A 1 365 ? -9.182 5.557 27.007 1.00 85.62 365 GLU A N 1
ATOM 2695 C CA . GLU A 1 365 ? -9.499 5.935 28.419 1.00 85.62 365 GLU A CA 1
ATOM 2696 C C . GLU A 1 365 ? -9.939 7.416 28.599 1.00 85.62 365 GLU A C 1
ATOM 2698 O O . GLU A 1 365 ? -10.561 7.793 29.594 1.00 85.62 365 GLU A O 1
ATOM 2703 N N . ASP A 1 366 ? -9.520 8.317 27.707 1.00 87.06 366 ASP A N 1
ATOM 2704 C CA . ASP A 1 366 ? -9.794 9.759 27.775 1.00 87.06 366 ASP A CA 1
ATOM 2705 C C . ASP A 1 366 ? -10.714 10.245 26.621 1.00 87.06 366 ASP A C 1
ATOM 2707 O O . ASP A 1 366 ? -11.039 11.450 26.606 1.00 87.06 366 ASP A O 1
ATOM 2711 N N . ASP A 1 367 ? -11.116 9.369 25.688 1.00 91.62 367 ASP A N 1
ATOM 2712 C CA . ASP A 1 367 ? -11.978 9.705 24.547 1.00 91.62 367 ASP A CA 1
ATOM 2713 C C . ASP A 1 367 ? -13.473 9.613 24.899 1.00 91.62 367 ASP A C 1
ATOM 2715 O O . ASP A 1 367 ? -13.878 8.951 25.842 1.00 91.62 367 ASP A O 1
ATOM 2719 N N . ALA A 1 368 ? -14.311 10.386 24.211 1.00 91.75 368 ALA A N 1
ATOM 2720 C CA . ALA A 1 368 ? -15.763 10.372 24.365 1.00 91.75 368 ALA A CA 1
ATOM 2721 C C . ALA A 1 368 ? -16.506 9.771 23.154 1.00 91.75 368 ALA A C 1
ATOM 2723 O O . ALA A 1 368 ? -17.740 9.876 23.130 1.00 91.75 368 ALA A O 1
ATOM 2724 N N . ASP A 1 369 ? -15.771 9.297 22.148 1.00 92.31 369 ASP A N 1
ATOM 2725 C CA . ASP A 1 369 ? -16.204 8.769 20.848 1.00 92.31 369 ASP A CA 1
ATOM 2726 C C . ASP A 1 369 ? -15.106 7.798 20.349 1.00 92.31 369 ASP A C 1
ATOM 2728 O O . ASP A 1 369 ? -14.407 8.122 19.398 1.00 92.31 369 ASP A O 1
ATOM 2732 N N . ILE A 1 370 ? -14.884 6.683 21.064 1.00 92.38 370 ILE A N 1
ATOM 2733 C CA . ILE A 1 370 ? -13.672 5.828 20.954 1.00 92.38 370 ILE A CA 1
ATOM 2734 C C . ILE A 1 370 ? -13.434 5.269 19.543 1.00 92.38 370 ILE A C 1
ATOM 2736 O O . ILE A 1 370 ? -12.286 5.159 19.127 1.00 92.38 370 ILE A O 1
ATOM 2740 N N . ASP A 1 371 ? -14.497 4.945 18.811 1.00 89.88 371 ASP A N 1
ATOM 2741 C CA . ASP A 1 371 ? -14.446 4.436 17.434 1.00 89.88 371 ASP A CA 1
ATOM 2742 C C . ASP A 1 371 ? -14.543 5.543 16.360 1.00 89.88 371 ASP A C 1
ATOM 2744 O O . ASP A 1 371 ? -14.565 5.272 15.158 1.00 89.88 371 ASP A O 1
ATOM 2748 N N . GLY A 1 372 ? -14.671 6.809 16.774 1.00 89.25 372 GLY A N 1
ATOM 2749 C CA . GLY A 1 372 ? -14.776 7.958 15.879 1.00 89.25 372 GLY A CA 1
ATOM 2750 C C . GLY A 1 372 ? -16.032 8.009 14.986 1.00 89.25 372 GLY A C 1
ATOM 2751 O O . GLY A 1 372 ? -16.106 8.871 14.093 1.00 89.25 372 GLY A O 1
ATOM 2752 N N . ASP A 1 373 ? -17.059 7.169 15.192 1.00 87.12 373 ASP A N 1
ATOM 2753 C CA . ASP A 1 373 ? -18.223 7.069 14.285 1.00 87.12 373 ASP A CA 1
ATOM 2754 C C . ASP A 1 373 ? -19.174 8.298 14.369 1.00 87.12 373 ASP A C 1
ATOM 2756 O O . ASP A 1 373 ? -20.039 8.563 13.503 1.00 87.12 373 ASP A O 1
ATOM 2760 N N . GLY A 1 374 ? -18.993 9.117 15.413 1.00 89.56 374 GLY A N 1
ATOM 2761 C CA . GLY A 1 374 ? -19.755 10.323 15.712 1.00 89.56 374 GLY A CA 1
ATOM 2762 C C . GLY A 1 374 ? -20.938 10.126 16.668 1.00 89.56 374 GLY A C 1
ATOM 2763 O O . GLY A 1 374 ? -21.765 11.061 16.815 1.00 89.56 374 GLY A O 1
ATOM 2764 N N . VAL A 1 375 ? -21.076 8.952 17.275 1.00 91.50 375 VAL A N 1
ATOM 2765 C CA . VAL A 1 375 ? -22.014 8.587 18.330 1.00 91.50 375 VAL A CA 1
ATOM 2766 C C . VAL A 1 375 ? -21.238 8.460 19.650 1.00 91.50 375 VAL A C 1
ATOM 2768 O O . VAL A 1 375 ? -20.548 7.491 19.889 1.00 91.50 375 VAL A O 1
ATOM 2771 N N . PRO A 1 376 ? -21.445 9.397 20.596 1.00 92.44 376 PRO A N 1
ATOM 2772 C CA . PRO A 1 376 ? -20.707 9.361 21.855 1.00 92.44 376 PRO A CA 1
ATOM 2773 C C . PRO A 1 376 ? -20.924 8.064 22.637 1.00 92.44 376 PRO A C 1
ATOM 2775 O O . PRO A 1 376 ? -22.084 7.638 22.720 1.00 92.44 376 PRO A O 1
ATOM 2778 N N . ASN A 1 377 ? -19.881 7.596 23.332 1.00 91.81 377 ASN A N 1
ATOM 2779 C CA . ASN A 1 377 ? -19.848 6.343 24.102 1.00 91.81 377 ASN A CA 1
ATOM 2780 C C . ASN A 1 377 ? -21.131 6.102 24.932 1.00 91.81 377 ASN A C 1
ATOM 2782 O O . ASN A 1 377 ? -21.770 5.066 24.792 1.00 91.81 377 ASN A O 1
ATOM 2786 N N . GLU A 1 378 ? -21.638 7.129 25.651 1.00 89.31 378 GLU A N 1
ATOM 2787 C CA . GLU A 1 378 ? -22.896 7.096 26.452 1.00 89.31 378 GLU A CA 1
ATOM 2788 C C . GLU A 1 378 ? -24.178 6.692 25.673 1.00 89.31 378 GLU A C 1
ATOM 2790 O O . GLU A 1 378 ? -25.308 6.751 26.182 1.00 89.31 378 GLU A O 1
ATOM 2795 N N . SER A 1 379 ? -24.090 6.509 24.361 1.00 89.94 379 SER A N 1
ATOM 2796 C CA . SER A 1 379 ? -25.203 6.222 23.461 1.00 89.94 379 SER A CA 1
ATOM 2797 C C . SER A 1 379 ? -24.835 5.300 22.303 1.00 89.94 379 SER A C 1
ATOM 2799 O O . SER A 1 379 ? -25.709 5.126 21.435 1.00 89.94 379 SER A O 1
ATOM 2801 N N . ASP A 1 380 ? -23.621 4.751 22.290 1.00 91.88 380 ASP A N 1
ATOM 2802 C CA . ASP A 1 380 ? -23.198 3.775 21.295 1.00 91.88 380 ASP A CA 1
ATOM 2803 C C . ASP A 1 380 ? -23.632 2.352 21.684 1.00 91.88 380 ASP A C 1
ATOM 2805 O O . ASP A 1 380 ? -23.792 2.037 22.857 1.00 91.88 380 ASP A O 1
ATOM 2809 N N . GLU A 1 381 ? -23.947 1.511 20.696 1.00 91.00 381 GLU A N 1
ATOM 2810 C CA . GLU A 1 381 ? -24.246 0.091 20.905 1.00 91.00 381 GLU A CA 1
ATOM 2811 C C . GLU A 1 381 ? -23.021 -0.831 20.678 1.00 91.00 381 GLU A C 1
ATOM 2813 O O . GLU A 1 381 ? -23.223 -2.051 20.776 1.00 91.00 381 GLU A O 1
ATOM 2818 N N . ASP A 1 382 ? -21.866 -0.277 20.289 1.00 90.19 382 ASP A N 1
ATOM 2819 C CA . ASP A 1 382 ? -20.610 -0.923 19.860 1.00 90.19 382 ASP A CA 1
ATOM 2820 C C . ASP A 1 382 ? -19.406 0.037 20.070 1.00 90.19 382 ASP A C 1
ATOM 2822 O O . ASP A 1 382 ? -18.827 0.527 19.111 1.00 90.19 382 ASP A O 1
ATOM 2826 N N . ILE A 1 383 ? -19.101 0.387 21.327 1.00 92.06 383 ILE A N 1
ATOM 2827 C CA . ILE A 1 383 ? -18.279 1.565 21.700 1.00 92.06 383 ILE A CA 1
ATOM 2828 C C . ILE A 1 383 ? -16.858 1.570 21.110 1.00 92.06 383 ILE A C 1
ATOM 2830 O O . ILE A 1 383 ? -16.352 2.643 20.785 1.00 92.06 383 ILE A O 1
ATOM 2834 N N . ASP A 1 384 ? -16.217 0.410 20.994 1.00 89.19 384 ASP A N 1
ATOM 2835 C CA . ASP A 1 384 ? -14.848 0.256 20.487 1.00 89.19 384 ASP A CA 1
ATOM 2836 C C . ASP A 1 384 ? -14.786 -0.096 18.987 1.00 89.19 384 ASP A C 1
ATOM 2838 O O . ASP A 1 384 ? -13.705 -0.311 18.435 1.00 89.19 384 ASP A O 1
ATOM 2842 N N . GLY A 1 385 ? -15.941 -0.189 18.320 1.00 87.44 385 GLY A N 1
ATOM 2843 C CA . GLY A 1 385 ? -16.034 -0.466 16.890 1.00 87.44 385 GLY A CA 1
ATOM 2844 C C . GLY A 1 385 ? -15.557 -1.858 16.453 1.00 87.44 385 GLY A C 1
ATOM 2845 O O . GLY A 1 385 ? -15.410 -2.085 15.254 1.00 87.44 385 GLY A O 1
ATOM 2846 N N . ASP A 1 386 ? -15.334 -2.829 17.352 1.00 83.00 386 ASP A N 1
ATOM 2847 C CA . ASP A 1 386 ? -14.779 -4.148 16.980 1.00 83.00 386 ASP A CA 1
ATOM 2848 C C . ASP A 1 386 ? -15.813 -5.110 16.322 1.00 83.00 386 ASP A C 1
ATOM 2850 O O . ASP A 1 386 ? -15.512 -6.241 15.891 1.00 83.00 386 ASP A O 1
ATOM 2854 N N . GLY A 1 387 ? -17.070 -4.661 16.241 1.00 85.12 387 GLY A N 1
ATOM 2855 C CA . GLY A 1 387 ? -18.214 -5.381 15.690 1.00 85.12 387 GLY A CA 1
ATOM 2856 C C . GLY A 1 387 ? -18.939 -6.298 16.688 1.00 85.12 387 GLY A C 1
ATOM 2857 O O . GLY A 1 387 ? -19.857 -7.053 16.286 1.00 85.12 387 GLY A O 1
ATOM 2858 N N . ILE A 1 388 ? -18.553 -6.289 17.965 1.00 87.44 388 ILE A N 1
ATOM 2859 C CA . ILE A 1 388 ? -19.179 -6.992 19.082 1.00 87.44 388 ILE A CA 1
ATOM 2860 C C . ILE A 1 388 ? -19.896 -5.988 19.994 1.00 87.44 388 ILE A C 1
ATOM 2862 O O . ILE A 1 388 ? -19.381 -5.474 20.967 1.00 87.44 388 ILE A O 1
ATOM 2866 N N . LYS A 1 389 ? -21.209 -5.877 19.772 1.00 90.06 389 LYS A N 1
ATOM 2867 C CA . LYS A 1 389 ? -22.126 -5.124 20.649 1.00 90.06 389 LYS A CA 1
ATOM 2868 C C . LYS A 1 389 ? -21.794 -5.221 22.146 1.00 90.06 389 LYS A C 1
ATOM 2870 O O . LYS A 1 389 ? -21.771 -6.349 22.647 1.00 90.06 389 LYS A O 1
ATOM 2875 N N . ASN A 1 390 ? -21.832 -4.090 22.855 1.00 90.69 390 ASN A N 1
ATOM 2876 C CA . ASN A 1 390 ? -21.497 -3.965 24.285 1.00 90.69 390 ASN A CA 1
ATOM 2877 C C . ASN A 1 390 ? -22.070 -5.096 25.172 1.00 90.69 390 ASN A C 1
ATOM 2879 O O . ASN A 1 390 ? -21.345 -5.730 25.922 1.00 90.69 390 ASN A O 1
ATOM 2883 N N . GLU A 1 391 ? -23.355 -5.472 25.006 1.00 88.00 391 GLU A N 1
ATOM 2884 C CA . GLU A 1 391 ? -24.012 -6.575 25.761 1.00 88.00 391 GLU A CA 1
ATOM 2885 C C . GLU A 1 391 ? -23.366 -7.978 25.590 1.00 88.00 391 GLU A C 1
ATOM 2887 O O . GLU A 1 391 ? -23.857 -8.983 26.126 1.00 88.00 391 GLU A O 1
ATOM 2892 N N . GLN A 1 392 ? -22.382 -8.109 24.704 1.00 89.31 392 GLN A N 1
ATOM 2893 C CA . GLN A 1 392 ? -21.682 -9.339 24.344 1.00 89.31 392 GLN A CA 1
ATOM 2894 C C . GLN A 1 392 ? -20.158 -9.180 24.343 1.00 89.31 392 GLN A C 1
ATOM 2896 O O . GLN A 1 392 ? -19.502 -10.190 24.050 1.00 89.31 392 GLN A O 1
ATOM 2901 N N . ASP A 1 393 ? -19.646 -7.988 24.648 1.00 90.50 393 ASP A N 1
ATOM 2902 C CA . ASP A 1 393 ? -18.217 -7.712 24.704 1.00 90.50 393 ASP A CA 1
ATOM 2903 C C . ASP A 1 393 ? -17.659 -7.942 26.113 1.00 90.50 393 ASP A C 1
ATOM 2905 O O . ASP A 1 393 ? -18.321 -7.653 27.104 1.00 90.50 393 ASP A O 1
ATOM 2909 N N . ASP A 1 394 ? -16.456 -8.513 26.198 1.00 91.44 394 ASP A N 1
ATOM 2910 C CA . ASP A 1 394 ? -15.753 -8.744 27.463 1.00 91.44 394 ASP A CA 1
ATOM 2911 C C . ASP A 1 394 ? -14.819 -7.547 27.837 1.00 91.44 394 ASP A C 1
ATOM 2913 O O . ASP A 1 394 ? -14.194 -7.608 28.903 1.00 91.44 394 ASP A O 1
ATOM 2917 N N . ASP A 1 395 ? -14.684 -6.532 26.968 1.00 90.94 395 ASP A N 1
ATOM 2918 C CA . ASP A 1 395 ? -13.794 -5.350 27.017 1.00 90.94 395 ASP A CA 1
ATOM 2919 C C . ASP A 1 395 ? -14.422 -4.150 26.253 1.00 90.94 395 ASP A C 1
ATOM 2921 O O . ASP A 1 395 ? -13.933 -3.743 25.207 1.00 90.94 395 ASP A O 1
ATOM 2925 N N . ILE A 1 396 ? -15.551 -3.630 26.749 1.00 92.38 396 ILE A N 1
ATOM 2926 C CA . ILE A 1 396 ? -16.501 -2.773 26.000 1.00 92.38 396 ILE A CA 1
ATOM 2927 C C . ILE A 1 396 ? -15.899 -1.478 25.425 1.00 92.38 396 ILE A C 1
ATOM 2929 O O . ILE A 1 396 ? -16.342 -1.031 24.369 1.00 92.38 396 ILE A O 1
ATOM 2933 N N . ASP A 1 397 ? -14.948 -0.852 26.114 1.00 91.12 397 ASP A N 1
ATOM 2934 C CA . ASP A 1 397 ? -14.306 0.398 25.686 1.00 91.12 397 ASP A CA 1
ATOM 2935 C C . ASP A 1 397 ? -12.959 0.177 24.971 1.00 91.12 397 ASP A C 1
ATOM 2937 O O . ASP A 1 397 ? -12.276 1.139 24.610 1.00 91.12 397 ASP A O 1
ATOM 2941 N N . GLY A 1 398 ? -12.551 -1.083 24.786 1.00 89.19 398 GLY A N 1
ATOM 2942 C CA . GLY A 1 398 ? -11.314 -1.442 24.106 1.00 89.19 398 GLY A CA 1
ATOM 2943 C C . GLY A 1 398 ? -10.036 -0.925 24.782 1.00 89.19 398 GLY A C 1
ATOM 2944 O O . GLY A 1 398 ? -9.001 -0.839 24.123 1.00 89.19 398 GLY A O 1
ATOM 2945 N N . ASP A 1 399 ? -10.036 -0.565 26.075 1.00 86.81 399 ASP A N 1
ATOM 2946 C CA . ASP A 1 399 ? -8.835 -0.041 26.761 1.00 86.81 399 ASP A CA 1
ATOM 2947 C C . ASP A 1 399 ? -7.832 -1.144 27.200 1.00 86.81 399 ASP A C 1
ATOM 2949 O O . ASP A 1 399 ? -6.746 -0.886 27.754 1.00 86.81 399 ASP A O 1
ATOM 2953 N N . GLY A 1 400 ? -8.192 -2.410 26.957 1.00 87.38 400 GLY A N 1
ATOM 2954 C CA . GLY A 1 400 ? -7.425 -3.600 27.308 1.00 87.38 400 GLY A CA 1
ATOM 2955 C C . GLY A 1 400 ? -7.625 -4.077 28.754 1.00 87.38 400 GLY A C 1
ATOM 2956 O O . GLY A 1 400 ? -6.879 -4.965 29.229 1.00 87.38 400 GLY A O 1
ATOM 2957 N N . VAL A 1 401 ? -8.577 -3.501 29.490 1.00 89.38 401 VAL A N 1
ATOM 2958 C CA . VAL A 1 401 ? -9.012 -3.891 30.831 1.00 89.38 401 VAL A CA 1
ATOM 2959 C C . VAL A 1 401 ? -10.423 -4.474 30.767 1.00 89.38 401 VAL A C 1
ATOM 2961 O O . VAL A 1 401 ? -11.411 -3.800 30.972 1.00 89.38 401 VAL A O 1
ATOM 2964 N N . ALA A 1 402 ? -10.484 -5.805 30.684 1.00 91.75 402 ALA A N 1
ATOM 2965 C CA . ALA A 1 402 ? -11.755 -6.533 30.725 1.00 91.75 402 ALA A CA 1
ATOM 2966 C C . ALA A 1 402 ? -12.742 -6.044 31.806 1.00 91.75 402 ALA A C 1
ATOM 2968 O O . ALA A 1 402 ? -12.338 -5.867 32.967 1.00 91.75 402 ALA A O 1
ATOM 2969 N N . ASN A 1 403 ? -14.030 -6.005 31.449 1.00 92.38 403 ASN A N 1
ATOM 2970 C CA . ASN A 1 403 ? -15.115 -5.376 32.212 1.00 92.38 403 ASN A CA 1
ATOM 2971 C C . ASN A 1 403 ? -15.126 -5.740 33.712 1.00 92.38 403 ASN A C 1
ATOM 2973 O O . ASN A 1 403 ? -15.291 -4.876 34.565 1.00 92.38 403 ASN A O 1
ATOM 2977 N N . GLU A 1 404 ? -14.840 -7.006 34.072 1.00 90.50 404 GLU A N 1
ATOM 2978 C CA . GLU A 1 404 ? -14.794 -7.492 35.474 1.00 90.50 404 GLU A CA 1
ATOM 2979 C C . GLU A 1 404 ? -13.722 -6.812 36.365 1.00 90.50 404 GLU A C 1
ATOM 2981 O O . GLU A 1 404 ? -13.567 -7.156 37.546 1.00 90.50 404 GLU A O 1
ATOM 2986 N N . GLN A 1 405 ? -12.861 -5.966 35.793 1.00 90.38 405 GLN A N 1
ATOM 2987 C CA . GLN A 1 405 ? -11.751 -5.297 36.476 1.00 90.38 405 GLN A CA 1
ATOM 2988 C C . GLN A 1 405 ? -11.605 -3.814 36.116 1.00 90.38 405 GLN A C 1
ATOM 2990 O O . GLN A 1 405 ? -10.626 -3.197 36.578 1.00 90.38 405 GLN A O 1
ATOM 2995 N N . ASP A 1 406 ? -12.526 -3.264 35.332 1.00 91.38 406 ASP A N 1
ATOM 2996 C CA . ASP A 1 406 ? -12.466 -1.888 34.875 1.00 91.38 406 ASP A CA 1
ATOM 2997 C C . ASP A 1 406 ? -13.363 -0.939 35.694 1.00 91.38 406 ASP A C 1
ATOM 2999 O O . ASP A 1 406 ? -14.312 -1.348 36.352 1.00 91.38 406 ASP A O 1
ATOM 3003 N N . ASN A 1 407 ? -12.967 0.332 35.805 1.00 91.94 407 ASN A N 1
ATOM 3004 C CA . ASN A 1 407 ? -13.625 1.328 36.653 1.00 91.94 407 ASN A CA 1
ATOM 3005 C C . ASN A 1 407 ? -14.493 2.317 35.860 1.00 91.94 407 ASN A C 1
ATOM 3007 O O . ASN A 1 407 ? -15.063 3.208 36.511 1.00 91.94 407 ASN A O 1
ATOM 3011 N N . ASP A 1 408 ? -14.517 2.212 34.533 1.00 92.62 408 ASP A N 1
ATOM 3012 C CA . ASP A 1 408 ? -15.209 3.091 33.588 1.00 92.62 408 ASP A CA 1
ATOM 3013 C C . ASP A 1 408 ? -15.565 2.293 32.316 1.00 92.62 408 ASP A C 1
ATOM 3015 O O . ASP A 1 408 ? -15.092 2.615 31.238 1.00 92.62 408 ASP A O 1
ATOM 3019 N N . ILE A 1 409 ? -16.360 1.226 32.476 1.00 93.19 409 ILE A N 1
ATOM 3020 C CA . ILE A 1 409 ? -16.490 0.122 31.495 1.00 93.19 409 ILE A CA 1
ATOM 3021 C C . ILE A 1 409 ? -16.957 0.580 30.106 1.00 93.19 409 ILE A C 1
ATOM 3023 O O . ILE A 1 409 ? -16.615 -0.044 29.108 1.00 93.19 409 ILE A O 1
ATOM 3027 N N . ASP A 1 410 ? -17.768 1.633 30.034 1.00 92.62 410 ASP A N 1
ATOM 3028 C CA . ASP A 1 410 ? -18.270 2.197 28.780 1.00 92.62 410 ASP A CA 1
ATOM 3029 C C . ASP A 1 410 ? -17.434 3.389 28.277 1.00 92.62 410 ASP A C 1
ATOM 3031 O O . ASP A 1 410 ? -17.818 4.058 27.318 1.00 92.62 410 ASP A O 1
ATOM 3035 N N . GLY A 1 411 ? -16.322 3.713 28.941 1.00 92.00 411 GLY A N 1
ATOM 3036 C CA . GLY A 1 411 ? -15.427 4.801 28.566 1.00 92.00 411 GLY A CA 1
ATOM 3037 C C . GLY A 1 411 ? -16.085 6.187 28.517 1.00 92.00 411 GLY A C 1
ATOM 3038 O O . GLY A 1 411 ? -15.568 7.085 27.853 1.00 92.00 411 GLY A O 1
ATOM 3039 N N . ASP A 1 412 ? -17.242 6.432 29.151 1.00 90.75 412 ASP A N 1
ATOM 3040 C CA . ASP A 1 412 ? -17.952 7.721 29.029 1.00 90.75 412 ASP A CA 1
ATOM 3041 C C . ASP A 1 412 ? -17.385 8.835 29.952 1.00 90.75 412 ASP A C 1
ATOM 3043 O O . ASP A 1 412 ? -17.717 10.036 29.842 1.00 90.75 412 ASP A O 1
ATOM 3047 N N . GLY A 1 413 ? -16.491 8.449 30.871 1.00 90.25 413 GLY A N 1
ATOM 3048 C CA . GLY A 1 413 ? -15.833 9.303 31.853 1.00 90.25 413 GLY A CA 1
ATOM 3049 C C . GLY A 1 413 ? -16.592 9.470 33.183 1.00 90.25 413 GLY A C 1
ATOM 3050 O O . GLY A 1 413 ? -16.154 10.263 34.050 1.00 90.25 413 GLY A O 1
ATOM 3051 N N . GLU A 1 414 ? -17.751 8.828 33.364 1.00 91.44 414 GLU A N 1
ATOM 3052 C CA . GLU A 1 414 ? -18.455 8.623 34.632 1.00 91.44 414 GLU A CA 1
ATOM 3053 C C . GLU A 1 414 ? -18.073 7.250 35.235 1.00 91.44 414 GLU A C 1
ATOM 3055 O O . GLU A 1 414 ? -18.643 6.234 34.888 1.00 91.44 414 GLU A O 1
ATOM 3060 N N . PRO A 1 415 ? -17.238 7.203 36.294 1.00 91.00 415 PRO A N 1
ATOM 3061 C CA . PRO A 1 415 ? -16.810 5.922 36.860 1.00 91.00 415 PRO A CA 1
ATOM 3062 C C . PRO A 1 415 ? -17.988 5.098 37.393 1.00 91.00 415 PRO A C 1
ATOM 3064 O O . PRO A 1 415 ? -18.901 5.682 38.000 1.00 91.00 415 PRO A O 1
ATOM 3067 N N . ASN A 1 416 ? -17.878 3.767 37.331 1.00 90.50 416 ASN A N 1
ATOM 3068 C CA . ASN A 1 416 ? -18.953 2.794 37.590 1.00 90.50 416 ASN A CA 1
ATOM 3069 C C . ASN A 1 416 ? -19.781 3.099 38.858 1.00 90.50 416 ASN A C 1
ATOM 3071 O O . ASN A 1 416 ? -21.010 3.080 38.844 1.00 90.50 416 ASN A O 1
ATOM 3075 N N . GLU A 1 417 ? -19.140 3.520 39.964 1.00 85.69 417 GLU A N 1
ATOM 3076 C CA . GLU A 1 417 ? -19.825 3.868 41.231 1.00 85.69 417 GLU A CA 1
ATOM 3077 C C . GLU A 1 417 ? -20.845 5.030 41.130 1.00 85.69 417 GLU A C 1
ATOM 3079 O O . GLU A 1 417 ? -21.609 5.302 42.074 1.00 85.69 417 GLU A O 1
ATOM 3084 N N . ALA A 1 418 ? -20.778 5.813 40.054 1.00 87.88 418 ALA A N 1
ATOM 3085 C CA . ALA A 1 418 ? -21.596 6.988 39.788 1.00 87.88 418 ALA A CA 1
ATOM 3086 C C . ALA A 1 418 ? -22.440 6.868 38.513 1.00 87.88 418 ALA A C 1
ATOM 3088 O O . ALA A 1 418 ? -23.385 7.671 38.376 1.00 87.88 418 ALA A O 1
ATOM 3089 N N . ASP A 1 419 ? -22.130 5.895 37.659 1.00 90.88 419 ASP A N 1
ATOM 3090 C CA . ASP A 1 419 ? -22.839 5.661 36.417 1.00 90.88 419 ASP A CA 1
ATOM 3091 C C . ASP A 1 419 ? -24.225 5.029 36.650 1.00 90.88 419 ASP A C 1
ATOM 3093 O O . ASP A 1 419 ? -24.558 4.535 37.732 1.00 90.88 419 ASP A O 1
ATOM 3097 N N . LYS A 1 420 ? -25.141 5.216 35.700 1.00 90.69 420 LYS A N 1
ATOM 3098 C CA . LYS A 1 420 ? -26.492 4.639 35.720 1.00 90.69 420 LYS A CA 1
ATOM 3099 C C . LYS A 1 420 ? -26.709 3.547 34.672 1.00 90.69 420 LYS A C 1
ATOM 3101 O O . LYS A 1 420 ? -27.828 3.028 34.684 1.00 90.69 420 LYS A O 1
ATOM 3106 N N . ASP A 1 421 ? -25.747 3.318 33.795 1.00 91.50 421 ASP A N 1
ATOM 3107 C CA . ASP A 1 421 ? -25.750 2.463 32.611 1.00 91.50 421 ASP A CA 1
ATOM 3108 C C . ASP A 1 421 ? -24.312 1.958 32.367 1.00 91.50 421 ASP A C 1
ATOM 3110 O O . ASP A 1 421 ? -23.703 2.303 31.371 1.00 91.50 421 ASP A O 1
ATOM 3114 N N . ILE A 1 422 ? -23.754 1.225 33.341 1.00 92.31 422 ILE A N 1
ATOM 3115 C CA . ILE A 1 422 ? -22.303 0.957 33.459 1.00 92.31 422 ILE A CA 1
ATOM 3116 C C . ILE A 1 422 ? -21.690 0.295 32.213 1.00 92.31 422 ILE A C 1
ATOM 3118 O O . ILE A 1 422 ? -20.544 0.579 31.898 1.00 92.31 422 ILE A O 1
ATOM 3122 N N . ASP A 1 423 ? -22.425 -0.579 31.530 1.00 91.94 423 ASP A N 1
ATOM 3123 C CA . ASP A 1 423 ? -21.977 -1.302 30.333 1.00 91.94 423 ASP A CA 1
ATOM 3124 C C . ASP A 1 423 ? -22.359 -0.598 29.014 1.00 91.94 423 ASP A C 1
ATOM 3126 O O . ASP A 1 423 ? -22.197 -1.153 27.927 1.00 91.94 423 ASP A O 1
ATOM 3130 N N . GLY A 1 424 ? -22.951 0.598 29.084 1.00 91.62 424 GLY A N 1
ATOM 3131 C CA . GLY A 1 424 ? -23.346 1.372 27.910 1.00 91.62 424 GLY A CA 1
ATOM 3132 C C . GLY A 1 424 ? -24.396 0.706 27.002 1.00 91.62 424 GLY A C 1
ATOM 3133 O O . GLY A 1 424 ? -24.660 1.212 25.913 1.00 91.62 424 GLY A O 1
ATOM 3134 N N . ASP A 1 425 ? -25.055 -0.398 27.387 1.00 90.44 425 ASP A N 1
ATOM 3135 C CA . ASP A 1 425 ? -25.952 -1.154 26.484 1.00 90.44 425 ASP A CA 1
ATOM 3136 C C . ASP A 1 425 ? -27.324 -0.462 26.239 1.00 90.44 425 ASP A C 1
ATOM 3138 O O . ASP A 1 425 ? -28.169 -0.885 25.423 1.00 90.44 425 ASP A O 1
ATOM 3142 N N . GLY A 1 426 ? -27.570 0.638 26.961 1.00 90.19 426 GLY A N 1
ATOM 3143 C CA . GLY A 1 426 ? -28.788 1.440 26.939 1.00 90.19 426 GLY A CA 1
ATOM 3144 C C . GLY A 1 426 ? -29.874 0.999 27.934 1.00 90.19 426 GLY A C 1
ATOM 3145 O O . GLY A 1 426 ? -31.021 1.505 27.866 1.00 90.19 426 GLY A O 1
ATOM 3146 N N . VAL A 1 427 ? -29.583 0.052 28.826 1.00 90.62 427 VAL A N 1
ATOM 3147 C CA . VAL A 1 427 ? -30.454 -0.498 29.867 1.00 90.62 427 VAL A CA 1
ATOM 3148 C C . VAL A 1 427 ? -29.916 -0.164 31.260 1.00 90.62 427 VAL A C 1
ATOM 3150 O O . VAL A 1 427 ? -29.299 -0.957 31.942 1.00 90.62 427 VAL A O 1
ATOM 3153 N N . LEU A 1 428 ? -30.376 0.978 31.775 1.00 91.00 428 LEU A N 1
ATOM 3154 C CA . LEU A 1 428 ? -30.071 1.425 33.142 1.00 91.00 428 LEU A CA 1
ATOM 3155 C C . LEU A 1 428 ? -29.961 0.314 34.211 1.00 91.00 428 LEU A C 1
ATOM 3157 O O . LEU A 1 428 ? -30.974 -0.361 34.453 1.00 91.00 428 LEU A O 1
ATOM 3161 N N . ASN A 1 429 ? -28.873 0.306 34.993 1.00 89.44 429 ASN A N 1
ATOM 3162 C CA . ASN A 1 429 ? -28.473 -0.721 35.979 1.00 89.44 429 ASN A CA 1
ATOM 3163 C C . ASN A 1 429 ? -29.646 -1.387 36.731 1.00 89.44 429 ASN A C 1
ATOM 3165 O O . ASN A 1 429 ? -29.776 -2.602 36.805 1.00 89.44 429 ASN A O 1
ATOM 3169 N N . HIS A 1 430 ? -30.585 -0.588 37.252 1.00 85.44 430 HIS A N 1
ATOM 3170 C CA . HIS A 1 430 ? -31.728 -1.067 38.050 1.00 85.44 430 HIS A CA 1
ATOM 3171 C C . HIS A 1 430 ? -32.761 -1.937 37.302 1.00 85.44 430 HIS A C 1
ATOM 3173 O O . HIS A 1 430 ? -33.672 -2.510 37.916 1.00 85.44 430 HIS A O 1
ATOM 3179 N N . ASP A 1 431 ? -32.723 -1.920 35.973 1.00 88.56 431 ASP A N 1
ATOM 3180 C CA . ASP A 1 431 ? -33.562 -2.710 35.079 1.00 88.56 431 ASP A CA 1
ATOM 3181 C C . ASP A 1 431 ? -32.713 -3.762 34.328 1.00 88.56 431 ASP A C 1
ATOM 3183 O O . ASP A 1 431 ? -33.320 -4.608 33.650 1.00 88.56 431 ASP A O 1
ATOM 3187 N N . ASP A 1 432 ? -31.384 -3.738 34.499 1.00 89.12 432 ASP A N 1
ATOM 3188 C CA . ASP A 1 432 ? -30.429 -4.638 33.860 1.00 89.12 432 ASP A CA 1
ATOM 3189 C C . ASP A 1 432 ? -30.280 -5.980 34.594 1.00 89.12 432 ASP A C 1
ATOM 3191 O O . ASP A 1 432 ? -30.629 -6.136 35.769 1.00 89.12 432 ASP A O 1
ATOM 3195 N N . VAL A 1 433 ? -29.879 -7.012 33.858 1.00 89.50 433 VAL A N 1
ATOM 3196 C CA . VAL A 1 433 ? -29.630 -8.369 34.347 1.00 89.50 433 VAL A CA 1
ATOM 3197 C C . VAL A 1 433 ? -28.145 -8.728 34.465 1.00 89.50 433 VAL A C 1
ATOM 3199 O O . VAL A 1 433 ? -27.892 -9.803 35.023 1.00 89.50 433 VAL A O 1
ATOM 3202 N N . ASP A 1 434 ? -27.255 -7.896 33.926 1.00 90.62 434 ASP A N 1
ATOM 3203 C CA . ASP A 1 434 ? -25.809 -8.063 33.737 1.00 90.62 434 ASP A CA 1
ATOM 3204 C C . ASP A 1 434 ? -25.131 -6.672 33.721 1.00 90.62 434 ASP A C 1
ATOM 3206 O O . ASP A 1 434 ? -24.732 -6.184 32.678 1.00 90.62 434 ASP A O 1
ATOM 3210 N N . ILE A 1 435 ? -25.107 -5.991 34.873 1.00 90.88 435 ILE A N 1
ATOM 3211 C CA . ILE A 1 435 ? -24.853 -4.535 34.975 1.00 90.88 435 ILE A CA 1
ATOM 3212 C C . ILE A 1 435 ? -23.484 -4.098 34.430 1.00 90.88 435 ILE A C 1
ATOM 3214 O O . ILE A 1 435 ? -23.363 -2.967 33.973 1.00 90.88 435 ILE A O 1
ATOM 3218 N N . ASP A 1 436 ? -22.469 -4.947 34.538 1.00 91.25 436 ASP A N 1
ATOM 3219 C CA . ASP A 1 436 ? -21.092 -4.687 34.117 1.00 91.25 436 ASP A CA 1
ATOM 3220 C C . ASP A 1 436 ? -20.738 -5.372 32.788 1.00 91.25 436 ASP A C 1
ATOM 3222 O O . ASP A 1 436 ? -19.584 -5.351 32.378 1.00 91.25 436 ASP A O 1
ATOM 3226 N N . GLY A 1 437 ? -21.694 -6.026 32.121 1.00 91.75 437 GLY A N 1
ATOM 3227 C CA . GLY A 1 437 ? -21.459 -6.651 30.820 1.00 91.75 437 GLY A CA 1
ATOM 3228 C C . GLY A 1 437 ? -20.462 -7.823 30.811 1.00 91.75 437 GLY A C 1
ATOM 3229 O O . GLY A 1 437 ? -20.100 -8.285 29.737 1.00 91.75 437 GLY A O 1
ATOM 3230 N N . ASP A 1 438 ? -20.023 -8.378 31.951 1.00 90.94 438 ASP A N 1
ATOM 3231 C CA . ASP A 1 438 ? -18.996 -9.447 31.994 1.00 90.94 438 ASP A CA 1
ATOM 3232 C C . ASP A 1 438 ? -19.523 -10.854 31.587 1.00 90.94 438 ASP A C 1
ATOM 3234 O O . ASP A 1 438 ? -18.823 -11.885 31.611 1.00 90.94 438 ASP A O 1
ATOM 3238 N N . GLY A 1 439 ? -20.814 -10.931 31.247 1.00 90.31 439 GLY A N 1
ATOM 3239 C CA . GLY A 1 439 ? -21.527 -12.146 30.874 1.00 90.31 439 GLY A CA 1
ATOM 3240 C C . GLY A 1 439 ? -21.971 -13.019 32.059 1.00 90.31 439 GLY A C 1
ATOM 3241 O O . GLY A 1 439 ? -22.456 -14.159 31.849 1.00 90.31 439 GLY A O 1
ATOM 3242 N N . ILE A 1 440 ? -21.799 -12.561 33.301 1.00 88.44 440 ILE A N 1
ATOM 3243 C CA . ILE A 1 440 ? -22.221 -13.202 34.544 1.00 88.44 440 ILE A CA 1
ATOM 3244 C C . ILE A 1 440 ? -23.428 -12.449 35.128 1.00 88.44 440 ILE A C 1
ATOM 3246 O O . ILE A 1 440 ? -23.292 -11.517 35.902 1.00 88.44 440 ILE A O 1
ATOM 3250 N N . PRO A 1 441 ? -24.654 -12.996 34.978 1.00 89.06 441 PRO A N 1
ATOM 3251 C CA . PRO A 1 441 ? -25.844 -12.298 35.450 1.00 89.06 441 PRO A CA 1
ATOM 3252 C C . PRO A 1 441 ? -25.784 -11.981 36.944 1.00 89.06 441 PRO A C 1
ATOM 3254 O O . PRO A 1 441 ? -25.510 -12.909 37.719 1.00 89.06 441 PRO A O 1
ATOM 3257 N N . ASN A 1 442 ? -26.229 -10.784 37.340 1.00 85.06 442 ASN A N 1
ATOM 3258 C CA . ASN A 1 442 ? -26.083 -10.218 38.691 1.00 85.06 442 ASN A CA 1
ATOM 3259 C C . ASN A 1 442 ? -26.400 -11.205 39.838 1.00 85.06 442 ASN A C 1
ATOM 3261 O O . ASN A 1 442 ? -25.731 -11.243 40.862 1.00 85.06 442 ASN A O 1
ATOM 3265 N N . GLU A 1 443 ? -27.383 -12.109 39.659 1.00 80.75 443 GLU A N 1
ATOM 3266 C CA . GLU A 1 443 ? -27.721 -13.163 40.644 1.00 80.75 443 GLU A CA 1
ATOM 3267 C C . GLU A 1 443 ? -26.600 -14.186 40.940 1.00 80.75 443 GLU A C 1
ATOM 3269 O O . GLU A 1 443 ? -26.809 -15.133 41.713 1.00 80.75 443 GLU A O 1
ATOM 3274 N N . ARG A 1 444 ? -25.487 -14.129 40.212 1.00 85.62 444 ARG A N 1
ATOM 3275 C CA . ARG A 1 444 ? -24.323 -15.019 40.312 1.00 85.62 444 ARG A CA 1
ATOM 3276 C C . ARG A 1 444 ? -23.013 -14.279 40.119 1.00 85.62 444 ARG A C 1
ATOM 3278 O O . ARG A 1 444 ? -22.004 -14.961 39.927 1.00 85.62 444 ARG A O 1
ATOM 3285 N N . ASP A 1 445 ? -23.061 -12.962 40.143 1.00 86.50 445 ASP A N 1
ATOM 3286 C CA . ASP A 1 445 ? -21.870 -12.163 40.044 1.00 86.50 445 ASP A CA 1
ATOM 3287 C C . ASP A 1 445 ? -21.520 -11.541 41.405 1.00 86.50 445 ASP A C 1
ATOM 3289 O O . ASP A 1 445 ? -22.376 -11.199 42.228 1.00 86.50 445 ASP A O 1
ATOM 3293 N N . HIS A 1 446 ? -20.227 -11.579 41.703 1.00 86.12 446 HIS A N 1
ATOM 3294 C CA . HIS A 1 446 ? -19.649 -11.194 42.978 1.00 86.12 446 HIS A CA 1
ATOM 3295 C C . HIS A 1 446 ? -19.084 -9.772 42.948 1.00 86.12 446 HIS A C 1
ATOM 3297 O O . HIS A 1 446 ? -18.591 -9.332 43.991 1.00 86.12 446 HIS A O 1
ATOM 3303 N N . ASP A 1 447 ? -19.166 -9.082 41.815 1.00 88.06 447 ASP A N 1
ATOM 3304 C CA . ASP A 1 447 ? -18.534 -7.799 41.519 1.00 88.06 447 ASP A CA 1
ATOM 3305 C C . ASP A 1 447 ? -19.367 -7.033 40.471 1.00 88.06 447 ASP A C 1
ATOM 3307 O O . ASP A 1 447 ? -18.887 -6.752 39.389 1.00 88.06 447 ASP A O 1
ATOM 3311 N N . VAL A 1 448 ? -20.644 -6.749 40.772 1.00 88.50 448 VAL A N 1
ATOM 3312 C CA . VAL A 1 448 ? -21.651 -6.417 39.728 1.00 88.50 448 VAL A CA 1
ATOM 3313 C C . VAL A 1 448 ? -21.472 -5.033 39.098 1.00 88.50 448 VAL A C 1
ATOM 3315 O O . VAL A 1 448 ? -22.281 -4.632 38.270 1.00 88.50 448 VAL A O 1
ATOM 3318 N N . ASP A 1 449 ? -20.508 -4.250 39.575 1.00 88.50 449 ASP A N 1
ATOM 3319 C CA . ASP A 1 449 ? -20.080 -2.988 38.977 1.00 88.50 449 ASP A CA 1
ATOM 3320 C C . ASP A 1 449 ? -18.674 -3.072 38.370 1.00 88.50 449 ASP A C 1
ATOM 3322 O O . ASP A 1 449 ? -18.120 -2.028 38.038 1.00 88.50 449 ASP A O 1
ATOM 3326 N N . GLY A 1 450 ? -18.081 -4.265 38.263 1.00 89.75 450 GLY A N 1
ATOM 3327 C CA . GLY A 1 450 ? -16.814 -4.528 37.578 1.00 89.75 450 GLY A CA 1
ATOM 3328 C C . GLY A 1 450 ? -15.566 -3.837 38.146 1.00 89.75 450 GLY A C 1
ATOM 3329 O O . GLY A 1 450 ? -14.467 -4.035 37.637 1.00 89.75 450 GLY A O 1
ATOM 3330 N N . ASP A 1 451 ? -15.651 -3.088 39.255 1.00 88.12 451 ASP A N 1
ATOM 3331 C CA . ASP A 1 451 ? -14.539 -2.249 39.751 1.00 88.12 451 ASP A CA 1
ATOM 3332 C C . ASP A 1 451 ? -13.378 -3.057 40.397 1.00 88.12 451 ASP A C 1
ATOM 3334 O O . ASP A 1 451 ? -12.362 -2.520 40.887 1.00 88.12 451 ASP A O 1
ATOM 3338 N N . GLY A 1 452 ? -13.521 -4.385 40.420 1.00 87.81 452 GLY A N 1
ATOM 3339 C CA . GLY A 1 452 ? -12.601 -5.349 41.007 1.00 87.81 452 GLY A CA 1
ATOM 3340 C C . GLY A 1 452 ? -12.752 -5.504 42.528 1.00 87.81 452 GLY A C 1
ATOM 3341 O O . GLY A 1 452 ? -11.901 -6.159 43.176 1.00 87.81 452 GLY A O 1
ATOM 3342 N N . MET A 1 453 ? -13.750 -4.865 43.149 1.00 86.94 453 MET A N 1
ATOM 3343 C CA . MET A 1 453 ? -14.084 -4.982 44.560 1.00 86.94 453 MET A CA 1
ATOM 3344 C C . MET A 1 453 ? -15.394 -5.754 44.777 1.00 86.94 453 MET A C 1
ATOM 3346 O O . MET A 1 453 ? -16.490 -5.260 44.591 1.00 86.94 453 MET A O 1
ATOM 3350 N N . PRO A 1 454 ? -15.305 -6.908 45.460 1.00 85.19 454 PRO A N 1
ATOM 3351 C CA . PRO A 1 454 ? -16.470 -7.710 45.789 1.00 85.19 454 PRO A CA 1
ATOM 3352 C C . PRO A 1 454 ? -17.660 -6.975 46.413 1.00 85.19 454 PRO A C 1
ATOM 3354 O O . PRO A 1 454 ? -17.481 -6.302 47.438 1.00 85.19 454 PRO A O 1
ATOM 3357 N N . ASN A 1 455 ? -18.876 -7.337 45.997 1.00 79.88 455 ASN A N 1
ATOM 3358 C CA . ASN A 1 455 ? -20.167 -6.884 46.541 1.00 79.88 455 ASN A CA 1
ATOM 3359 C C . ASN A 1 455 ? -20.225 -6.866 48.092 1.00 79.88 455 ASN A C 1
ATOM 3361 O O . ASN A 1 455 ? -20.846 -6.005 48.725 1.00 79.88 455 ASN A O 1
ATOM 3365 N N . GLU A 1 456 ? -19.565 -7.815 48.780 1.00 77.62 456 GLU A N 1
ATOM 3366 C CA . GLU A 1 456 ? -19.508 -7.845 50.256 1.00 77.62 456 GLU A CA 1
ATOM 3367 C C . GLU A 1 456 ? -18.547 -6.817 50.890 1.00 77.62 456 GLU A C 1
ATOM 3369 O O . GLU A 1 456 ? -18.703 -6.443 52.071 1.00 77.62 456 GLU A O 1
ATOM 3374 N N . GLU A 1 457 ? -17.487 -6.451 50.169 1.00 84.12 457 GLU A N 1
ATOM 3375 C CA . GLU A 1 457 ? -16.443 -5.515 50.593 1.00 84.12 457 GLU A CA 1
ATOM 3376 C C . GLU A 1 457 ? -16.774 -4.057 50.231 1.00 84.12 457 GLU A C 1
ATOM 3378 O O . GLU A 1 457 ? -16.235 -3.146 50.882 1.00 84.12 457 GLU A O 1
ATOM 3383 N N . GLU A 1 458 ? -17.763 -3.871 49.359 1.00 83.88 458 GLU A N 1
ATOM 3384 C CA . GLU A 1 458 ? -18.234 -2.600 48.829 1.00 83.88 458 GLU A CA 1
ATOM 3385 C C . GLU A 1 458 ? -18.633 -1.539 49.879 1.00 83.88 458 GLU A C 1
ATOM 3387 O O . GLU A 1 458 ? -19.205 -1.828 50.960 1.00 83.88 458 GLU A O 1
ATOM 3392 N N . PRO A 1 459 ? -18.335 -0.240 49.642 1.00 85.38 459 PRO A N 1
ATOM 3393 C CA . PRO A 1 459 ? -18.752 0.827 50.520 1.00 85.38 459 PRO A CA 1
ATOM 3394 C C . PRO A 1 459 ? -20.274 0.927 50.567 1.00 85.38 459 PRO A C 1
ATOM 3396 O O . PRO A 1 459 ? -20.943 1.452 49.699 1.00 85.38 459 PRO A O 1
ATOM 3399 N N . LYS A 1 460 ? -20.805 0.607 51.743 1.00 81.94 460 LYS A N 1
ATOM 3400 C CA . LYS A 1 460 ? -22.180 0.847 52.232 1.00 81.94 460 LYS A CA 1
ATOM 3401 C C . LYS A 1 460 ? -22.920 2.136 51.819 1.00 81.94 460 LYS A C 1
ATOM 3403 O O . LYS A 1 460 ? -24.086 2.270 52.168 1.00 81.94 460 LYS A O 1
ATOM 3408 N N . SER A 1 461 ? -22.230 3.141 51.294 1.00 83.94 461 SER A N 1
ATOM 3409 C CA . SER A 1 461 ? -22.817 4.403 50.843 1.00 83.94 461 SER A CA 1
ATOM 3410 C C . SER A 1 461 ? -23.064 4.490 49.337 1.00 83.94 461 SER A C 1
ATOM 3412 O O . SER A 1 461 ? -23.671 5.490 48.953 1.00 83.94 461 SER A O 1
ATOM 3414 N N . LEU A 1 462 ? -22.559 3.537 48.551 1.00 84.75 462 LEU A N 1
ATOM 3415 C CA . LEU A 1 462 ? -22.818 3.398 47.118 1.00 84.75 462 LEU A CA 1
ATOM 3416 C C . LEU A 1 462 ? -24.188 2.762 46.878 1.00 84.75 462 LEU A C 1
ATOM 3418 O O . LEU A 1 462 ? -24.845 2.389 47.853 1.00 84.75 462 LEU A O 1
ATOM 3422 N N . ASP A 1 463 ? -24.618 2.768 45.625 1.00 82.38 463 ASP A N 1
ATOM 3423 C CA . ASP A 1 463 ? -25.948 2.418 45.109 1.00 82.38 463 ASP A CA 1
ATOM 3424 C C . ASP A 1 463 ? -25.721 1.637 43.811 1.00 82.38 463 ASP A C 1
ATOM 3426 O O . ASP A 1 463 ? -25.915 2.177 42.729 1.00 82.38 463 ASP A O 1
ATOM 3430 N N . ILE A 1 464 ? -25.157 0.437 43.965 1.00 78.06 464 ILE A N 1
ATOM 3431 C CA . ILE A 1 464 ? -24.521 -0.330 42.882 1.00 78.06 464 ILE A CA 1
ATOM 3432 C C . ILE A 1 464 ? -25.542 -0.711 41.804 1.00 78.06 464 ILE A C 1
ATOM 3434 O O . ILE A 1 464 ? -25.338 -0.458 40.624 1.00 78.06 464 ILE A O 1
ATOM 3438 N N . ASP A 1 465 ? -26.713 -1.198 42.219 1.00 78.50 465 ASP A N 1
ATOM 3439 C CA . ASP A 1 465 ? -27.811 -1.541 41.311 1.00 78.50 465 ASP A CA 1
ATOM 3440 C C . ASP A 1 465 ? -28.550 -0.314 40.735 1.00 78.50 465 ASP A C 1
ATOM 3442 O O . ASP A 1 465 ? -29.529 -0.455 40.005 1.00 78.50 465 ASP A O 1
ATOM 3446 N N . GLY A 1 466 ? -28.149 0.911 41.090 1.00 81.69 466 GLY A N 1
ATOM 3447 C CA . GLY A 1 466 ? -28.741 2.145 40.579 1.00 81.69 466 GLY A CA 1
ATOM 3448 C C . GLY A 1 466 ? -30.222 2.372 40.937 1.00 81.69 466 GLY A C 1
ATOM 3449 O O . GLY A 1 466 ? -30.877 3.238 40.332 1.00 81.69 466 GLY A O 1
ATOM 3450 N N . ASP A 1 467 ? -30.807 1.655 41.910 1.00 81.06 467 ASP A N 1
ATOM 3451 C CA . ASP A 1 467 ? -32.240 1.764 42.240 1.00 81.06 467 ASP A CA 1
ATOM 3452 C C . ASP A 1 467 ? -32.599 3.050 43.029 1.00 81.06 467 ASP A C 1
ATOM 3454 O O . ASP A 1 467 ? -33.780 3.438 43.182 1.00 81.06 467 ASP A O 1
ATOM 3458 N N . GLY A 1 468 ? -31.576 3.779 43.486 1.00 82.56 468 GLY A N 1
ATOM 3459 C CA . GLY A 1 468 ? -31.689 5.007 44.260 1.00 82.56 468 GLY A CA 1
ATOM 3460 C C . GLY A 1 468 ? -31.613 4.793 45.774 1.00 82.56 468 GLY A C 1
ATOM 3461 O O . GLY A 1 468 ? -31.967 5.724 46.534 1.00 82.56 468 GLY A O 1
ATOM 3462 N N . ILE A 1 469 ? -31.243 3.598 46.237 1.00 81.75 469 ILE A N 1
ATOM 3463 C CA . ILE A 1 469 ? -31.137 3.209 47.639 1.00 81.75 469 ILE A CA 1
ATOM 3464 C C . ILE A 1 469 ? -29.704 2.731 47.914 1.00 81.75 469 ILE A C 1
ATOM 3466 O O . ILE A 1 469 ? -29.298 1.670 47.482 1.00 81.75 469 ILE A O 1
ATOM 3470 N N . PRO A 1 470 ? -28.950 3.435 48.778 1.00 85.38 470 PRO A N 1
ATOM 3471 C CA . PRO A 1 470 ? -27.602 2.993 49.103 1.00 85.38 470 PRO A CA 1
ATOM 3472 C C . PRO A 1 470 ? -27.552 1.600 49.748 1.00 85.38 470 PRO A C 1
ATOM 3474 O O . PRO A 1 470 ? -28.411 1.286 50.583 1.00 85.38 470 PRO A O 1
ATOM 3477 N N . ASN A 1 471 ? -26.465 0.858 49.518 1.00 80.19 471 ASN A N 1
ATOM 3478 C CA . ASN A 1 471 ? -26.235 -0.530 49.946 1.00 80.19 471 ASN A CA 1
ATOM 3479 C C . ASN A 1 471 ? -26.491 -0.790 51.454 1.00 80.19 471 ASN A C 1
ATOM 3481 O O . ASN A 1 471 ? -26.686 -1.925 51.890 1.00 80.19 471 ASN A O 1
ATOM 3485 N N . ASP A 1 472 ? -26.453 0.224 52.336 1.00 81.00 472 ASP A N 1
ATOM 3486 C CA . ASP A 1 472 ? -26.774 0.056 53.764 1.00 81.00 472 ASP A CA 1
ATOM 3487 C C . ASP A 1 472 ? -28.263 0.074 54.126 1.00 81.00 472 ASP A C 1
ATOM 3489 O O . ASP A 1 472 ? -28.638 -0.457 55.186 1.00 81.00 472 ASP A O 1
ATOM 3493 N N . ASP A 1 473 ? -29.079 0.700 53.287 1.00 81.88 473 ASP A N 1
ATOM 3494 C CA . ASP A 1 473 ? -30.530 0.802 53.408 1.00 81.88 473 ASP A CA 1
ATOM 3495 C C . ASP A 1 473 ? -31.257 -0.052 52.355 1.00 81.88 473 ASP A C 1
ATOM 3497 O O . ASP A 1 473 ? -32.479 -0.232 52.484 1.00 81.88 473 ASP A O 1
ATOM 3501 N N . ASP A 1 474 ? -30.517 -0.598 51.391 1.00 80.50 474 ASP A N 1
ATOM 3502 C CA . ASP A 1 474 ? -31.052 -1.403 50.313 1.00 80.50 474 ASP A CA 1
ATOM 3503 C C . ASP A 1 474 ? -31.314 -2.873 50.705 1.00 80.50 474 ASP A C 1
ATOM 3505 O O . ASP A 1 474 ? -30.738 -3.464 51.634 1.00 80.50 474 ASP A O 1
ATOM 3509 N N . SER A 1 475 ? -32.367 -3.409 50.100 1.00 81.00 475 SER A N 1
ATOM 3510 C CA . SER A 1 475 ? -32.896 -4.732 50.341 1.00 81.00 475 SER A CA 1
ATOM 3511 C C . SER A 1 475 ? -32.582 -5.731 49.240 1.00 81.00 475 SER A C 1
ATOM 3513 O O . SER A 1 475 ? -33.054 -6.846 49.435 1.00 81.00 475 SER A O 1
ATOM 3515 N N . ASP A 1 476 ? -31.854 -5.359 48.190 1.00 77.56 476 ASP A N 1
ATOM 3516 C CA . ASP A 1 476 ? -31.623 -6.089 46.936 1.00 77.56 476 ASP A CA 1
ATOM 3517 C C . ASP A 1 476 ? -30.291 -5.629 46.294 1.00 77.56 476 ASP A C 1
ATOM 3519 O O . ASP A 1 476 ? -30.290 -5.105 45.195 1.00 77.56 476 ASP A O 1
ATOM 3523 N N . ILE A 1 477 ? -29.171 -5.743 47.027 1.00 76.00 477 ILE A N 1
ATOM 3524 C CA . ILE A 1 477 ? -27.938 -4.966 46.731 1.00 76.00 477 ILE A CA 1
ATOM 3525 C C . ILE A 1 477 ? -27.321 -5.324 45.372 1.00 76.00 477 ILE A C 1
ATOM 3527 O O . ILE A 1 477 ? -26.625 -4.502 44.791 1.00 76.00 477 ILE A O 1
ATOM 3531 N N . ASP A 1 478 ? -27.562 -6.545 44.908 1.00 73.19 478 ASP A N 1
ATOM 3532 C CA . ASP A 1 478 ? -27.105 -7.116 43.642 1.00 73.19 478 ASP A CA 1
ATOM 3533 C C . ASP A 1 478 ? -28.130 -6.928 42.502 1.00 73.19 478 ASP A C 1
ATOM 3535 O O . ASP A 1 478 ? -28.001 -7.540 41.449 1.00 73.19 478 ASP A O 1
ATOM 3539 N N . GLY A 1 479 ? -29.208 -6.157 42.698 1.00 75.44 479 GLY A N 1
ATOM 3540 C CA . GLY A 1 479 ? -30.190 -5.853 41.647 1.00 75.44 479 GLY A CA 1
ATOM 3541 C C . GLY A 1 479 ? -30.984 -7.059 41.114 1.00 75.44 479 GLY A C 1
ATOM 3542 O O . GLY A 1 479 ? -31.764 -6.937 40.166 1.00 75.44 479 GLY A O 1
ATOM 3543 N N . ASP A 1 480 ? -30.863 -8.246 41.718 1.00 74.94 480 ASP A N 1
ATOM 3544 C CA . ASP A 1 480 ? -31.341 -9.505 41.130 1.00 74.94 480 ASP A CA 1
ATOM 3545 C C . ASP A 1 480 ? -32.858 -9.777 41.320 1.00 74.94 480 ASP A C 1
ATOM 3547 O O . ASP A 1 480 ? -33.410 -10.834 40.946 1.00 74.94 480 ASP A O 1
ATOM 3551 N N . LEU A 1 481 ? -33.575 -8.811 41.907 1.00 78.50 481 LEU A N 1
ATOM 3552 C CA . LEU A 1 481 ? -34.991 -8.859 42.277 1.00 78.50 481 LEU A CA 1
ATOM 3553 C C . LEU A 1 481 ? -35.323 -9.865 43.402 1.00 78.50 481 LEU A C 1
ATOM 3555 O O . LEU A 1 481 ? -36.514 -10.205 43.605 1.00 78.50 481 LEU A O 1
ATOM 3559 N N . LYS A 1 482 ? -34.331 -10.371 44.145 1.00 77.81 482 LYS A N 1
ATOM 3560 C CA . LYS A 1 482 ? -34.470 -11.243 45.319 1.00 77.81 482 LYS A CA 1
ATOM 3561 C C . LYS A 1 482 ? -33.936 -10.537 46.572 1.00 77.81 482 LYS A C 1
ATOM 3563 O O . LYS A 1 482 ? -32.752 -10.525 46.860 1.00 77.81 482 LYS A O 1
ATOM 3568 N N . PRO A 1 483 ? -34.832 -10.206 47.522 1.00 81.50 483 PRO A N 1
ATOM 3569 C CA . PRO A 1 483 ? -34.392 -9.459 48.684 1.00 81.50 483 PRO A CA 1
ATOM 3570 C C . PRO A 1 483 ? -33.286 -10.156 49.493 1.00 81.50 483 PRO A C 1
ATOM 3572 O O . PRO A 1 483 ? -33.481 -11.309 49.889 1.00 81.50 483 PRO A O 1
ATOM 3575 N N . ASN A 1 484 ? -32.263 -9.410 49.910 1.00 75.19 484 ASN A N 1
ATOM 3576 C CA . ASN A 1 484 ? -31.105 -9.809 50.722 1.00 75.19 484 ASN A CA 1
ATOM 3577 C C . ASN A 1 484 ? -31.434 -10.818 51.854 1.00 75.19 484 ASN A C 1
ATOM 3579 O O . ASN A 1 484 ? -30.672 -11.715 52.200 1.00 75.19 484 ASN A O 1
ATOM 3583 N N . GLU A 1 485 ? -32.599 -10.707 52.511 1.00 75.06 485 GLU A N 1
ATOM 3584 C CA . GLU A 1 485 ? -32.989 -11.634 53.595 1.00 75.06 485 GLU A CA 1
ATOM 3585 C C . GLU A 1 485 ? -33.347 -13.065 53.137 1.00 75.06 485 GLU A C 1
ATOM 3587 O O . GLU A 1 485 ? -33.455 -13.974 53.976 1.00 75.06 485 GLU A O 1
ATOM 3592 N N . VAL A 1 486 ? -33.673 -13.241 51.860 1.00 78.38 486 VAL A N 1
ATOM 3593 C CA . VAL A 1 486 ? -34.143 -14.493 51.256 1.00 78.38 486 VAL A CA 1
ATOM 3594 C C . VAL A 1 486 ? -33.295 -14.943 50.082 1.00 78.38 486 VAL A C 1
ATOM 3596 O O . VAL A 1 486 ? -33.563 -16.043 49.592 1.00 78.38 486 VAL A O 1
ATOM 3599 N N . ASP A 1 487 ? -32.342 -14.121 49.662 1.00 77.81 487 ASP A N 1
ATOM 3600 C CA . ASP A 1 487 ? -31.387 -14.517 48.661 1.00 77.81 487 ASP A CA 1
ATOM 3601 C C . ASP A 1 487 ? -30.369 -15.526 49.234 1.00 77.81 487 ASP A C 1
ATOM 3603 O O . ASP A 1 487 ? -29.919 -15.460 50.392 1.00 77.81 487 ASP A O 1
ATOM 3607 N N . ASP A 1 488 ? -30.164 -16.587 48.458 1.00 80.25 488 ASP A N 1
ATOM 3608 C CA . ASP A 1 488 ? -29.380 -17.740 48.867 1.00 80.25 488 ASP A CA 1
ATOM 3609 C C . ASP A 1 488 ? -27.878 -17.489 48.640 1.00 80.25 488 ASP A C 1
ATOM 3611 O O . ASP A 1 488 ? -27.119 -18.242 49.245 1.00 80.25 488 ASP A O 1
ATOM 3615 N N . ASP A 1 489 ? -27.466 -16.473 47.869 1.00 76.19 489 ASP A N 1
ATOM 3616 C CA . ASP A 1 489 ? -26.111 -16.270 47.318 1.00 76.19 489 ASP A CA 1
ATOM 3617 C C . ASP A 1 489 ? -25.812 -14.775 47.062 1.00 76.19 489 ASP A C 1
ATOM 3619 O O . ASP A 1 489 ? -25.483 -14.390 45.955 1.00 76.19 489 ASP A O 1
ATOM 3623 N N . MET A 1 490 ? -25.980 -13.940 48.094 1.00 73.25 490 MET A N 1
ATOM 3624 C CA . MET A 1 490 ? -26.005 -12.460 47.983 1.00 73.25 490 MET A CA 1
ATOM 3625 C C . MET A 1 490 ? -24.677 -11.859 47.523 1.00 73.25 490 MET A C 1
ATOM 3627 O O . MET A 1 490 ? -24.605 -10.696 47.155 1.00 73.25 490 MET A O 1
ATOM 3631 N N . ASP A 1 491 ? -23.603 -12.619 47.674 1.00 71.06 491 ASP A N 1
ATOM 3632 C CA . ASP A 1 491 ? -22.283 -12.266 47.192 1.00 71.06 491 ASP A CA 1
ATOM 3633 C C . ASP A 1 491 ? -22.010 -12.847 45.805 1.00 71.06 491 ASP A C 1
ATOM 3635 O O . ASP A 1 491 ? -20.908 -12.684 45.335 1.00 71.06 491 ASP A O 1
ATOM 3639 N N . GLY A 1 492 ? -22.928 -13.577 45.172 1.00 69.69 492 GLY A N 1
ATOM 3640 C CA . GLY A 1 492 ? -22.745 -14.139 43.833 1.00 69.69 492 GLY A CA 1
ATOM 3641 C C . GLY A 1 492 ? -21.610 -15.163 43.675 1.00 69.69 492 GLY A C 1
ATOM 3642 O O . GLY A 1 492 ? -21.428 -15.708 42.593 1.00 69.69 492 GLY A O 1
ATOM 3643 N N . ASP A 1 493 ? -20.877 -15.554 44.731 1.00 73.50 493 ASP A N 1
ATOM 3644 C CA . ASP A 1 493 ? -19.702 -16.445 44.611 1.00 73.50 493 ASP A CA 1
ATOM 3645 C C . ASP A 1 493 ? -20.048 -17.916 44.264 1.00 73.50 493 ASP A C 1
ATOM 3647 O O . ASP A 1 493 ? -19.174 -18.802 44.180 1.00 73.50 493 ASP A O 1
ATOM 3651 N N . GLY A 1 494 ? -21.336 -18.227 44.094 1.00 72.81 494 GLY A N 1
ATOM 3652 C CA . GLY A 1 494 ? -21.854 -19.569 43.863 1.00 72.81 494 GLY A CA 1
ATOM 3653 C C . GLY A 1 494 ? -21.910 -20.434 45.130 1.00 72.81 494 GLY A C 1
ATOM 3654 O O . GLY A 1 494 ? -22.147 -21.659 45.040 1.00 72.81 494 GLY A O 1
ATOM 3655 N N . ILE A 1 495 ? -21.638 -19.874 46.312 1.00 72.94 495 ILE A N 1
ATOM 3656 C CA . ILE A 1 495 ? -21.595 -20.529 47.618 1.00 72.94 495 ILE A CA 1
ATOM 3657 C C . ILE A 1 495 ? -22.684 -19.953 48.530 1.00 72.94 495 ILE A C 1
ATOM 3659 O O . ILE A 1 495 ? -22.490 -18.967 49.228 1.00 72.94 495 ILE A O 1
ATOM 3663 N N . PRO A 1 496 ? -23.740 -20.745 48.803 1.00 78.12 496 PRO A N 1
ATOM 3664 C CA . PRO A 1 496 ? -24.863 -20.218 49.547 1.00 78.12 496 PRO A CA 1
ATOM 3665 C C . PRO A 1 496 ? -24.527 -19.628 50.921 1.00 78.12 496 PRO A C 1
ATOM 3667 O O . PRO A 1 496 ? -23.889 -20.291 51.762 1.00 78.12 496 PRO A O 1
ATOM 3670 N N . ASN A 1 497 ? -25.115 -18.463 51.178 1.00 72.12 497 ASN A N 1
ATOM 3671 C CA . ASN A 1 497 ? -25.104 -17.684 52.406 1.00 72.12 497 ASN A CA 1
ATOM 3672 C C . ASN A 1 497 ? -25.021 -18.552 53.682 1.00 72.12 497 ASN A C 1
ATOM 3674 O O . ASN A 1 497 ? -25.890 -19.383 54.000 1.00 72.12 497 ASN A O 1
ATOM 3678 N N . VAL A 1 498 ? -23.985 -18.344 54.507 1.00 67.31 498 VAL A N 1
ATOM 3679 C CA . VAL A 1 498 ? -23.786 -19.128 55.742 1.00 67.31 498 VAL A CA 1
ATOM 3680 C C . VAL A 1 498 ? -24.700 -18.632 56.876 1.00 67.31 498 VAL A C 1
ATOM 3682 O O . VAL A 1 498 ? -24.325 -17.784 57.684 1.00 67.31 498 VAL A O 1
ATOM 3685 N N . HIS A 1 499 ? -25.893 -19.227 56.991 1.00 57.62 499 HIS A N 1
ATOM 3686 C CA . HIS A 1 499 ? -26.901 -18.930 58.031 1.00 57.62 499 HIS A CA 1
ATOM 3687 C C . HIS A 1 499 ? -26.532 -19.253 59.500 1.00 57.62 499 HIS A C 1
ATOM 3689 O O . HIS A 1 499 ? -25.998 -20.354 59.806 1.00 57.62 499 HIS A O 1
#

Radius of gyration: 37.86 Å; Cα contacts (8 Å, |Δi|>4): 890; chains: 1; bounding box: 74×96×109 Å

pLDDT: mean 75.48, std 20.65, range [25.3, 93.19]

Organism: Bactrocera latifrons (NCBI:txid174628)

Foldseek 3Di:
DDWDWDWDDDDPDTDIDIDDDDDDDDDPPDDPDDPVRCVVVVVVVVVCVVPVDDDDDDDDDDDDDDDDDDDDDDDDDDDDDDDDDDDDDDDDDDDDDDDDDDDDDDDDDDDDPDPPPQDFDQQCPPPAGLLDDQQRNVPPDGLLGAQQRNVPPDGLLQDQQRSVSPDGLLADQQRSSNNDGLLCDQQRSSPNDGLLQDQQRSSNNDGQLQAQQRNSNNDGLLQDQQLSNNPQGLLRDQQRNNNNQGLLGAQQRSNNNQGLLGDQQRSSNNQGLLRDQQRSSNNQGLLQDQQRSSNNAGLLQDQQRSSNNQGLLGDQQRSSNNQGLVRDQCRSSNNQGLLADQQNSSNNAGLLRDQQRNSPPAGLLGDQQRSVPPQGLLADQQRSSNPQGLLGDQQRSSNNQGLLADQQRSSNPQGLLRDQQRSSNPQGLLRDQQRSSNPQGLLQAQRSSSNNDGLVRDPQQTQNSNPPAGNVRDQQNSSNPAGPVGRQCSNNPPHGDDD

Sequence (499 aa):
MGRFTFLVLCGLILSAVSFNGAFVSGDDSNVGPSEAQCRPYIEKAINELKTGEPSDGIEAGDIPSGETISAEVSTNNEPDQQDDNAIDSGEMQSDQPVGDEKETVEITDAESAEEEEEKSIDTDGDGIRNEDDTDIDGDNKPNEQDEDMDGDGILNEEDDDIDGDVIPNERDPDIDGDGVLNVDDRDIDGDGVPNVIDHDLDGDGVPNIVDKDIDGDGVSNANDNDLDGDGIPNEEDDDIDGDGIPNDQDNDIDGDGIPNDQDDDIDGDGIPNSQDDDIDGDGILNEQDNDIDGDGIPNDQDDDIDGDGIPNEKDNDIDGDGIPNDEDDDIDGDGIPNDEDADLDGDGIPNKDDDDIDGDGVSNEDDADIDGDGVPNESDEDIDGDGIKNEQDDDIDGDGVANEQDNDIDGDGEPNEADKDIDGDGVLNHDDVDIDGDGIPNERDHDVDGDGMPNEEEPKSLDIDGDGIPNDDDSDIDGDLKPNEVDDDMDGDGIPNVH

Secondary structure (DSSP, 8-state):
---EEEEEEETTEEEEEEE--------TT--PPPHHHHHHHHHHHHHHHHH---------------PPP-----------------------------------------------------SSSSS--GGG-TTTT-SSS-GGG-SSSS-SSS-GGG-SSTT-SSS-GGG-TTTT-SSS-GGG-SSTT-SSS-GGG-SSTT-SSS-GGG-SSTT-SSS-GGG-SSTT-SSS-GGG-SSTT-SSS-GGG-SSTT-SSS-GGG-SSTT-SSS-GGG-SSTT-SSS-GGG-SSTT-SSS-GGG-SSTT-SSS-GGG-SSTT-SSS-GGG-S-TT-SSS-GGG-SSSS-SSS-GGG-SSTT-SSS-GGG-SSTT-SSS-GGG-SSTT-SS--GGG-SSTT-SS--GGG-SSTT-SSS-TTT-SSTT-SSS-GGG-SSTT-SSS-GGG-S-TT-SSS-TTTS-TT--TT-SSS-TTT-S-TTSSSS-TTT-S-TT-SSS----